Protein AF-0000000066251251 (afdb_homodimer)

InterPro domains:
  IPR000652 Triosephosphate isomerase [PF00121] (10-252)
  IPR000652 Triosephosphate isomerase [PS51440] (9-252)
  IPR000652 Triosephosphate isomerase [PTHR21139] (8-251)
  IPR000652 Triosephosphate isomerase [TIGR00419] (11-244)
  IPR000652 Triosephosphate isomerase [cd00311] (10-251)
  IPR013785 Aldolase-type TIM barrel [G3DSA:3.20.20.70] (2-253)
  IPR020861 Triosephosphate isomerase, active site [PS00171] (169-179)
  IPR022896 Triosephosphate isomerase, bacterial/eukaryotic [MF_00147_B] (8-252)
  IPR035990 Triosephosphate isomerase superfamily [SSF51351] (9-252)

Foldseek 3Di:
DPPPPDFDAFEAEEEADPDDDPVLLVQLLLLQVVCVVPPFSHQYEYEDALVCLLVSLVSNPPTSYAYFHAFAFLDQDDDDPPGHHLLNRVVSNHAEYEFDPVCCCVVVVDDLQRLQSRCLRNVVNNHAYAYEFEDEPVCVVVVNGQVRRLVSLVSNHDLSCAVPHYAYEYEHPNQAPPVDDDDLVRVLVNLVSNLVSQCVRRPPVSNRHAYAYEGADWLVCLLVNCPRPRHRYYHYYPLSSGNVTSVSNSVSD/DPPPPDFDAFEAEEEADPDDDPVLLVQLLLLQVVCVVPPFSHQYEYEDALVCLLVSLVSNPPTSYAYFHAFAFLDQDDDDPPGHHLLNRVVSNHQEYEFDPVCCCVVVVDDLQRLLSRCLRNVVNNHAYAYEFEDEPVCVVVVNGQVRRLVSLVSNHDLSCAVPHYAYEYEHPNQAPPVDDDDLVVVLVNLVSQLVSLCVRRPPVSNRHAYAYEGADWLVCLLVNCPRPRHRYYHYYPLSSGNVTSVSNSVSD

Solvent-accessible surface area (backbone atoms only — not comparable to full-atom values): 24904 Å² total; per-residue (Å²): 128,78,76,71,88,69,78,69,67,30,39,41,32,23,42,38,21,23,40,72,54,78,76,48,47,57,31,54,44,48,42,28,52,50,30,65,76,49,72,64,83,44,47,37,34,40,20,40,26,53,53,41,31,33,62,46,29,61,69,31,60,93,44,73,43,45,29,19,27,47,46,46,32,53,50,76,60,49,92,36,52,60,42,46,22,26,51,42,34,39,69,25,51,23,48,32,29,33,30,46,42,67,49,35,31,72,74,60,64,53,44,42,62,56,25,12,39,20,40,50,30,20,46,74,49,69,25,32,27,33,41,35,38,53,39,47,53,68,43,43,76,69,72,38,36,64,64,50,33,46,49,42,49,61,48,29,51,49,77,83,48,64,96,51,71,50,35,36,28,44,30,42,52,60,13,46,87,65,82,42,62,72,51,68,65,57,50,36,53,48,37,52,51,47,40,52,51,33,26,72,74,46,43,76,59,19,74,58,51,38,31,22,45,33,35,60,54,36,56,90,49,26,42,66,54,52,66,36,68,68,37,30,29,30,43,23,41,78,41,42,67,39,34,71,45,31,51,46,36,63,62,41,108,127,77,76,72,89,69,78,69,66,30,40,41,32,23,41,39,22,24,39,72,54,78,74,48,47,56,30,56,42,49,42,28,52,51,29,64,76,49,72,64,83,43,47,35,34,40,20,40,24,53,54,41,29,32,61,48,31,61,68,31,60,93,44,73,42,46,30,18,26,47,46,47,32,54,52,78,60,50,93,36,50,60,42,46,21,26,50,41,34,37,69,27,52,24,49,32,28,32,29,46,42,67,48,35,32,70,76,60,63,52,45,43,63,56,26,14,39,20,39,50,30,20,47,73,50,68,24,32,27,35,39,36,38,54,38,49,53,68,42,42,75,69,71,39,34,65,66,50,32,46,49,42,50,61,47,29,51,49,76,81,48,65,97,52,71,50,35,36,29,44,31,43,53,60,13,46,89,64,82,41,62,72,50,68,68,57,51,37,52,49,38,51,50,48,39,52,52,32,27,72,74,44,42,76,58,19,75,58,51,38,31,22,44,32,35,60,54,36,55,90,50,26,42,65,54,52,66,37,68,68,36,31,29,31,43,24,42,79,41,42,67,38,34,71,44,31,51,44,36,63,62,40,108

Structure (mmCIF, N/CA/C/O backbone):
data_AF-0000000066251251-model_v1
#
loop_
_entity.id
_entity.type
_entity.pdbx_description
1 polymer 'Triosephosphate isomerase'
#
loop_
_atom_site.group_PDB
_atom_site.id
_atom_site.type_symbol
_atom_site.label_atom_id
_atom_site.label_alt_id
_atom_site.label_comp_id
_atom_site.label_asym_id
_atom_site.label_entity_id
_atom_site.label_seq_id
_atom_site.pdbx_PDB_ins_code
_atom_site.Cartn_x
_atom_site.Cartn_y
_atom_site.Cartn_z
_atom_site.occupancy
_atom_site.B_iso_or_equiv
_atom_site.auth_seq_id
_atom_site.auth_comp_id
_atom_site.auth_asym_id
_atom_site.auth_atom_id
_atom_site.pdbx_PDB_model_num
ATOM 1 N N . MET A 1 1 ? 16.906 -38.094 2.17 1 29.7 1 MET A N 1
ATOM 2 C CA . MET A 1 1 ? 15.477 -37.812 2.268 1 29.7 1 MET A CA 1
ATOM 3 C C . MET A 1 1 ? 14.867 -37.625 0.883 1 29.7 1 MET A C 1
ATOM 5 O O . MET A 1 1 ? 15.273 -36.719 0.143 1 29.7 1 MET A O 1
ATOM 9 N N . THR A 1 2 ? 14.375 -38.625 0.247 1 34.03 2 THR A N 1
ATOM 10 C CA . THR A 1 2 ? 13.781 -38.625 -1.085 1 34.03 2 THR A CA 1
ATOM 11 C C . THR A 1 2 ? 12.852 -37.406 -1.266 1 34.03 2 THR A C 1
ATOM 13 O O . THR A 1 2 ? 11.953 -37.188 -0.449 1 34.03 2 THR A O 1
ATOM 16 N N . LEU A 1 3 ? 13.352 -36.219 -1.636 1 40.59 3 LEU A N 1
ATOM 17 C CA . LEU A 1 3 ? 12.375 -35.25 -2.098 1 40.59 3 LEU A CA 1
ATOM 18 C C . LEU A 1 3 ? 11.172 -35.938 -2.727 1 40.59 3 LEU A C 1
ATOM 20 O O . LEU A 1 3 ? 11.305 -36.625 -3.74 1 40.59 3 LEU A O 1
ATOM 24 N N . SER A 1 4 ? 10.297 -36.562 -2.035 1 40.12 4 SER A N 1
ATOM 25 C CA . SER A 1 4 ? 9.141 -37.281 -2.518 1 40.12 4 SER A CA 1
ATOM 26 C C . SER A 1 4 ? 8.594 -36.688 -3.803 1 40.12 4 SER A C 1
ATOM 28 O O . SER A 1 4 ? 8.523 -35.469 -3.936 1 40.12 4 SER A O 1
ATOM 30 N N . SER A 1 5 ? 8.734 -37.281 -5.098 1 46.25 5 SER A N 1
ATOM 31 C CA . SER A 1 5 ? 8.344 -37.188 -6.5 1 46.25 5 SER A CA 1
ATOM 32 C C . SER A 1 5 ? 6.941 -36.625 -6.656 1 46.25 5 SER A C 1
ATOM 34 O O . SER A 1 5 ? 6.312 -36.781 -7.707 1 46.25 5 SER A O 1
ATOM 36 N N . THR A 1 6 ? 6.219 -36.219 -5.551 1 60 6 THR A N 1
ATOM 37 C CA . THR A 1 6 ? 4.805 -35.906 -5.691 1 60 6 THR A CA 1
ATOM 38 C C . THR A 1 6 ? 4.617 -34.531 -6.34 1 60 6 THR A C 1
ATOM 40 O O . THR A 1 6 ? 5.355 -33.594 -6.039 1 60 6 THR A O 1
ATOM 43 N N . THR A 1 7 ? 3.975 -34.469 -7.531 1 76.06 7 THR A N 1
ATOM 44 C CA . THR A 1 7 ? 3.582 -33.281 -8.289 1 76.06 7 THR A CA 1
ATOM 45 C C . THR A 1 7 ? 2.898 -32.281 -7.379 1 76.06 7 THR A C 1
ATOM 47 O O . THR A 1 7 ? 1.926 -32.594 -6.695 1 76.06 7 THR A O 1
ATOM 50 N N . PRO A 1 8 ? 3.586 -31.125 -7.254 1 89.75 8 PRO A N 1
ATOM 51 C CA . PRO A 1 8 ? 2.959 -30.109 -6.406 1 89.75 8 PRO A CA 1
ATOM 52 C C . PRO A 1 8 ? 1.528 -29.781 -6.828 1 89.75 8 PRO A C 1
ATOM 54 O O . PRO A 1 8 ? 1.207 -29.828 -8.016 1 89.75 8 PRO A O 1
ATOM 57 N N . ARG A 1 9 ? 0.658 -29.547 -5.832 1 94.94 9 ARG A N 1
ATOM 58 C CA . ARG A 1 9 ? -0.693 -29.094 -6.133 1 94.94 9 ARG A CA 1
ATOM 59 C C . ARG A 1 9 ? -0.662 -27.766 -6.883 1 94.94 9 ARG A C 1
ATOM 61 O O . ARG A 1 9 ? 0.101 -26.859 -6.531 1 94.94 9 ARG A O 1
ATOM 68 N N . PRO A 1 10 ? -1.472 -27.625 -7.945 1 98.06 10 PRO A N 1
ATOM 69 C CA . PRO A 1 10 ? -1.563 -26.344 -8.641 1 98.06 10 PRO A CA 1
ATOM 70 C C . PRO A 1 10 ? -1.998 -25.188 -7.727 1 98.06 10 PRO A C 1
ATOM 72 O O . PRO A 1 10 ? -2.512 -25.438 -6.633 1 98.06 10 PRO A O 1
ATOM 75 N N . LEU A 1 11 ? -1.689 -24.031 -8.148 1 98.75 11 LEU A N 1
ATOM 76 C CA . LEU A 1 11 ? -2.102 -22.828 -7.422 1 98.75 11 LEU A CA 1
ATOM 77 C C . LEU A 1 11 ? -2.971 -21.938 -8.297 1 98.75 11 LEU A C 1
ATOM 79 O O . LEU A 1 11 ? -2.564 -21.562 -9.398 1 98.75 11 LEU A O 1
ATOM 83 N N . ILE A 1 12 ? -4.195 -21.719 -7.875 1 98.81 12 ILE A N 1
ATOM 84 C CA . ILE A 1 12 ? -5.062 -20.719 -8.5 1 98.81 12 ILE A CA 1
ATOM 85 C C . ILE A 1 12 ? -5.16 -19.484 -7.613 1 98.81 12 ILE A C 1
ATOM 87 O O . ILE A 1 12 ? -5.758 -19.531 -6.535 1 98.81 12 ILE A O 1
ATOM 91 N N . ALA A 1 13 ? -4.574 -18.438 -8.078 1 98.81 13 ALA A N 1
ATOM 92 C CA . ALA A 1 13 ? -4.414 -17.219 -7.289 1 98.81 13 ALA A CA 1
ATOM 93 C C . ALA A 1 13 ? -5.191 -16.062 -7.91 1 98.81 13 ALA A C 1
ATOM 95 O O . ALA A 1 13 ? -5.066 -15.797 -9.109 1 98.81 13 ALA A O 1
ATOM 96 N N . GLY A 1 14 ? -6.051 -15.43 -7.129 1 98.81 14 GLY A N 1
ATOM 97 C CA . GLY A 1 14 ? -6.793 -14.266 -7.578 1 98.81 14 GLY A CA 1
ATOM 98 C C . GLY A 1 14 ? -6.207 -12.953 -7.086 1 98.81 14 GLY A C 1
ATOM 99 O O . GLY A 1 14 ? -6.254 -12.656 -5.887 1 98.81 14 GLY A O 1
ATOM 100 N N . ASN A 1 15 ? -5.66 -12.172 -8.008 1 98.69 15 ASN A N 1
ATOM 101 C CA . ASN A 1 15 ? -5.168 -10.836 -7.703 1 98.69 15 ASN A CA 1
ATOM 102 C C . ASN A 1 15 ? -6.246 -9.773 -7.922 1 98.69 15 ASN A C 1
ATOM 104 O O . ASN A 1 15 ? -6.566 -9.438 -9.062 1 98.69 15 ASN A O 1
ATOM 108 N N . TRP A 1 16 ? -6.684 -9.203 -6.855 1 98.81 16 TRP A N 1
ATOM 109 C CA . TRP A 1 16 ? -7.789 -8.25 -6.945 1 98.81 16 TRP A CA 1
ATOM 110 C C . TRP A 1 16 ? -7.301 -6.891 -7.434 1 98.81 16 TRP A C 1
ATOM 112 O O . TRP A 1 16 ? -8.102 -6.051 -7.852 1 98.81 16 TRP A O 1
ATOM 122 N N . LYS A 1 17 ? -5.961 -6.691 -7.395 1 98.5 17 LYS A N 1
ATOM 123 C CA . LYS A 1 17 ? -5.41 -5.379 -7.719 1 98.5 17 LYS A CA 1
ATOM 124 C C . LYS A 1 17 ? -6.098 -4.281 -6.914 1 98.5 17 LYS A C 1
ATOM 126 O O . LYS A 1 17 ? -6.375 -4.453 -5.723 1 98.5 17 LYS A O 1
ATOM 131 N N . MET A 1 18 ? -6.234 -3.082 -7.426 1 98.62 18 MET A N 1
ATOM 132 C CA . MET A 1 18 ? -6.852 -1.98 -6.691 1 98.62 18 MET A CA 1
ATOM 133 C C . MET A 1 18 ? -8.367 -2.002 -6.848 1 98.62 18 MET A C 1
ATOM 135 O O . MET A 1 18 ? -8.969 -0.996 -7.23 1 98.62 18 MET A O 1
ATOM 139 N N . ASN A 1 19 ? -8.867 -3.201 -6.574 1 98.38 19 ASN A N 1
ATOM 140 C CA . ASN A 1 19 ? -10.305 -3.424 -6.543 1 98.38 19 ASN A CA 1
ATOM 141 C C . ASN A 1 19 ? -10.742 -4.094 -5.242 1 98.38 19 ASN A C 1
ATOM 143 O O . ASN A 1 19 ? -10.055 -4.98 -4.734 1 98.38 19 ASN A O 1
ATOM 147 N N . GLY A 1 20 ? -11.852 -3.617 -4.664 1 96.25 20 GLY A N 1
ATOM 148 C CA . GLY A 1 20 ? -12.445 -4.293 -3.521 1 96.25 20 GLY A CA 1
ATOM 149 C C . GLY A 1 20 ? -12.531 -3.418 -2.285 1 96.25 20 GLY A C 1
ATOM 150 O O . GLY A 1 20 ? -11.516 -2.912 -1.805 1 96.25 20 GLY A O 1
ATOM 151 N N . LEU A 1 21 ? -13.742 -3.102 -1.837 1 98 21 LEU A N 1
ATOM 152 C CA . LEU A 1 21 ? -14.078 -2.527 -0.538 1 98 21 LEU A CA 1
ATOM 153 C C . LEU A 1 21 ? -14.633 -3.594 0.401 1 98 21 LEU A C 1
ATOM 155 O O . LEU A 1 21 ? -14.664 -4.777 0.054 1 98 21 LEU A O 1
ATOM 159 N N . SER A 1 22 ? -15.039 -3.209 1.567 1 98.12 22 SER A N 1
ATOM 160 C CA . SER A 1 22 ? -15.5 -4.152 2.58 1 98.12 22 SER A CA 1
ATOM 161 C C . SER A 1 22 ? -16.594 -5.066 2.025 1 98.12 22 SER A C 1
ATOM 163 O O . SER A 1 22 ? -16.672 -6.238 2.396 1 98.12 22 SER A O 1
ATOM 165 N N . VAL A 1 23 ? -17.406 -4.582 1.113 1 97.56 23 VAL A N 1
ATOM 166 C CA . VAL A 1 23 ? -18.531 -5.344 0.584 1 97.56 23 VAL A CA 1
ATOM 167 C C . VAL A 1 23 ? -18.016 -6.516 -0.25 1 97.56 23 VAL A C 1
ATOM 169 O O . VAL A 1 23 ? -18.672 -7.559 -0.338 1 97.56 23 VAL A O 1
ATOM 172 N N . ALA A 1 24 ? -16.859 -6.418 -0.803 1 97.88 24 ALA A N 1
ATOM 173 C CA . ALA A 1 24 ? -16.266 -7.445 -1.653 1 97.88 24 ALA A CA 1
ATOM 174 C C . ALA A 1 24 ? -15.891 -8.68 -0.841 1 97.88 24 ALA A C 1
ATOM 176 O O . ALA A 1 24 ? -15.617 -9.75 -1.404 1 97.88 24 ALA A O 1
ATOM 177 N N . LEU A 1 25 ? -15.82 -8.57 0.489 1 98.5 25 LEU A N 1
ATOM 178 C CA . LEU A 1 25 ? -15.523 -9.703 1.359 1 98.5 25 LEU A CA 1
ATOM 179 C C . LEU A 1 25 ? -16.547 -10.82 1.164 1 98.5 25 LEU A C 1
ATOM 181 O O . LEU A 1 25 ? -16.234 -11.992 1.389 1 98.5 25 LEU A O 1
ATOM 185 N N . ASP A 1 26 ? -17.766 -10.438 0.74 1 98.56 26 ASP A N 1
ATOM 186 C CA . ASP A 1 26 ? -18.812 -11.43 0.493 1 98.56 26 ASP A CA 1
ATOM 187 C C . ASP A 1 26 ? -18.406 -12.383 -0.634 1 98.56 26 ASP A C 1
ATOM 189 O O . ASP A 1 26 ? -18.766 -13.562 -0.616 1 98.56 26 ASP A O 1
ATOM 193 N N . GLU A 1 27 ? -17.688 -11.891 -1.612 1 98.75 27 GLU A N 1
ATOM 194 C CA . GLU A 1 27 ? -17.203 -12.742 -2.695 1 98.75 27 GLU A CA 1
ATOM 195 C C . GLU A 1 27 ? -16.188 -13.75 -2.186 1 98.75 27 GLU A C 1
ATOM 197 O O . GLU A 1 27 ? -16.219 -14.922 -2.57 1 98.75 27 GLU A O 1
ATOM 202 N N . ALA A 1 28 ? -15.266 -13.297 -1.318 1 98.69 28 ALA A N 1
ATOM 203 C CA . ALA A 1 28 ? -14.273 -14.203 -0.738 1 98.69 28 ALA A CA 1
ATOM 204 C C . ALA A 1 28 ? -14.938 -15.266 0.128 1 98.69 28 ALA A C 1
ATOM 206 O O . ALA A 1 28 ? -14.547 -16.438 0.092 1 98.69 28 ALA A O 1
ATOM 207 N N . ARG A 1 29 ? -15.938 -14.844 0.918 1 98.69 29 ARG A N 1
ATOM 208 C CA . ARG A 1 29 ? -16.672 -15.789 1.757 1 98.69 29 ARG A CA 1
ATOM 209 C C . ARG A 1 29 ? -17.375 -16.844 0.91 1 98.69 29 ARG A C 1
ATOM 211 O O . ARG A 1 29 ? -17.438 -18.016 1.289 1 98.69 29 ARG A O 1
ATOM 218 N N . ALA A 1 30 ? -17.922 -16.375 -0.204 1 98.75 30 ALA A N 1
ATOM 219 C CA . ALA A 1 30 ? -18.594 -17.297 -1.111 1 98.75 30 ALA A CA 1
ATOM 220 C C . ALA A 1 30 ? -17.609 -18.312 -1.681 1 98.75 30 ALA A C 1
ATOM 222 O O . ALA A 1 30 ? -17.938 -19.5 -1.768 1 98.75 30 ALA A O 1
ATOM 223 N N . VAL A 1 31 ? -16.438 -17.891 -2.068 1 98.75 31 VAL A N 1
ATOM 224 C CA . VAL A 1 31 ? -15.406 -18.797 -2.568 1 98.75 31 VAL A CA 1
ATOM 225 C C . VAL A 1 31 ? -15.031 -19.812 -1.479 1 98.75 31 VAL A C 1
ATOM 227 O O . VAL A 1 31 ? -15 -21.016 -1.725 1 98.75 31 VAL A O 1
ATOM 230 N N . ALA A 1 32 ? -14.797 -19.312 -0.278 1 98.62 32 ALA A N 1
ATOM 231 C CA . ALA A 1 32 ? -14.414 -20.172 0.843 1 98.62 32 ALA A CA 1
ATOM 232 C C . ALA A 1 32 ? -15.477 -21.234 1.11 1 98.62 32 ALA A C 1
ATOM 234 O O . ALA A 1 32 ? -15.148 -22.406 1.315 1 98.62 32 ALA A O 1
ATOM 235 N N . ALA A 1 33 ? -16.719 -20.797 1.098 1 98.25 33 ALA A N 1
ATOM 236 C CA . ALA A 1 33 ? -17.812 -21.719 1.352 1 98.25 33 ALA A CA 1
ATOM 237 C C . ALA A 1 33 ? -17.875 -22.812 0.289 1 98.25 33 ALA A C 1
ATOM 239 O O . ALA A 1 33 ? -18.109 -23.984 0.605 1 98.25 33 ALA A O 1
ATOM 240 N N . ALA A 1 34 ? -17.703 -22.438 -0.93 1 98.12 34 ALA A N 1
ATOM 241 C CA . ALA A 1 34 ? -17.734 -23.406 -2.031 1 98.12 34 ALA A CA 1
ATOM 242 C C . ALA A 1 34 ? -16.594 -24.406 -1.912 1 98.12 34 ALA A C 1
ATOM 244 O O . ALA A 1 34 ? -16.781 -25.594 -2.188 1 98.12 34 ALA A O 1
ATOM 245 N N . LEU A 1 35 ? -15.453 -23.938 -1.516 1 97.88 35 LEU A N 1
ATOM 246 C CA . LEU A 1 35 ? -14.289 -24.797 -1.394 1 97.88 35 LEU A CA 1
ATOM 247 C C . LEU A 1 35 ? -14.453 -25.781 -0.236 1 97.88 35 LEU A C 1
ATOM 249 O O . LEU A 1 35 ? -13.898 -26.875 -0.265 1 97.88 35 LEU A O 1
ATOM 253 N N . GLU A 1 36 ? -15.102 -25.359 0.806 1 96.69 36 GLU A N 1
ATOM 254 C CA . GLU A 1 36 ? -15.391 -26.266 1.926 1 96.69 36 GLU A CA 1
ATOM 255 C C . GLU A 1 36 ? -16.359 -27.375 1.516 1 96.69 36 GLU A C 1
ATOM 257 O O . GLU A 1 36 ? -16.203 -28.516 1.938 1 96.69 36 GLU A O 1
ATOM 262 N N . ALA A 1 37 ? -17.312 -26.984 0.753 1 96.5 37 ALA A N 1
ATOM 263 C CA . ALA A 1 37 ? -18.312 -27.938 0.285 1 96.5 37 ALA A CA 1
ATOM 264 C C . ALA A 1 37 ? -17.672 -28.969 -0.647 1 96.5 37 ALA A C 1
ATOM 266 O O . ALA A 1 37 ? -18.047 -30.156 -0.618 1 96.5 37 ALA A O 1
ATOM 267 N N . LYS A 1 38 ? -16.766 -28.562 -1.486 1 95 38 LYS A N 1
ATOM 268 C CA . LYS A 1 38 ? -16.031 -29.406 -2.418 1 95 38 LYS A CA 1
ATOM 269 C C . LYS A 1 38 ? -14.555 -29.031 -2.467 1 95 38 LYS A C 1
ATOM 271 O O . LYS A 1 38 ? -14.156 -28.141 -3.215 1 95 38 LYS A O 1
ATOM 276 N N . PRO A 1 39 ? -13.781 -29.719 -1.705 1 90.56 39 PRO A N 1
ATOM 277 C CA . PRO A 1 39 ? -12.359 -29.359 -1.669 1 90.56 39 PRO A CA 1
ATOM 278 C C . PRO A 1 39 ? -11.703 -29.422 -3.043 1 90.56 39 PRO A C 1
ATOM 280 O O . PRO A 1 39 ? -11.891 -30.406 -3.779 1 90.56 39 PRO A O 1
ATOM 283 N N . PRO A 1 40 ? -10.961 -28.359 -3.363 1 88.94 40 PRO A N 1
ATOM 284 C CA . PRO A 1 40 ? -10.367 -28.266 -4.699 1 88.94 40 PRO A CA 1
ATOM 285 C C . PRO A 1 40 ? -9.109 -29.125 -4.848 1 88.94 40 PRO A C 1
ATOM 287 O O . PRO A 1 40 ? -8.477 -29.469 -3.848 1 88.94 40 PRO A O 1
ATOM 290 N N . ALA A 1 41 ? -8.789 -29.391 -6.062 1 93.12 41 ALA A N 1
ATOM 291 C CA . ALA A 1 41 ? -7.535 -30.078 -6.371 1 93.12 41 ALA A CA 1
ATOM 292 C C . ALA A 1 41 ? -6.348 -29.109 -6.254 1 93.12 41 ALA A C 1
ATOM 294 O O . ALA A 1 41 ? -5.223 -29.547 -5.992 1 93.12 41 ALA A O 1
ATOM 295 N N . ALA A 1 42 ? -6.641 -27.859 -6.344 1 97.31 42 ALA A N 1
ATOM 296 C CA . ALA A 1 42 ? -5.609 -26.828 -6.336 1 97.31 42 ALA A CA 1
ATOM 297 C C . ALA A 1 42 ? -5.57 -26.094 -4.996 1 97.31 42 ALA A C 1
ATOM 299 O O . ALA A 1 42 ? -6.559 -26.094 -4.254 1 97.31 42 ALA A O 1
ATOM 300 N N . ARG A 1 43 ? -4.375 -25.594 -4.656 1 98.31 43 ARG A N 1
ATOM 301 C CA . ARG A 1 43 ? -4.367 -24.5 -3.689 1 98.31 43 ARG A CA 1
ATOM 302 C C . ARG A 1 43 ? -5.031 -23.25 -4.266 1 98.31 43 ARG A C 1
ATOM 304 O O . ARG A 1 43 ? -4.898 -22.969 -5.457 1 98.31 43 ARG A O 1
ATOM 311 N N . VAL A 1 44 ? -5.77 -22.578 -3.434 1 98.81 44 VAL A N 1
ATOM 312 C CA . VAL A 1 44 ? -6.465 -21.359 -3.875 1 98.81 44 VAL A CA 1
ATOM 313 C C . VAL A 1 44 ? -6.07 -20.188 -2.986 1 98.81 44 VAL A C 1
ATOM 315 O O . VAL A 1 44 ? -5.996 -20.328 -1.763 1 98.81 44 VAL A O 1
ATOM 318 N N . ALA A 1 45 ? -5.781 -19.078 -3.586 1 98.88 45 ALA A N 1
ATOM 319 C CA . ALA A 1 45 ? -5.398 -17.875 -2.83 1 98.88 45 ALA A CA 1
ATOM 320 C C . ALA A 1 45 ? -6.055 -16.625 -3.404 1 98.88 45 ALA A C 1
ATOM 322 O O . ALA A 1 45 ? -6.301 -16.547 -4.609 1 98.88 45 ALA A O 1
ATOM 323 N N . ILE A 1 46 ? -6.363 -15.68 -2.6 1 98.94 46 ILE A N 1
ATOM 324 C CA . ILE A 1 46 ? -6.832 -14.359 -3.006 1 98.94 46 ILE A CA 1
ATOM 325 C C . ILE A 1 46 ? -5.898 -13.289 -2.447 1 98.94 46 ILE A C 1
ATOM 327 O O . ILE A 1 46 ? -5.492 -13.352 -1.284 1 98.94 46 ILE A O 1
ATOM 331 N N . PHE A 1 47 ? -5.543 -12.375 -3.248 1 98.94 47 PHE A N 1
ATOM 332 C CA . PHE A 1 47 ? -4.715 -11.227 -2.895 1 98.94 47 PHE A CA 1
ATOM 333 C C . PHE A 1 47 ? -5.52 -9.938 -2.955 1 98.94 47 PHE A C 1
ATOM 335 O O . PHE A 1 47 ? -5.574 -9.281 -3.998 1 98.94 47 PHE A O 1
ATOM 342 N N . PRO A 1 48 ? -6.137 -9.547 -1.84 1 98.94 48 PRO A N 1
ATOM 343 C CA . PRO A 1 48 ? -6.91 -8.305 -1.801 1 98.94 48 PRO A CA 1
ATOM 344 C C . PRO A 1 48 ? -6.035 -7.07 -1.599 1 98.94 48 PRO A C 1
ATOM 346 O O . PRO A 1 48 ? -4.84 -7.195 -1.323 1 98.94 48 PRO A O 1
ATOM 349 N N . PRO A 1 49 ? -6.629 -5.84 -1.79 1 98.88 49 PRO A N 1
ATOM 350 C CA . PRO A 1 49 ? -5.883 -4.652 -1.356 1 98.88 49 PRO A CA 1
ATOM 351 C C . PRO A 1 49 ? -5.426 -4.746 0.096 1 98.88 49 PRO A C 1
ATOM 353 O O . PRO A 1 49 ? -6.082 -5.391 0.917 1 98.88 49 PRO A O 1
ATOM 356 N N . ALA A 1 50 ? -4.281 -4.098 0.385 1 98.88 50 ALA A N 1
ATOM 357 C CA . ALA A 1 50 ? -3.668 -4.184 1.708 1 98.88 50 ALA A CA 1
ATOM 358 C C . ALA A 1 50 ? -4.668 -3.812 2.801 1 98.88 50 ALA A C 1
ATOM 360 O O . ALA A 1 50 ? -4.641 -4.383 3.895 1 98.88 50 ALA A O 1
ATOM 361 N N . THR A 1 51 ? -5.586 -2.912 2.502 1 98.88 51 THR A N 1
ATOM 362 C CA . THR A 1 51 ? -6.539 -2.424 3.492 1 98.88 51 THR A CA 1
ATOM 363 C C . THR A 1 51 ? -7.547 -3.51 3.854 1 98.88 51 THR A C 1
ATOM 365 O O . THR A 1 51 ? -8.219 -3.424 4.887 1 98.88 51 THR A O 1
ATOM 368 N N . LEU A 1 52 ? -7.664 -4.566 3.064 1 98.75 52 LEU A N 1
ATOM 369 C CA . LEU A 1 52 ? -8.664 -5.609 3.279 1 98.75 52 LEU A CA 1
ATOM 370 C C . LEU A 1 52 ? -8 -6.91 3.727 1 98.75 52 LEU A C 1
ATOM 372 O O . LEU A 1 52 ? -8.688 -7.875 4.074 1 98.75 52 LEU A O 1
ATOM 376 N N . LEU A 1 53 ? -6.699 -6.934 3.691 1 98.88 53 LEU A N 1
ATOM 377 C CA . LEU A 1 53 ? -5.992 -8.203 3.846 1 98.88 53 LEU A CA 1
ATOM 378 C C . LEU A 1 53 ? -6.344 -8.859 5.172 1 98.88 53 LEU A C 1
ATOM 380 O O . LEU A 1 53 ? -6.703 -10.039 5.207 1 98.88 53 LEU A O 1
ATOM 384 N N . HIS A 1 54 ? -6.266 -8.117 6.246 1 98.88 54 HIS A N 1
ATOM 385 C CA . HIS A 1 54 ? -6.551 -8.703 7.551 1 98.88 54 HIS A CA 1
ATOM 386 C C . HIS A 1 54 ? -7.996 -9.172 7.641 1 98.88 54 HIS A C 1
ATOM 388 O O . HIS A 1 54 ? -8.266 -10.281 8.094 1 98.88 54 HIS A O 1
ATOM 394 N N . ARG A 1 55 ? -8.945 -8.32 7.191 1 98.69 55 ARG A N 1
ATOM 395 C CA . ARG A 1 55 ? -10.367 -8.656 7.266 1 98.69 55 ARG A CA 1
ATOM 396 C C . ARG A 1 55 ? -10.68 -9.883 6.418 1 98.69 55 ARG A C 1
ATOM 398 O O . ARG A 1 55 ? -11.477 -10.734 6.824 1 98.69 55 ARG A O 1
ATOM 405 N N . LEU A 1 56 ? -10.086 -9.953 5.27 1 98.88 56 LEU A N 1
ATOM 406 C CA . LEU A 1 56 ? -10.312 -11.102 4.402 1 98.88 56 LEU A CA 1
ATOM 407 C C . LEU A 1 56 ? -9.719 -12.367 5.008 1 98.88 56 LEU A C 1
ATOM 409 O O . LEU A 1 56 ? -10.359 -13.422 5.004 1 98.88 56 LEU A O 1
ATOM 413 N N . SER A 1 57 ? -8.523 -12.242 5.523 1 98.81 57 SER A N 1
ATOM 414 C CA . SER A 1 57 ? -7.883 -13.391 6.168 1 98.81 57 SER A CA 1
ATOM 415 C C . SER A 1 57 ? -8.727 -13.922 7.316 1 98.81 57 SER A C 1
ATOM 417 O O . SER A 1 57 ? -8.875 -15.133 7.48 1 98.81 57 SER A O 1
ATOM 419 N N . GLN A 1 58 ? -9.289 -13.008 8.062 1 98.44 58 GLN A N 1
ATOM 420 C CA . GLN A 1 58 ? -10.164 -13.406 9.164 1 98.44 58 GLN A CA 1
ATOM 421 C C . GLN A 1 58 ? -11.43 -14.078 8.633 1 98.44 58 GLN A C 1
ATOM 423 O O . GLN A 1 58 ? -11.883 -15.086 9.188 1 98.44 58 GLN A O 1
ATOM 428 N N . ALA A 1 59 ? -11.938 -13.516 7.605 1 98 59 ALA A N 1
ATOM 429 C CA . ALA A 1 59 ? -13.203 -13.969 7.043 1 98 59 ALA A CA 1
ATOM 430 C C . ALA A 1 59 ? -13.094 -15.406 6.531 1 98 59 ALA A C 1
ATOM 432 O O . ALA A 1 59 ? -14.086 -16.141 6.512 1 98 59 ALA A O 1
ATOM 433 N N . VAL A 1 60 ? -11.883 -15.828 6.164 1 98.19 60 VAL A N 1
ATOM 434 C CA . VAL A 1 60 ? -11.758 -17.141 5.527 1 98.19 60 VAL A CA 1
ATOM 435 C C . VAL A 1 60 ? -10.867 -18.047 6.375 1 98.19 60 VAL A C 1
ATOM 437 O O . VAL A 1 60 ? -10.336 -19.047 5.883 1 98.19 60 VAL A O 1
ATOM 440 N N . GLU A 1 61 ? -10.602 -17.641 7.598 1 96.75 61 GLU A N 1
ATOM 441 C CA . GLU A 1 61 ? -9.742 -18.406 8.492 1 96.75 61 GLU A CA 1
ATOM 442 C C . GLU A 1 61 ? -10.227 -19.844 8.609 1 96.75 61 GLU A C 1
ATOM 444 O O . GLU A 1 61 ? -11.422 -20.094 8.805 1 96.75 61 GLU A O 1
ATOM 449 N N . GLY A 1 62 ? -9.328 -20.781 8.453 1 94.69 62 GLY A N 1
ATOM 450 C CA . GLY A 1 62 ? -9.648 -22.203 8.602 1 94.69 62 GLY A CA 1
ATOM 451 C C . GLY A 1 62 ? -10.18 -22.828 7.332 1 94.69 62 GLY A C 1
ATOM 452 O O . GLY A 1 62 ? -10.32 -24.047 7.254 1 94.69 62 GLY A O 1
ATOM 453 N N . ALA A 1 63 ? -10.5 -22.031 6.309 1 95.62 63 ALA A N 1
ATOM 454 C CA . ALA A 1 63 ? -11 -22.531 5.035 1 95.62 63 ALA A CA 1
ATOM 455 C C . ALA A 1 63 ? -9.852 -22.969 4.125 1 95.62 63 ALA A C 1
ATOM 457 O O . ALA A 1 63 ? -8.688 -22.844 4.496 1 95.62 63 ALA A O 1
ATOM 458 N N . HIS A 1 64 ? -10.203 -23.625 3.045 1 97.12 64 HIS A N 1
ATOM 459 C CA . HIS A 1 64 ? -9.25 -24.016 2.018 1 97.12 64 HIS A CA 1
ATOM 460 C C . HIS A 1 64 ? -8.93 -22.844 1.089 1 97.12 64 HIS A C 1
ATOM 462 O O . HIS A 1 64 ? -8.953 -23 -0.135 1 97.12 64 HIS A O 1
ATOM 468 N N . LEU A 1 65 ? -8.828 -21.688 1.635 1 98.62 65 LEU A N 1
ATOM 469 C CA . LEU A 1 65 ? -8.539 -20.469 0.906 1 98.62 65 LEU A CA 1
ATOM 470 C C . LEU A 1 65 ? -7.449 -19.656 1.604 1 98.62 65 LEU A C 1
ATOM 472 O O . LEU A 1 65 ? -7.609 -19.266 2.758 1 98.62 65 LEU A O 1
ATOM 476 N N . LEU A 1 66 ? -6.367 -19.484 0.894 1 98.75 66 LEU A N 1
ATOM 477 C CA . LEU A 1 66 ? -5.25 -18.688 1.407 1 98.75 66 LEU A CA 1
ATOM 478 C C . LEU A 1 66 ? -5.395 -17.219 1.02 1 98.75 66 LEU A C 1
ATOM 480 O O . LEU A 1 66 ? -6.148 -16.891 0.102 1 98.75 66 LEU A O 1
ATOM 484 N N . THR A 1 67 ? -4.738 -16.391 1.753 1 98.88 67 THR A N 1
ATOM 485 C CA . THR A 1 67 ? -4.668 -14.977 1.419 1 98.88 67 THR A CA 1
ATOM 486 C C . THR A 1 67 ? -3.217 -14.508 1.325 1 98.88 67 THR A C 1
ATOM 488 O O . THR A 1 67 ? -2.305 -15.219 1.765 1 98.88 67 THR A O 1
ATOM 491 N N . GLY A 1 68 ? -2.982 -13.383 0.711 1 98.88 68 GLY A N 1
ATOM 492 C CA . GLY A 1 68 ? -1.632 -12.859 0.575 1 98.88 68 GLY A CA 1
ATOM 493 C C . GLY A 1 68 ? -1.594 -11.391 0.209 1 98.88 68 GLY A C 1
ATOM 494 O O . GLY A 1 68 ? -2.639 -10.742 0.104 1 98.88 68 GLY A O 1
ATOM 495 N N . GLY A 1 69 ? -0.409 -10.852 0.155 1 98.94 69 GLY A N 1
ATOM 496 C CA . GLY A 1 69 ? -0.193 -9.469 -0.23 1 98.94 69 GLY A CA 1
ATOM 497 C C . GLY A 1 69 ? 0.061 -9.297 -1.716 1 98.94 69 GLY A C 1
ATOM 498 O O . GLY A 1 69 ? 0.472 -10.234 -2.395 1 98.94 69 GLY A O 1
ATOM 499 N N . GLN A 1 70 ? -0.171 -8.094 -2.221 1 98.94 70 GLN A N 1
ATOM 500 C CA . GLN A 1 70 ? 0.016 -7.777 -3.633 1 98.94 70 GLN A CA 1
ATOM 501 C C . GLN A 1 70 ? 1.42 -7.238 -3.896 1 98.94 70 GLN A C 1
ATOM 503 O O . GLN A 1 70 ? 1.791 -6.992 -5.047 1 98.94 70 GLN A O 1
ATOM 508 N N . ASP A 1 71 ? 2.088 -7.004 -2.852 1 98.81 71 ASP A N 1
ATOM 509 C CA . ASP A 1 71 ? 3.436 -6.441 -2.871 1 98.81 71 ASP A CA 1
ATOM 510 C C . ASP A 1 71 ? 4.051 -6.441 -1.475 1 98.81 71 ASP A C 1
ATOM 512 O O . ASP A 1 71 ? 3.342 -6.586 -0.477 1 98.81 71 ASP A O 1
ATOM 516 N N . CYS A 1 72 ? 5.355 -6.32 -1.439 1 98.88 72 CYS A N 1
ATOM 517 C CA . CYS A 1 72 ? 6.043 -6.059 -0.181 1 98.88 72 CYS A CA 1
ATOM 518 C C . CYS A 1 72 ? 7.355 -5.32 -0.419 1 98.88 72 CYS A C 1
ATOM 520 O O . CYS A 1 72 ? 7.82 -5.227 -1.557 1 98.88 72 CYS A O 1
ATOM 522 N N . HIS A 1 73 ? 7.832 -4.75 0.593 1 98.81 73 HIS A N 1
ATOM 523 C CA . HIS A 1 73 ? 9.102 -4.035 0.555 1 98.81 73 HIS A CA 1
ATOM 524 C C . HIS A 1 73 ? 10.273 -4.977 0.822 1 98.81 73 HIS A C 1
ATOM 526 O O . HIS A 1 73 ? 10.102 -6.023 1.45 1 98.81 73 HIS A O 1
ATOM 532 N N . GLY A 1 74 ? 11.461 -4.609 0.334 1 98.69 74 GLY A N 1
ATOM 533 C CA . GLY A 1 74 ? 12.648 -5.41 0.558 1 98.69 74 GLY A CA 1
ATOM 534 C C . GLY A 1 74 ? 13.188 -5.305 1.974 1 98.69 74 GLY A C 1
ATOM 535 O O . GLY A 1 74 ? 13.945 -6.164 2.422 1 98.69 74 GLY A O 1
ATOM 536 N N . LYS A 1 75 ? 12.805 -4.258 2.664 1 98.44 75 LYS A N 1
ATOM 537 C CA . LYS A 1 75 ? 13.195 -4.051 4.055 1 98.44 75 LYS A CA 1
ATOM 538 C C . LYS A 1 75 ? 12.062 -4.426 5.008 1 98.44 75 LYS A C 1
ATOM 540 O O . LYS A 1 75 ? 10.891 -4.422 4.621 1 98.44 75 LYS A O 1
ATOM 545 N N . SER A 1 76 ? 12.438 -4.68 6.27 1 98.19 76 SER A N 1
ATOM 546 C CA . SER A 1 76 ? 11.461 -5.156 7.242 1 98.19 76 SER A CA 1
ATOM 547 C C . SER A 1 76 ? 10.703 -3.998 7.875 1 98.19 76 SER A C 1
ATOM 549 O O . SER A 1 76 ? 9.594 -4.18 8.383 1 98.19 76 SER A O 1
ATOM 551 N N . SER A 1 77 ? 11.352 -2.824 8.008 1 98.19 77 SER A N 1
ATOM 552 C CA . SER A 1 77 ? 10.758 -1.619 8.57 1 98.19 77 SER A CA 1
ATOM 553 C C . SER A 1 77 ? 11.57 -0.38 8.211 1 98.19 77 SER A C 1
ATOM 555 O O . SER A 1 77 ? 12.648 -0.488 7.625 1 98.19 77 SER A O 1
ATOM 557 N N . GLY A 1 78 ? 10.992 0.85 8.484 1 97.44 78 GLY A N 1
ATOM 558 C CA . GLY A 1 78 ? 11.789 2.053 8.328 1 97.44 78 GLY A CA 1
ATOM 559 C C . GLY A 1 78 ? 11.023 3.211 7.727 1 97.44 78 GLY A C 1
ATOM 560 O O . GLY A 1 78 ? 9.789 3.227 7.758 1 97.44 78 GLY A O 1
ATOM 561 N N . ALA A 1 79 ? 11.789 4.23 7.258 1 96.62 79 ALA A N 1
ATOM 562 C CA . ALA A 1 79 ? 11.258 5.473 6.699 1 96.62 79 ALA A CA 1
ATOM 563 C C . ALA A 1 79 ? 10.773 5.266 5.27 1 96.62 79 ALA A C 1
ATOM 565 O O . ALA A 1 79 ? 11.367 5.781 4.32 1 96.62 79 ALA A O 1
ATOM 566 N N . HIS A 1 80 ? 9.68 4.5 5.168 1 98.12 80 HIS A N 1
ATOM 567 C CA . HIS A 1 80 ? 9.062 4.168 3.887 1 98.12 80 HIS A CA 1
ATOM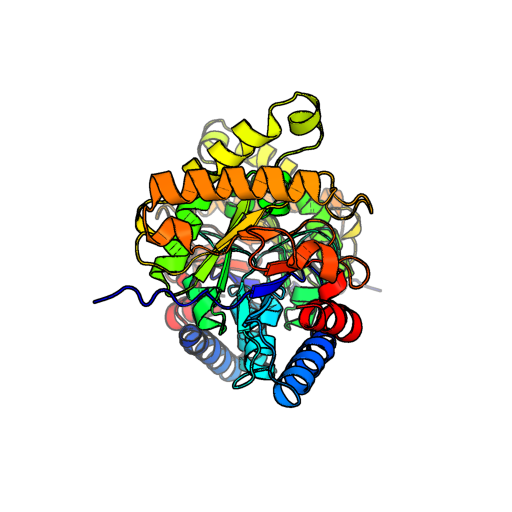 568 C C . HIS A 1 80 ? 7.559 4.391 3.92 1 98.12 80 HIS A C 1
ATOM 570 O O . HIS A 1 80 ? 6.781 3.432 3.873 1 98.12 80 HIS A O 1
ATOM 576 N N . THR A 1 81 ? 7.152 5.684 3.953 1 98.44 81 THR A N 1
ATOM 577 C CA . THR A 1 81 ? 5.75 6.074 4.059 1 98.44 81 THR A CA 1
ATOM 578 C C . THR A 1 81 ? 4.922 5.402 2.967 1 98.44 81 THR A C 1
ATOM 580 O O . THR A 1 81 ? 5.238 5.516 1.781 1 98.44 81 THR A O 1
ATOM 583 N N . GLY A 1 82 ? 3.926 4.633 3.373 1 98.56 82 GLY A N 1
ATOM 584 C CA . GLY A 1 82 ? 2.975 4.066 2.432 1 98.56 82 GLY A CA 1
ATOM 585 C C . GLY A 1 82 ? 3.354 2.672 1.968 1 98.56 82 GLY A C 1
ATOM 586 O O . GLY A 1 82 ? 2.555 1.985 1.326 1 98.56 82 GLY A O 1
ATOM 587 N N . ASP A 1 83 ? 4.574 2.229 2.27 1 98.62 83 ASP A N 1
ATOM 588 C CA . ASP A 1 83 ? 5 0.892 1.868 1 98.62 83 ASP A CA 1
ATOM 589 C C . ASP A 1 83 ? 4.52 -0.161 2.863 1 98.62 83 ASP A C 1
ATOM 591 O O . ASP A 1 83 ? 4.125 0.171 3.984 1 98.62 83 ASP A O 1
ATOM 595 N N . VAL A 1 84 ? 4.512 -1.381 2.439 1 98.81 84 VAL A N 1
ATOM 596 C CA . VAL A 1 84 ? 4.117 -2.547 3.223 1 98.81 84 VAL A CA 1
ATOM 597 C C . VAL A 1 84 ? 5.262 -3.557 3.262 1 98.81 84 VAL A C 1
ATOM 599 O O . VAL A 1 84 ? 5.781 -3.955 2.215 1 98.81 84 VAL A O 1
ATOM 602 N N . SER A 1 85 ? 5.688 -3.928 4.453 1 98.94 85 SER A N 1
ATOM 603 C CA . SER A 1 85 ? 6.746 -4.926 4.566 1 98.94 85 SER A CA 1
ATOM 604 C C . SER A 1 85 ? 6.18 -6.34 4.488 1 98.94 85 SER A C 1
ATOM 606 O O . SER A 1 85 ? 4.969 -6.539 4.621 1 98.94 85 SER A O 1
ATOM 608 N N . ALA A 1 86 ? 7.102 -7.281 4.227 1 98.94 86 ALA A N 1
ATOM 609 C CA . ALA A 1 86 ? 6.699 -8.688 4.227 1 98.94 86 ALA A CA 1
ATOM 610 C C . ALA A 1 86 ? 6.141 -9.102 5.586 1 98.94 86 ALA A C 1
ATOM 612 O O . ALA A 1 86 ? 5.16 -9.844 5.66 1 98.94 86 ALA A O 1
ATOM 613 N N . GLU A 1 87 ? 6.691 -8.625 6.66 1 98.88 87 GLU A N 1
ATOM 614 C CA . GLU A 1 87 ? 6.23 -8.93 8.016 1 98.88 87 GLU A CA 1
ATOM 615 C C . GLU A 1 87 ? 4.816 -8.406 8.242 1 98.88 87 GLU A C 1
ATOM 617 O O . GLU A 1 87 ? 4.027 -9.031 8.953 1 98.88 87 GLU A O 1
ATOM 622 N N . MET A 1 88 ? 4.512 -7.289 7.672 1 98.94 88 MET A N 1
ATOM 623 C CA . MET A 1 88 ? 3.172 -6.723 7.793 1 98.94 88 MET A CA 1
ATOM 624 C C . MET A 1 88 ? 2.146 -7.602 7.082 1 98.94 88 MET A C 1
ATOM 626 O O . MET A 1 88 ? 1.032 -7.785 7.578 1 98.94 88 MET A O 1
ATOM 630 N N . VAL A 1 89 ? 2.512 -8.133 5.902 1 98.94 89 VAL A N 1
ATOM 631 C CA . VAL A 1 89 ? 1.646 -9.062 5.184 1 98.94 89 VAL A CA 1
ATOM 632 C C . VAL A 1 89 ? 1.374 -10.297 6.051 1 98.94 89 VAL A C 1
ATOM 634 O O . VAL A 1 89 ? 0.221 -10.695 6.227 1 98.94 89 VAL A O 1
ATOM 637 N N . ALA A 1 90 ? 2.428 -10.859 6.605 1 98.94 90 ALA A N 1
ATOM 638 C CA . ALA A 1 90 ? 2.297 -12.023 7.473 1 98.94 90 ALA A CA 1
ATOM 639 C C . ALA A 1 90 ? 1.438 -11.703 8.695 1 98.94 90 ALA A C 1
ATOM 641 O O . ALA A 1 90 ? 0.557 -12.484 9.062 1 98.94 90 ALA A O 1
ATOM 642 N N . ASP A 1 91 ? 1.661 -10.578 9.312 1 98.88 91 ASP A N 1
ATOM 643 C CA . ASP A 1 91 ? 0.933 -10.133 10.5 1 98.88 91 ASP A CA 1
ATOM 644 C C . ASP A 1 91 ? -0.557 -9.977 10.203 1 98.88 91 ASP A C 1
ATOM 646 O O . ASP A 1 91 ? -1.396 -10.18 11.078 1 98.88 91 ASP A O 1
ATOM 650 N N . ALA A 1 92 ? -0.881 -9.656 8.961 1 98.81 92 ALA A N 1
ATOM 651 C CA . ALA A 1 92 ? -2.268 -9.453 8.547 1 98.81 92 ALA A CA 1
ATOM 652 C C . ALA A 1 92 ? -2.932 -10.773 8.18 1 98.81 92 ALA A C 1
ATOM 654 O O . ALA A 1 92 ? -4.121 -10.812 7.855 1 98.81 92 ALA A O 1
ATOM 655 N N . GLY A 1 93 ? -2.193 -11.852 8.188 1 98.81 93 GLY A N 1
ATOM 656 C CA . GLY A 1 93 ? -2.752 -13.172 7.969 1 98.81 93 GLY A CA 1
ATOM 657 C C . GLY A 1 93 ? -2.404 -13.75 6.609 1 98.81 93 GLY A C 1
ATOM 658 O O . GLY A 1 93 ? -2.836 -14.852 6.27 1 98.81 93 GLY A O 1
ATOM 659 N N . GLY A 1 94 ? -1.625 -13.016 5.848 1 98.81 94 GLY A N 1
ATOM 660 C CA . GLY A 1 94 ? -1.223 -13.5 4.535 1 98.81 94 GLY A CA 1
ATOM 661 C C . GLY A 1 94 ? -0.193 -14.609 4.594 1 98.81 94 GLY A C 1
ATOM 662 O O . GLY A 1 94 ? 0.659 -14.625 5.484 1 98.81 94 GLY A O 1
ATOM 663 N N . SER A 1 95 ? -0.26 -15.469 3.578 1 98.81 95 SER A N 1
ATOM 664 C CA . SER A 1 95 ? 0.693 -16.562 3.512 1 98.81 95 SER A CA 1
ATOM 665 C C . SER A 1 95 ? 1.562 -16.469 2.262 1 98.81 95 SER A C 1
ATOM 667 O O . SER A 1 95 ? 2.582 -17.156 2.154 1 98.81 95 SER A O 1
ATOM 669 N N . LEU A 1 96 ? 1.151 -15.727 1.286 1 98.94 96 LEU A N 1
ATOM 670 C CA . LEU A 1 96 ? 1.841 -15.508 0.019 1 98.94 96 LEU A CA 1
ATOM 671 C C . LEU A 1 96 ? 1.995 -14.016 -0.268 1 98.94 96 LEU A C 1
ATOM 673 O O . LEU A 1 96 ? 1.356 -13.188 0.382 1 98.94 96 LEU A O 1
ATOM 677 N N . VAL A 1 97 ? 2.875 -13.703 -1.177 1 98.94 97 VAL A N 1
ATOM 678 C CA . VAL A 1 97 ? 2.969 -12.312 -1.614 1 98.94 97 VAL A CA 1
ATOM 679 C C . VAL A 1 97 ? 3.416 -12.258 -3.072 1 98.94 97 VAL A C 1
ATOM 681 O O . VAL A 1 97 ? 4.285 -13.031 -3.49 1 98.94 97 VAL A O 1
ATOM 684 N N . ILE A 1 98 ? 2.727 -11.469 -3.844 1 98.94 98 ILE A N 1
ATOM 685 C CA . ILE A 1 98 ? 3.109 -11.227 -5.23 1 98.94 98 ILE A CA 1
ATOM 686 C C . ILE A 1 98 ? 4.258 -10.219 -5.273 1 98.94 98 ILE A C 1
ATOM 688 O O . ILE A 1 98 ? 4.23 -9.203 -4.582 1 98.94 98 ILE A O 1
ATOM 692 N N . CYS A 1 99 ? 5.309 -10.508 -6.031 1 98.88 99 CYS A N 1
ATOM 693 C CA . CYS A 1 99 ? 6.441 -9.609 -6.227 1 98.88 99 CYS A CA 1
ATOM 694 C C . CYS A 1 99 ? 6.691 -9.359 -7.707 1 98.88 99 CYS A C 1
ATOM 696 O O . CYS A 1 99 ? 6.711 -10.297 -8.508 1 98.88 99 CYS A O 1
ATOM 698 N N . GLY A 1 100 ? 6.812 -8.094 -8.055 1 98.69 100 GLY A N 1
ATOM 699 C CA . GLY A 1 100 ? 7.223 -7.746 -9.406 1 98.69 100 GLY A CA 1
ATOM 700 C C . GLY A 1 100 ? 6.102 -7.883 -10.422 1 98.69 100 GLY A C 1
ATOM 701 O O . GLY A 1 100 ? 6.348 -8.211 -11.586 1 98.69 100 GLY A O 1
ATOM 702 N N . HIS A 1 101 ? 4.852 -7.789 -9.992 1 98.69 101 HIS A N 1
ATOM 703 C CA . HIS A 1 101 ? 3.764 -7.766 -10.961 1 98.69 101 HIS A CA 1
ATOM 704 C C . HIS A 1 101 ? 4.027 -6.746 -12.062 1 98.69 101 HIS A C 1
ATOM 706 O O . HIS A 1 101 ? 4.668 -5.719 -11.828 1 98.69 101 HIS A O 1
ATOM 712 N N . SER A 1 102 ? 3.469 -6.969 -13.234 1 97.62 102 SER A N 1
ATOM 713 C CA . SER A 1 102 ? 3.703 -6.129 -14.406 1 97.62 102 SER A CA 1
ATOM 714 C C . SER A 1 102 ? 3.357 -4.672 -14.117 1 97.62 102 SER A C 1
ATOM 716 O O . SER A 1 102 ? 4.086 -3.762 -14.516 1 97.62 102 SER A O 1
ATOM 718 N N . GLU A 1 103 ? 2.322 -4.488 -13.406 1 96.69 103 GLU A N 1
ATOM 719 C CA . GLU A 1 103 ? 1.875 -3.139 -13.078 1 96.69 103 GLU A CA 1
ATOM 720 C C . GLU A 1 103 ? 2.852 -2.451 -12.125 1 96.69 103 GLU A C 1
ATOM 722 O O . GLU A 1 103 ? 3.016 -1.229 -12.172 1 96.69 103 GLU A O 1
ATOM 727 N N . ARG A 1 104 ? 3.506 -3.17 -11.219 1 98.06 104 ARG A N 1
ATOM 728 C CA . ARG A 1 104 ? 4.539 -2.617 -10.352 1 98.06 104 ARG A CA 1
ATOM 729 C C . ARG A 1 104 ? 5.793 -2.268 -11.148 1 98.06 104 ARG A C 1
ATOM 731 O O . ARG A 1 104 ? 6.391 -1.211 -10.938 1 98.06 104 ARG A O 1
ATOM 738 N N . ARG A 1 105 ? 6.176 -3.158 -12.094 1 97.62 105 ARG A N 1
ATOM 739 C CA . ARG A 1 105 ? 7.352 -2.92 -12.922 1 97.62 105 ARG A CA 1
ATOM 740 C C . ARG A 1 105 ? 7.141 -1.719 -13.836 1 97.62 105 ARG A C 1
ATOM 742 O O . ARG A 1 105 ? 8.016 -0.859 -13.953 1 97.62 105 ARG A O 1
ATOM 749 N N . THR A 1 106 ? 5.93 -1.617 -14.43 1 95.69 106 THR A N 1
ATOM 750 C CA . THR A 1 106 ? 5.676 -0.604 -15.445 1 95.69 106 THR A CA 1
ATOM 751 C C . THR A 1 106 ? 5.324 0.734 -14.797 1 95.69 106 THR A C 1
ATOM 753 O O . THR A 1 106 ? 5.844 1.778 -15.203 1 95.69 106 THR A O 1
ATOM 756 N N . ASP A 1 107 ? 4.492 0.666 -13.742 1 94.88 107 ASP A N 1
ATOM 757 C CA . ASP A 1 107 ? 3.92 1.903 -13.219 1 94.88 107 ASP A CA 1
ATOM 758 C C . ASP A 1 107 ? 4.762 2.451 -12.07 1 94.88 107 ASP A C 1
ATOM 760 O O . ASP A 1 107 ? 4.691 3.641 -11.75 1 94.88 107 ASP A O 1
ATOM 764 N N . HIS A 1 108 ? 5.535 1.593 -11.43 1 96 108 HIS A N 1
ATOM 765 C CA . HIS A 1 108 ? 6.312 2.025 -10.273 1 96 108 HIS A CA 1
ATOM 766 C C . HIS A 1 108 ? 7.809 1.862 -10.523 1 96 108 HIS A C 1
ATOM 768 O O . HIS A 1 108 ? 8.625 2.139 -9.648 1 96 108 HIS A O 1
ATOM 774 N N . GLY A 1 109 ? 8.203 1.353 -11.695 1 96.06 109 GLY A N 1
ATOM 775 C CA . GLY A 1 109 ? 9.602 1.31 -12.102 1 96.06 109 GLY A CA 1
ATOM 776 C C . GLY A 1 109 ? 10.406 0.26 -11.359 1 96.06 109 GLY A C 1
ATOM 777 O O . GLY A 1 109 ? 11.617 0.419 -11.172 1 96.06 109 GLY A O 1
ATOM 778 N N . GLU A 1 110 ? 9.805 -0.764 -10.898 1 97.69 110 GLU A N 1
ATOM 779 C CA . GLU A 1 110 ? 10.516 -1.803 -10.164 1 97.69 110 GLU A CA 1
ATOM 780 C C . GLU A 1 110 ? 11.477 -2.566 -11.07 1 97.69 110 GLU A C 1
ATOM 782 O O . GLU A 1 110 ? 11.078 -3.035 -12.141 1 97.69 110 GLU A O 1
ATOM 787 N N . THR A 1 111 ? 12.664 -2.73 -10.625 1 98.25 111 THR A N 1
ATOM 788 C CA . THR A 1 111 ? 13.688 -3.477 -11.352 1 98.25 111 THR A CA 1
ATOM 789 C C . THR A 1 111 ? 13.742 -4.926 -10.875 1 98.25 111 THR A C 1
ATOM 791 O O . THR A 1 111 ? 13.234 -5.25 -9.805 1 98.25 111 THR A O 1
ATOM 794 N N . SER A 1 112 ? 14.336 -5.738 -11.703 1 98.81 112 SER A N 1
ATOM 795 C CA . SER A 1 112 ? 14.5 -7.133 -11.305 1 98.81 112 SER A CA 1
ATOM 796 C C . SER A 1 112 ? 15.273 -7.246 -9.992 1 98.81 112 SER A C 1
ATOM 798 O O . SER A 1 112 ? 14.992 -8.117 -9.172 1 98.81 112 SER A O 1
ATOM 800 N N . ALA A 1 113 ? 16.266 -6.391 -9.828 1 98.69 113 ALA A N 1
ATOM 801 C CA . ALA A 1 113 ? 17.047 -6.402 -8.594 1 98.69 113 ALA A CA 1
ATOM 802 C C . ALA A 1 113 ? 16.172 -6.082 -7.383 1 98.69 113 ALA A C 1
ATOM 804 O O . ALA A 1 113 ? 16.297 -6.707 -6.332 1 98.69 113 ALA A O 1
ATOM 805 N N . GLN A 1 114 ? 15.344 -5.074 -7.512 1 98.56 114 GLN A N 1
ATOM 806 C CA . GLN A 1 114 ? 14.406 -4.734 -6.441 1 98.56 114 GLN A CA 1
ATOM 807 C C . GLN A 1 114 ? 13.461 -5.895 -6.152 1 98.56 114 GLN A C 1
ATOM 809 O O . GLN A 1 114 ? 13.188 -6.207 -4.992 1 98.56 114 GLN A O 1
ATOM 814 N N . VAL A 1 115 ? 12.977 -6.52 -7.227 1 98.88 115 VAL A N 1
ATOM 815 C CA . VAL A 1 115 ? 12.055 -7.645 -7.098 1 98.88 115 VAL A CA 1
ATOM 816 C C . VAL A 1 115 ? 12.742 -8.797 -6.363 1 98.88 115 VAL A C 1
ATOM 818 O O . VAL A 1 115 ? 12.133 -9.438 -5.504 1 98.88 115 VAL A O 1
ATOM 821 N N . ALA A 1 116 ? 13.984 -9.047 -6.68 1 98.94 116 ALA A N 1
ATOM 822 C CA . ALA A 1 116 ? 14.75 -10.078 -5.98 1 98.94 116 ALA A CA 1
ATOM 823 C C . ALA A 1 116 ? 14.828 -9.773 -4.484 1 98.94 116 ALA A C 1
ATOM 825 O O . ALA A 1 116 ? 14.688 -10.68 -3.656 1 98.94 116 ALA A O 1
ATOM 826 N N . GLY A 1 117 ? 15.102 -8.523 -4.164 1 98.88 117 GLY A N 1
ATOM 827 C CA . GLY A 1 117 ? 15.133 -8.117 -2.766 1 98.88 117 GLY A CA 1
ATOM 828 C C . GLY A 1 117 ? 13.805 -8.328 -2.055 1 98.88 117 GLY A C 1
ATOM 829 O O . GLY A 1 117 ? 13.781 -8.758 -0.899 1 98.88 117 GLY A O 1
ATOM 830 N N . LYS A 1 118 ? 12.742 -8.039 -2.754 1 98.88 118 LYS A N 1
ATOM 831 C CA . LYS A 1 118 ? 11.406 -8.258 -2.203 1 98.88 118 LYS A CA 1
ATOM 832 C C . LYS A 1 118 ? 11.148 -9.742 -1.959 1 98.88 118 LYS A C 1
ATOM 834 O O . LYS A 1 118 ? 10.594 -10.117 -0.923 1 98.88 118 LYS A O 1
ATOM 839 N N . ALA A 1 119 ? 11.5 -10.562 -2.908 1 98.88 119 ALA A N 1
ATOM 840 C CA . ALA A 1 119 ? 11.32 -12 -2.779 1 98.88 119 ALA A CA 1
ATOM 841 C C . ALA A 1 119 ? 12.109 -12.547 -1.59 1 98.88 119 ALA A C 1
ATOM 843 O O . ALA A 1 119 ? 11.609 -13.398 -0.849 1 98.88 119 ALA A O 1
ATOM 844 N N . GLU A 1 120 ? 13.25 -12.062 -1.429 1 98.81 120 GLU A N 1
ATOM 845 C CA . GLU A 1 120 ? 14.07 -12.469 -0.292 1 98.81 120 GLU A CA 1
ATOM 846 C C . GLU A 1 120 ? 13.414 -12.07 1.029 1 98.81 120 GLU A C 1
ATOM 848 O O . GLU A 1 120 ? 13.367 -12.867 1.971 1 98.81 120 GLU A O 1
ATOM 853 N N . ALA A 1 121 ? 12.984 -10.852 1.105 1 98.88 121 ALA A N 1
ATOM 854 C CA . ALA A 1 121 ? 12.305 -10.367 2.307 1 98.88 121 ALA A CA 1
ATOM 855 C C . ALA A 1 121 ? 11.07 -11.203 2.611 1 98.88 121 ALA A C 1
ATOM 857 O O . ALA A 1 121 ? 10.812 -11.539 3.768 1 98.88 121 ALA A O 1
ATOM 858 N N . ALA A 1 122 ? 10.328 -11.539 1.57 1 98.88 122 ALA A N 1
ATOM 859 C CA . ALA A 1 122 ? 9.125 -12.352 1.722 1 98.88 122 ALA A CA 1
ATOM 860 C C . ALA A 1 122 ? 9.453 -13.711 2.322 1 98.88 122 ALA A C 1
ATOM 862 O O . ALA A 1 122 ? 8.836 -14.133 3.301 1 98.88 122 ALA A O 1
ATOM 863 N N . ALA A 1 123 ? 10.414 -14.359 1.752 1 98.75 123 ALA A N 1
ATOM 864 C CA . ALA A 1 123 ? 10.82 -15.672 2.242 1 98.75 123 ALA A CA 1
ATOM 865 C C . ALA A 1 123 ? 11.289 -15.594 3.691 1 98.75 123 ALA A C 1
ATOM 867 O O . ALA A 1 123 ? 10.969 -16.469 4.504 1 98.75 123 ALA A O 1
ATOM 868 N N . ALA A 1 124 ? 12.008 -14.57 3.992 1 98.38 124 ALA A N 1
ATOM 869 C CA . ALA A 1 124 ? 12.523 -14.383 5.344 1 98.38 124 ALA A CA 1
ATOM 870 C C . ALA A 1 124 ? 11.391 -14.195 6.344 1 98.38 124 ALA A C 1
ATOM 872 O O . ALA A 1 124 ? 11.508 -14.586 7.508 1 98.38 124 ALA A O 1
ATOM 873 N N . ALA A 1 125 ? 10.305 -13.641 5.914 1 98.56 125 ALA A N 1
ATOM 874 C CA . ALA A 1 125 ? 9.156 -13.391 6.777 1 98.56 125 ALA A CA 1
ATOM 875 C C . ALA A 1 125 ? 8.234 -14.609 6.824 1 98.56 125 ALA A C 1
ATOM 877 O O . ALA A 1 125 ? 7.152 -14.555 7.418 1 98.56 125 ALA A O 1
ATOM 878 N N . GLY A 1 126 ? 8.57 -15.703 6.121 1 98.5 126 GLY A N 1
ATOM 879 C CA . GLY A 1 126 ? 7.777 -16.922 6.129 1 98.5 126 GLY A CA 1
ATOM 880 C C . GLY A 1 126 ? 6.676 -16.938 5.086 1 98.5 126 GLY A C 1
ATOM 881 O O . GLY A 1 126 ? 5.754 -17.734 5.16 1 98.5 126 GLY A O 1
ATOM 882 N N . LEU A 1 127 ? 6.723 -15.984 4.141 1 98.88 127 LEU A N 1
ATOM 883 C CA . LEU A 1 127 ? 5.75 -15.922 3.057 1 98.88 127 LEU A CA 1
ATOM 884 C C . LEU A 1 127 ? 6.262 -16.672 1.83 1 98.88 127 LEU A C 1
ATOM 886 O O . LEU A 1 127 ? 7.469 -16.781 1.62 1 98.88 127 LEU A O 1
ATOM 890 N N . GLU A 1 128 ? 5.383 -17.203 1.068 1 98.88 128 GLU A N 1
ATOM 891 C CA . GLU A 1 128 ? 5.703 -17.766 -0.238 1 98.88 128 GLU A CA 1
ATOM 892 C C . GLU A 1 128 ? 5.586 -16.719 -1.34 1 98.88 128 GLU A C 1
ATOM 894 O O . GLU A 1 128 ? 4.48 -16.297 -1.684 1 98.88 128 GLU A O 1
ATOM 899 N N . PRO A 1 129 ? 6.695 -16.312 -1.941 1 98.94 129 PRO A N 1
ATOM 900 C CA . PRO A 1 129 ? 6.598 -15.305 -2.996 1 98.94 129 PRO A CA 1
ATOM 901 C C . PRO A 1 129 ? 6.125 -15.883 -4.328 1 98.94 129 PRO A C 1
ATOM 903 O O . PRO A 1 129 ? 6.477 -17.016 -4.672 1 98.94 129 PRO A O 1
ATOM 906 N N . ILE A 1 130 ? 5.281 -15.18 -5.023 1 98.94 130 ILE A N 1
ATOM 907 C CA . ILE A 1 130 ? 4.973 -15.359 -6.438 1 98.94 130 ILE A CA 1
ATOM 908 C C . ILE A 1 130 ? 5.672 -14.289 -7.266 1 98.94 130 ILE A C 1
ATOM 910 O O . ILE A 1 130 ? 5.246 -13.125 -7.27 1 98.94 130 ILE A O 1
ATOM 914 N N . VAL A 1 131 ? 6.719 -14.625 -7.938 1 98.94 131 VAL A N 1
ATOM 915 C CA . VAL A 1 131 ? 7.516 -13.648 -8.68 1 98.94 131 VAL A CA 1
ATOM 916 C C . VAL A 1 131 ? 7.016 -13.562 -10.117 1 98.94 131 VAL A C 1
ATOM 918 O O . VAL A 1 131 ? 7.016 -14.562 -10.844 1 98.94 131 VAL A O 1
ATOM 921 N N . CYS A 1 132 ? 6.633 -12.359 -10.523 1 98.88 132 CYS A N 1
ATOM 922 C CA . CYS A 1 132 ? 6.031 -12.172 -11.844 1 98.88 132 CYS A CA 1
ATOM 923 C C . CYS A 1 132 ? 7.078 -11.75 -12.867 1 98.88 132 CYS A C 1
ATOM 925 O O . CYS A 1 132 ? 7.957 -10.938 -12.562 1 98.88 132 CYS A O 1
ATOM 927 N N . VAL A 1 133 ? 6.941 -12.289 -14.023 1 98.81 133 VAL A N 1
ATOM 928 C CA . VAL A 1 133 ? 7.793 -11.953 -15.164 1 98.81 133 VAL A CA 1
ATOM 929 C C . VAL A 1 133 ? 6.941 -11.844 -16.422 1 98.81 133 VAL A C 1
ATOM 931 O O . VAL A 1 133 ? 5.844 -12.406 -16.5 1 98.81 133 VAL A O 1
ATOM 934 N N . GLY A 1 134 ? 7.367 -11.109 -17.391 1 98 134 GLY A N 1
ATOM 935 C CA . GLY A 1 134 ? 6.629 -10.938 -18.641 1 98 134 GLY A CA 1
ATOM 936 C C . GLY A 1 134 ? 7.219 -9.883 -19.547 1 98 134 GLY A C 1
ATOM 937 O O . GLY A 1 134 ? 7.953 -9 -19.094 1 98 134 GLY A O 1
ATOM 938 N N . GLU A 1 135 ? 6.914 -9.992 -20.766 1 97.25 135 GLU A N 1
ATOM 939 C CA . GLU A 1 135 ? 7.469 -9.062 -21.75 1 97.25 135 GLU A CA 1
ATOM 940 C C . GLU A 1 135 ? 6.375 -8.211 -22.391 1 97.25 135 GLU A C 1
ATOM 942 O O . GLU A 1 135 ? 5.203 -8.594 -22.391 1 97.25 135 GLU A O 1
ATOM 947 N N . THR A 1 136 ? 6.758 -7.117 -22.906 1 95.5 136 THR A N 1
ATOM 948 C CA . THR A 1 136 ? 5.852 -6.258 -23.672 1 95.5 136 THR A CA 1
ATOM 949 C C . THR A 1 136 ? 5.621 -6.82 -25.062 1 95.5 136 THR A C 1
ATOM 951 O O . THR A 1 136 ? 6.34 -7.723 -25.5 1 95.5 136 THR A O 1
ATOM 954 N N . LEU A 1 137 ? 4.613 -6.25 -25.719 1 93 137 LEU A N 1
ATOM 955 C CA . LEU A 1 137 ? 4.352 -6.621 -27.094 1 93 137 LEU A CA 1
ATOM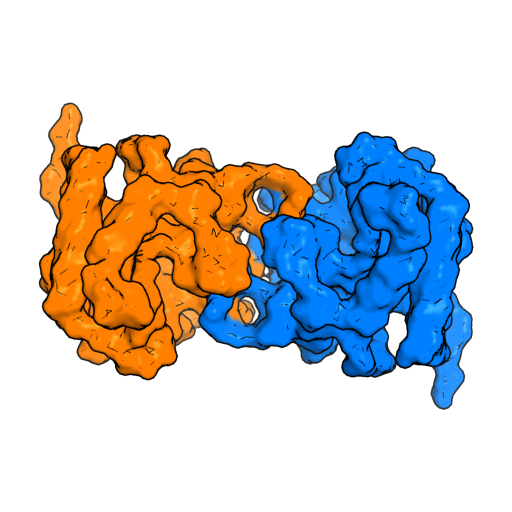 956 C C . LEU A 1 137 ? 5.539 -6.262 -27.984 1 93 137 LEU A C 1
ATOM 958 O O . LEU A 1 137 ? 5.906 -7.027 -28.875 1 93 137 LEU A O 1
ATOM 962 N N . GLU A 1 138 ? 6.074 -5.117 -27.766 1 95.19 138 GLU A N 1
ATOM 963 C CA . GLU A 1 138 ? 7.227 -4.652 -28.531 1 95.19 138 GLU A CA 1
ATOM 964 C C . GLU A 1 138 ? 8.391 -5.637 -28.438 1 95.19 138 GLU A C 1
ATOM 966 O O . GLU A 1 138 ? 9.023 -5.961 -29.438 1 95.19 138 GLU A O 1
ATOM 971 N N . THR A 1 139 ? 8.703 -6.113 -27.25 1 96.5 139 THR A N 1
ATOM 972 C CA . THR A 1 139 ? 9.766 -7.082 -27.031 1 96.5 139 THR A CA 1
ATOM 973 C C . THR A 1 139 ? 9.492 -8.383 -27.766 1 96.5 139 THR A C 1
ATOM 975 O O . THR A 1 139 ? 10.398 -8.984 -28.344 1 96.5 139 THR A O 1
ATOM 978 N N . ARG A 1 140 ? 8.227 -8.82 -27.75 1 94.06 140 ARG A N 1
ATOM 979 C CA . ARG A 1 140 ? 7.824 -10.055 -28.422 1 94.06 140 ARG A CA 1
ATOM 980 C C . ARG A 1 140 ? 7.961 -9.914 -29.938 1 94.06 140 ARG A C 1
ATOM 982 O O . ARG A 1 140 ? 8.508 -10.797 -30.594 1 94.06 140 ARG A O 1
ATOM 989 N N . GLU A 1 141 ? 7.484 -8.812 -30.453 1 94.19 141 GLU A N 1
ATOM 990 C CA . GLU A 1 141 ? 7.531 -8.562 -31.891 1 94.19 141 GLU A CA 1
ATOM 991 C C . GLU A 1 141 ? 8.969 -8.414 -32.375 1 94.19 141 GLU A C 1
ATOM 993 O O . GLU A 1 141 ? 9.273 -8.711 -33.531 1 94.19 141 GLU A O 1
ATOM 998 N N . ALA A 1 142 ? 9.844 -8.047 -31.5 1 97.31 142 ALA A N 1
ATOM 999 C CA . ALA A 1 142 ? 11.258 -7.906 -31.828 1 97.31 142 ALA A CA 1
ATOM 1000 C C . ALA A 1 142 ? 11.977 -9.25 -31.766 1 97.31 142 ALA A C 1
ATOM 1002 O O . ALA A 1 142 ? 13.18 -9.336 -32 1 97.31 142 ALA A O 1
ATOM 1003 N N . GLY A 1 143 ? 11.266 -10.289 -31.391 1 96.56 143 GLY A N 1
ATOM 1004 C CA . GLY A 1 143 ? 11.844 -11.625 -31.312 1 96.56 143 GLY A CA 1
ATOM 1005 C C . GLY A 1 143 ? 12.695 -11.844 -30.078 1 96.56 143 GLY A C 1
ATOM 1006 O O . GLY A 1 143 ? 13.562 -12.719 -30.078 1 96.56 143 GLY A O 1
ATOM 1007 N N . GLN A 1 144 ? 12.477 -11.07 -29.031 1 97.88 144 GLN A N 1
ATOM 1008 C CA . GLN A 1 144 ? 13.336 -11.117 -27.844 1 97.88 144 GLN A CA 1
ATOM 1009 C C . GLN A 1 144 ? 12.562 -11.586 -26.625 1 97.88 144 GLN A C 1
ATOM 1011 O O . GLN A 1 144 ? 13.039 -11.461 -25.5 1 97.88 144 GLN A O 1
ATOM 1016 N N . ALA A 1 145 ? 11.391 -12.117 -26.812 1 97.56 145 ALA A N 1
ATOM 1017 C CA . ALA A 1 145 ? 10.492 -12.445 -25.703 1 97.56 145 ALA A CA 1
ATOM 1018 C C . ALA A 1 145 ? 11.148 -13.445 -24.75 1 97.56 145 ALA A C 1
ATOM 1020 O O . ALA A 1 145 ? 11.242 -13.195 -23.547 1 97.56 145 ALA A O 1
ATOM 1021 N N . VAL A 1 146 ? 11.617 -14.562 -25.297 1 98.5 146 VAL A N 1
ATOM 1022 C CA . VAL A 1 146 ? 12.148 -15.648 -24.469 1 98.5 146 VAL A CA 1
ATOM 1023 C C . VAL A 1 146 ? 13.398 -15.172 -23.734 1 98.5 146 VAL A C 1
ATOM 1025 O O . VAL A 1 146 ? 13.5 -15.328 -22.516 1 98.5 146 VAL A O 1
ATOM 1028 N N . SER A 1 147 ? 14.344 -14.539 -24.453 1 98.56 147 SER A N 1
ATOM 1029 C CA . SER A 1 147 ? 15.57 -14.078 -23.828 1 98.56 147 SER A CA 1
ATOM 1030 C C . SER A 1 147 ? 15.289 -13.039 -22.75 1 98.56 147 SER A C 1
ATOM 1032 O O . SER A 1 147 ? 15.914 -13.055 -21.688 1 98.56 147 SER A O 1
ATOM 1034 N N . PHE A 1 148 ? 14.383 -12.195 -23.047 1 98.56 148 PHE A N 1
ATOM 1035 C CA . PHE A 1 148 ? 14.023 -11.148 -22.094 1 98.56 148 PHE A CA 1
ATOM 1036 C C . PHE A 1 148 ? 13.438 -11.75 -20.828 1 98.56 148 PHE A C 1
ATOM 1038 O O . PHE A 1 148 ? 13.875 -11.43 -19.719 1 98.56 148 PHE A O 1
ATOM 1045 N N . VAL A 1 149 ? 12.461 -12.578 -20.922 1 98.75 149 VAL A N 1
ATOM 1046 C CA . VAL A 1 149 ? 11.766 -13.156 -19.781 1 98.75 149 VAL A CA 1
ATOM 1047 C C . VAL A 1 149 ? 12.727 -14.031 -18.984 1 98.75 149 VAL A C 1
ATOM 1049 O O . VAL A 1 149 ? 12.727 -14 -17.75 1 98.75 149 VAL A O 1
ATOM 1052 N N . VAL A 1 150 ? 13.508 -14.805 -19.656 1 98.75 150 VAL A N 1
ATOM 1053 C CA . VAL A 1 150 ? 14.477 -15.664 -18.969 1 98.75 150 VAL A CA 1
ATOM 1054 C C . VAL A 1 150 ? 15.438 -14.805 -18.156 1 98.75 150 VAL A C 1
ATOM 1056 O O . VAL A 1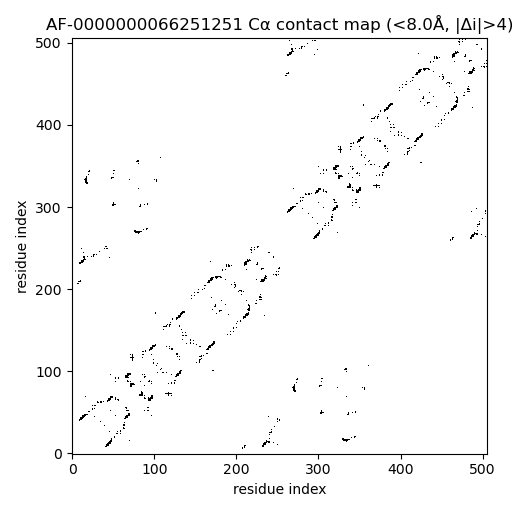 150 ? 15.797 -15.156 -17.031 1 98.75 150 VAL A O 1
ATOM 1059 N N . SER A 1 151 ? 15.891 -13.695 -18.719 1 98.69 151 SER A N 1
ATOM 1060 C CA . SER A 1 151 ? 16.75 -12.781 -17.953 1 98.69 151 SER A CA 1
ATOM 1061 C C . SER A 1 151 ? 16.016 -12.227 -16.734 1 98.69 151 SER A C 1
ATOM 1063 O O . SER A 1 151 ? 16.625 -12.055 -15.672 1 98.69 151 SER A O 1
ATOM 1065 N N . GLN A 1 152 ? 14.797 -11.875 -16.922 1 98.62 152 GLN A N 1
ATOM 1066 C CA . GLN A 1 152 ? 13.984 -11.391 -15.812 1 98.62 152 GLN A CA 1
ATOM 1067 C C . GLN A 1 152 ? 13.883 -12.438 -14.711 1 98.62 152 GLN A C 1
ATOM 1069 O O . GLN A 1 152 ? 13.969 -12.109 -13.523 1 98.62 152 GLN A O 1
ATOM 1074 N N . VAL A 1 153 ? 13.688 -13.695 -15.078 1 98.88 153 VAL A N 1
ATOM 1075 C CA . VAL A 1 153 ? 13.664 -14.797 -14.117 1 98.88 153 VAL A CA 1
ATOM 1076 C C . VAL A 1 153 ? 15 -14.859 -13.375 1 98.88 153 VAL A C 1
ATOM 1078 O O . VAL A 1 153 ? 15.031 -14.875 -12.141 1 98.88 153 VAL A O 1
ATOM 1081 N N . ARG A 1 154 ? 16.031 -14.836 -14.086 1 98.44 154 ARG A N 1
ATOM 1082 C CA . ARG A 1 154 ? 17.375 -14.938 -13.523 1 98.44 154 ARG A CA 1
ATOM 1083 C C . ARG A 1 154 ? 17.625 -13.805 -12.531 1 98.44 154 ARG A C 1
ATOM 1085 O O . ARG A 1 154 ? 18.172 -14.039 -11.453 1 98.44 154 ARG A O 1
ATOM 1092 N N . ASP A 1 155 ? 17.234 -12.641 -12.875 1 98.62 155 ASP A N 1
ATOM 1093 C CA . ASP A 1 155 ? 17.609 -11.461 -12.109 1 98.62 155 ASP A CA 1
ATOM 1094 C C . ASP A 1 155 ? 16.625 -11.188 -10.984 1 98.62 155 ASP A C 1
ATOM 1096 O O . ASP A 1 155 ? 16.922 -10.445 -10.047 1 98.62 155 ASP A O 1
ATOM 1100 N N . SER A 1 156 ? 15.391 -11.789 -11.016 1 98.88 156 SER A N 1
ATOM 1101 C CA . SER A 1 156 ? 14.352 -11.516 -10.023 1 98.88 156 SER A CA 1
ATOM 1102 C C . SER A 1 156 ? 14.273 -12.617 -8.977 1 98.88 156 SER A C 1
ATOM 1104 O O . SER A 1 156 ? 13.531 -12.508 -8 1 98.88 156 SER A O 1
ATOM 1106 N N . LEU A 1 157 ? 14.961 -13.703 -9.156 1 98.81 157 LEU A N 1
ATOM 1107 C CA . LEU A 1 157 ? 14.953 -14.812 -8.211 1 98.81 157 LEU A CA 1
ATOM 1108 C C . LEU A 1 157 ? 16.297 -14.93 -7.5 1 98.81 157 LEU A C 1
ATOM 1110 O O . LEU A 1 157 ? 17.25 -15.484 -8.055 1 98.81 157 LEU A O 1
ATOM 1114 N N . PRO A 1 158 ? 16.312 -14.477 -6.262 1 98.38 158 PRO A N 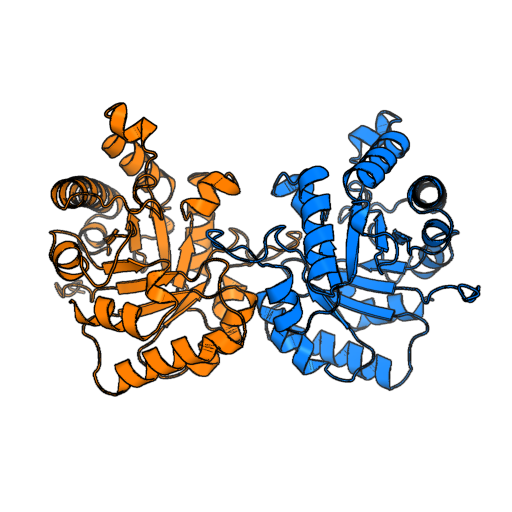1
ATOM 1115 C CA . PRO A 1 158 ? 17.578 -14.586 -5.539 1 98.38 158 PRO A CA 1
ATOM 1116 C C . PRO A 1 158 ? 17.938 -16.031 -5.191 1 98.38 158 PRO A C 1
ATOM 1118 O O . PRO A 1 158 ? 17.047 -16.859 -5.008 1 98.38 158 PRO A O 1
ATOM 1121 N N . THR A 1 159 ? 19.172 -16.297 -5.016 1 96.69 159 THR A N 1
ATOM 1122 C CA . THR A 1 159 ? 19.656 -17.641 -4.699 1 96.69 159 THR A CA 1
ATOM 1123 C C . THR A 1 159 ? 19.172 -18.094 -3.324 1 96.69 159 THR A C 1
ATOM 1125 O O . THR A 1 159 ? 19.078 -19.281 -3.047 1 96.69 159 THR A O 1
ATOM 1128 N N . SER A 1 160 ? 18.812 -17.125 -2.543 1 97.19 160 SER A N 1
ATOM 1129 C CA . SER A 1 160 ? 18.359 -17.422 -1.187 1 97.19 160 SER A CA 1
ATOM 1130 C C . SER A 1 160 ? 17.016 -18.125 -1.192 1 97.19 160 SER A C 1
ATOM 1132 O O . SER A 1 160 ? 16.578 -18.641 -0.163 1 97.19 160 SER A O 1
ATOM 1134 N N . LEU A 1 161 ? 16.375 -18.25 -2.346 1 98.12 161 LEU A N 1
ATOM 1135 C CA . LEU A 1 161 ? 15.102 -18.953 -2.451 1 98.12 161 LEU A CA 1
ATOM 1136 C C . LEU A 1 161 ? 15.32 -20.453 -2.521 1 98.12 161 LEU A C 1
ATOM 1138 O O . LEU A 1 161 ? 14.359 -21.234 -2.441 1 98.12 161 LEU A O 1
ATOM 1142 N N . ALA A 1 162 ? 16.562 -20.906 -2.703 1 97.75 162 ALA A N 1
ATOM 1143 C CA . ALA A 1 162 ? 16.844 -22.344 -2.701 1 97.75 162 ALA A CA 1
ATOM 1144 C C . ALA A 1 162 ? 16.297 -23.016 -1.439 1 97.75 162 ALA A C 1
ATOM 1146 O O . ALA A 1 162 ? 16.547 -22.531 -0.327 1 97.75 162 ALA A O 1
ATOM 1147 N N . GLY A 1 163 ? 15.5 -24.047 -1.674 1 97.06 163 GLY A N 1
ATOM 1148 C CA . GLY A 1 163 ? 14.938 -24.797 -0.562 1 97.06 163 GLY A CA 1
ATOM 1149 C C . GLY A 1 163 ? 13.688 -24.156 0.018 1 97.06 163 GLY A C 1
ATOM 1150 O O . GLY A 1 163 ? 13.086 -24.703 0.953 1 97.06 163 GLY A O 1
ATOM 1151 N N . LYS A 1 164 ? 13.312 -23.016 -0.482 1 97.56 164 LYS A N 1
ATOM 1152 C CA . LYS A 1 164 ? 12.117 -22.328 -0.018 1 97.56 164 LYS A CA 1
ATOM 1153 C C . LYS A 1 164 ? 10.969 -22.469 -1.015 1 97.56 164 LYS A C 1
ATOM 1155 O O . LYS A 1 164 ? 11.203 -22.75 -2.195 1 97.56 164 LYS A O 1
ATOM 1160 N N . ALA A 1 165 ? 9.766 -22.375 -0.492 1 97.56 165 ALA A N 1
ATOM 1161 C CA . ALA A 1 165 ? 8.609 -22.406 -1.377 1 97.56 165 ALA A CA 1
ATOM 1162 C C . ALA A 1 165 ? 8.453 -21.078 -2.127 1 97.56 165 ALA A C 1
ATOM 1164 O O . ALA A 1 165 ? 8.492 -20 -1.521 1 97.56 165 ALA A O 1
ATOM 1165 N N . PHE A 1 166 ? 8.344 -21.109 -3.412 1 98.69 166 PHE A N 1
ATOM 1166 C CA . PHE A 1 166 ? 8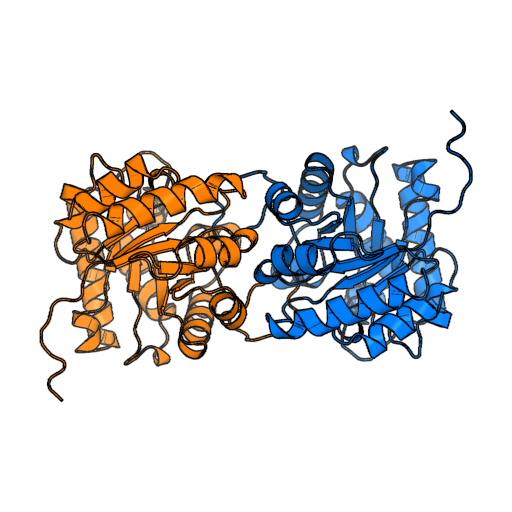.023 -19.969 -4.254 1 98.69 166 PHE A CA 1
ATOM 1167 C C . PHE A 1 166 ? 7.453 -20.422 -5.594 1 98.69 166 PHE A C 1
ATOM 1169 O O . PHE A 1 166 ? 7.5 -21.609 -5.926 1 98.69 166 PHE A O 1
ATOM 1176 N N . SER A 1 167 ? 6.828 -19.5 -6.344 1 98.81 167 SER A N 1
ATOM 1177 C CA . SER A 1 167 ? 6.332 -19.719 -7.699 1 98.81 167 SER A CA 1
ATOM 1178 C C . SER A 1 167 ? 6.738 -18.578 -8.625 1 98.81 167 SER A C 1
ATOM 1180 O O . SER A 1 167 ? 7.145 -17.516 -8.172 1 98.81 167 SER A O 1
ATOM 1182 N N . VAL A 1 168 ? 6.652 -18.828 -9.859 1 98.94 168 VAL A N 1
ATOM 1183 C CA . VAL A 1 168 ? 6.855 -17.828 -10.898 1 98.94 168 VAL A CA 1
ATOM 1184 C C . VAL A 1 168 ? 5.566 -17.641 -11.695 1 98.94 168 VAL A C 1
ATOM 1186 O O . VAL A 1 168 ? 4.898 -18.625 -12.039 1 98.94 168 VAL A O 1
ATOM 1189 N N . ALA A 1 169 ? 5.172 -16.453 -11.898 1 98.88 169 ALA A N 1
ATOM 1190 C CA . ALA A 1 169 ? 3.998 -16.172 -12.727 1 98.88 169 ALA A CA 1
ATOM 1191 C C . ALA A 1 169 ? 4.395 -15.469 -14.023 1 98.88 169 ALA A C 1
ATOM 1193 O O . ALA A 1 169 ? 4.977 -14.383 -13.992 1 98.88 169 ALA A O 1
ATOM 1194 N N . TYR A 1 170 ? 4.117 -16.094 -15.109 1 98.69 170 TYR A N 1
ATOM 1195 C CA . TYR A 1 170 ? 4.336 -15.5 -16.422 1 98.69 170 TYR A CA 1
ATOM 1196 C C . TYR A 1 170 ? 3.131 -14.672 -16.844 1 98.69 170 TYR A C 1
ATOM 1198 O O . TYR A 1 170 ? 2.023 -15.195 -16.969 1 98.69 170 TYR A O 1
ATOM 1206 N N . GLU A 1 171 ? 3.391 -13.383 -17.031 1 96.38 171 GLU A N 1
ATOM 1207 C CA . GLU A 1 171 ? 2.367 -12.414 -17.406 1 96.38 171 GLU A CA 1
ATOM 1208 C C . GLU A 1 171 ? 2.74 -11.695 -18.703 1 96.38 171 GLU A C 1
ATOM 1210 O O . GLU A 1 171 ? 3.316 -10.609 -18.688 1 96.38 171 GLU A O 1
ATOM 1215 N N . PRO A 1 172 ? 2.373 -12.297 -19.844 1 95.62 172 PRO A N 1
ATOM 1216 C CA . PRO A 1 172 ? 2.588 -11.508 -21.047 1 95.62 172 PRO A CA 1
ATOM 1217 C C . PRO A 1 172 ? 1.794 -10.203 -21.062 1 95.62 172 PRO A C 1
ATOM 1219 O O . PRO A 1 172 ? 0.562 -10.227 -21.109 1 95.62 172 PRO A O 1
ATOM 1222 N N . LEU A 1 173 ? 2.486 -9.102 -21.031 1 93.75 173 LEU A N 1
ATOM 1223 C CA . LEU A 1 173 ? 1.854 -7.801 -20.844 1 93.75 173 LEU A CA 1
ATOM 1224 C C . LEU A 1 173 ? 0.853 -7.512 -21.953 1 93.75 173 LEU A C 1
ATOM 1226 O O . LEU A 1 173 ? -0.147 -6.824 -21.734 1 93.75 173 LEU A O 1
ATOM 1230 N N . TRP A 1 174 ? 1.07 -8.008 -23.125 1 89.31 174 TRP A N 1
ATOM 1231 C CA . TRP A 1 174 ? 0.233 -7.785 -24.297 1 89.31 174 TRP A CA 1
ATOM 1232 C C . TRP A 1 174 ? -1.064 -8.578 -24.188 1 89.31 174 TRP A C 1
ATOM 1234 O O . TRP A 1 174 ? -1.992 -8.359 -24.984 1 89.31 174 TRP A O 1
ATOM 1244 N N . ALA A 1 175 ? -1.171 -9.43 -23.203 1 82.38 175 ALA A N 1
ATOM 1245 C CA . ALA A 1 175 ? -2.354 -10.266 -23.031 1 82.38 175 ALA A CA 1
ATOM 1246 C C . ALA A 1 175 ? -3.117 -9.883 -21.766 1 82.38 175 ALA A C 1
ATOM 1248 O O . ALA A 1 175 ? -4.145 -10.484 -21.453 1 82.38 175 ALA A O 1
ATOM 1249 N N . ILE A 1 176 ? -2.662 -8.883 -21.062 1 78.31 176 ILE A N 1
ATOM 1250 C CA . ILE A 1 176 ? -3.301 -8.5 -19.812 1 78.31 176 ILE A CA 1
ATOM 1251 C C . ILE A 1 176 ? -4.398 -7.473 -20.078 1 78.31 176 ILE A C 1
ATOM 1253 O O . ILE A 1 176 ? -4.121 -6.379 -20.578 1 78.31 176 ILE A O 1
ATOM 1257 N N . GLY A 1 177 ? -5.559 -7.66 -19.781 1 69.19 177 GLY A N 1
ATOM 1258 C CA . GLY A 1 177 ? -6.668 -6.723 -19.828 1 69.19 177 GLY A CA 1
ATOM 1259 C C . GLY A 1 177 ? -7.023 -6.293 -21.234 1 69.19 177 GLY A C 1
ATOM 1260 O O . GLY A 1 177 ? -7.73 -5.301 -21.438 1 69.19 177 GLY A O 1
ATOM 1261 N N . THR A 1 178 ? -6.461 -6.773 -22.297 1 66.62 178 THR A N 1
ATOM 1262 C CA . THR A 1 178 ? -6.66 -6.328 -23.672 1 66.62 178 THR A CA 1
ATOM 1263 C C . THR A 1 178 ? -7.715 -7.184 -24.359 1 66.62 178 THR A C 1
ATOM 1265 O O . THR A 1 178 ? -8.234 -6.805 -25.422 1 66.62 178 THR A O 1
ATOM 1268 N N . GLY A 1 179 ? -8.094 -8.211 -23.734 1 63.78 179 GLY A N 1
ATOM 1269 C CA . GLY A 1 179 ? -8.953 -9.156 -24.422 1 63.78 179 GLY A CA 1
ATOM 1270 C C . GLY A 1 179 ? -8.195 -10.086 -25.359 1 63.78 179 GLY A C 1
ATOM 1271 O O . GLY A 1 179 ? -8.742 -11.094 -25.812 1 63.78 179 GLY A O 1
ATOM 1272 N N . ARG A 1 180 ? -6.91 -9.758 -25.625 1 73.12 180 ARG A N 1
ATOM 1273 C CA . ARG A 1 180 ? -6.062 -10.656 -26.406 1 73.12 180 ARG A CA 1
ATOM 1274 C C . ARG A 1 180 ? -5.504 -11.773 -25.516 1 73.12 180 ARG A C 1
ATOM 1276 O O . ARG A 1 180 ? -5.074 -11.523 -24.391 1 73.12 180 ARG A O 1
ATOM 1283 N N . THR A 1 181 ? -5.676 -12.984 -25.953 1 78.56 181 THR A N 1
ATOM 1284 C CA . THR A 1 181 ? -5.184 -14.141 -25.219 1 78.56 181 THR A CA 1
ATOM 1285 C C . THR A 1 181 ? -4.02 -14.797 -25.953 1 78.56 181 THR A C 1
ATOM 1287 O O . THR A 1 181 ? -4.059 -14.945 -27.172 1 78.56 181 THR A O 1
ATOM 1290 N N . ALA A 1 182 ? -3.027 -15.008 -25.188 1 87.94 182 ALA A N 1
ATOM 1291 C CA . ALA A 1 182 ? -1.922 -15.773 -25.75 1 87.94 182 ALA A CA 1
ATOM 1292 C C . ALA A 1 182 ? -2.391 -17.156 -26.219 1 87.94 182 ALA A C 1
ATOM 1294 O O . ALA A 1 182 ? -3.238 -17.766 -25.578 1 87.94 182 ALA A O 1
ATOM 1295 N N . SER A 1 183 ? -1.83 -17.594 -27.312 1 91.62 183 SER A N 1
ATOM 1296 C CA . SER A 1 183 ? -2.121 -18.969 -27.734 1 91.62 183 SER A CA 1
ATOM 1297 C C . SER A 1 183 ? -1.489 -19.969 -26.781 1 91.62 183 SER A C 1
ATOM 1299 O O . SER A 1 183 ? -0.517 -19.656 -26.094 1 91.62 183 SER A O 1
ATOM 1301 N N . VAL A 1 184 ? -2.031 -21.125 -26.766 1 94.88 184 VAL A N 1
ATOM 1302 C CA . VAL A 1 184 ? -1.489 -22.188 -25.953 1 94.88 184 VAL A CA 1
ATOM 1303 C C . VAL A 1 184 ? -0.044 -22.484 -26.344 1 94.88 184 VAL A C 1
ATOM 1305 O O . VAL A 1 184 ? 0.803 -22.75 -25.5 1 94.88 184 VAL A O 1
ATOM 1308 N N . ASP A 1 185 ? 0.219 -22.359 -27.594 1 95.38 185 ASP A N 1
ATOM 1309 C CA . ASP A 1 185 ? 1.58 -22.578 -28.078 1 95.38 185 ASP A CA 1
ATOM 1310 C C . ASP A 1 185 ? 2.545 -21.562 -27.469 1 95.38 185 ASP A C 1
ATOM 1312 O O . ASP A 1 185 ? 3.674 -21.906 -27.109 1 95.38 185 ASP A O 1
ATOM 1316 N N . ASN A 1 186 ? 2.111 -20.312 -27.438 1 95.12 186 ASN A N 1
ATOM 1317 C CA . ASN A 1 186 ? 2.916 -19.266 -26.812 1 95.12 186 ASN A CA 1
ATOM 1318 C C . ASN A 1 186 ? 3.186 -19.578 -25.344 1 95.12 186 ASN A C 1
ATOM 1320 O O . ASN A 1 186 ? 4.309 -19.406 -24.859 1 95.12 186 ASN A O 1
ATOM 1324 N N . ILE A 1 187 ? 2.201 -20.031 -24.672 1 97.5 187 ILE A N 1
ATOM 1325 C CA . ILE A 1 187 ? 2.295 -20.375 -23.266 1 97.5 187 ILE A CA 1
ATOM 1326 C C . ILE A 1 187 ? 3.287 -21.516 -23.062 1 97.5 187 ILE A C 1
ATOM 1328 O O . ILE A 1 187 ? 4.188 -21.422 -22.219 1 97.5 187 ILE A O 1
ATOM 1332 N N . VAL A 1 188 ? 3.135 -22.547 -23.859 1 98.12 188 VAL A N 1
ATOM 1333 C CA . VAL A 1 188 ? 3.975 -23.734 -23.75 1 98.12 188 VAL A CA 1
ATOM 1334 C C . VAL A 1 188 ? 5.434 -23.359 -23.984 1 98.12 188 VAL A C 1
ATOM 1336 O O . VAL A 1 188 ? 6.316 -23.766 -23.234 1 98.12 188 VAL A O 1
ATOM 1339 N N . GLU A 1 189 ? 5.66 -22.547 -24.969 1 97.75 189 GLU A N 1
ATOM 1340 C CA . GLU A 1 189 ? 7.016 -22.125 -25.312 1 97.75 189 GLU A CA 1
ATOM 1341 C C . GLU A 1 189 ? 7.66 -21.375 -24.141 1 97.75 189 GLU A C 1
ATOM 1343 O O . GLU A 1 189 ? 8.773 -21.703 -23.734 1 97.75 189 GLU A O 1
ATOM 1348 N N . MET A 1 190 ? 7.004 -20.391 -23.656 1 98.44 190 MET A N 1
ATOM 1349 C CA . MET A 1 190 ? 7.57 -19.547 -22.609 1 98.44 190 MET A CA 1
ATOM 1350 C C . MET A 1 190 ? 7.727 -20.344 -21.312 1 98.44 190 MET A C 1
ATOM 1352 O O . MET A 1 190 ? 8.742 -20.219 -20.625 1 98.44 190 MET A O 1
ATOM 1356 N N . HIS A 1 191 ? 6.73 -21.141 -20.953 1 98.75 191 HIS A N 1
ATOM 1357 C CA . HIS A 1 191 ? 6.801 -21.922 -19.734 1 98.75 191 HIS A CA 1
ATOM 1358 C C . HIS A 1 191 ? 7.957 -22.922 -19.781 1 98.75 191 HIS A C 1
ATOM 1360 O O . HIS A 1 191 ? 8.609 -23.156 -18.766 1 98.75 191 HIS A O 1
ATOM 1366 N N . ALA A 1 192 ? 8.141 -23.516 -20.938 1 98.75 192 ALA A N 1
ATOM 1367 C CA . ALA A 1 192 ? 9.273 -24.438 -21.078 1 98.75 192 ALA A CA 1
ATOM 1368 C C . ALA A 1 192 ? 10.594 -23.703 -20.859 1 98.75 192 ALA A C 1
ATOM 1370 O O . ALA A 1 192 ? 11.508 -24.25 -20.219 1 98.75 192 ALA A O 1
ATOM 1371 N N . ALA A 1 193 ? 10.711 -22.5 -21.406 1 98.81 193 ALA A N 1
ATOM 1372 C CA . ALA A 1 193 ? 11.922 -21.703 -21.25 1 98.81 193 ALA A CA 1
ATOM 1373 C C . ALA A 1 193 ? 12.141 -21.328 -19.781 1 98.81 193 ALA A C 1
ATOM 1375 O O . ALA A 1 193 ? 13.266 -21.406 -19.281 1 98.81 193 ALA A O 1
ATOM 1376 N N . ILE A 1 194 ? 11.078 -20.922 -19.078 1 98.88 194 ILE A N 1
ATOM 1377 C CA . ILE A 1 194 ? 11.148 -20.578 -17.672 1 98.88 194 ILE A CA 1
ATOM 1378 C C . ILE A 1 194 ? 11.578 -21.797 -16.859 1 98.88 194 ILE A C 1
ATOM 1380 O O . ILE A 1 194 ? 12.453 -21.719 -16 1 98.88 194 ILE A O 1
ATOM 1384 N N . ARG A 1 195 ? 11.008 -22.984 -17.156 1 98.81 195 ARG A N 1
ATOM 1385 C CA . ARG A 1 195 ? 11.359 -24.234 -16.469 1 98.81 195 ARG A CA 1
ATOM 1386 C C . ARG A 1 195 ? 12.844 -24.547 -16.625 1 98.81 195 ARG A C 1
ATOM 1388 O O . ARG A 1 195 ? 13.516 -24.875 -15.648 1 98.81 195 ARG A O 1
ATOM 1395 N N . ALA A 1 196 ? 13.305 -24.422 -17.844 1 98.81 196 ALA A N 1
ATOM 1396 C CA . ALA A 1 196 ? 14.711 -24.688 -18.094 1 98.81 196 ALA A CA 1
ATOM 1397 C C . ALA A 1 196 ? 15.609 -23.797 -17.234 1 98.81 196 ALA A C 1
ATOM 1399 O O . ALA A 1 196 ? 16.594 -24.266 -16.672 1 98.81 196 ALA A O 1
ATOM 1400 N N . GLU A 1 197 ? 15.25 -22.516 -17.188 1 98.69 197 GLU A N 1
ATOM 1401 C CA . GLU A 1 197 ? 16.031 -21.594 -16.375 1 98.69 197 GLU A CA 1
ATOM 1402 C C . GLU A 1 197 ? 15.953 -21.938 -14.891 1 98.69 197 GLU A C 1
ATOM 1404 O O . GLU A 1 197 ? 16.953 -21.859 -14.172 1 98.69 197 GLU A O 1
ATOM 1409 N N . LEU A 1 198 ? 14.805 -22.297 -14.414 1 98.69 198 LEU A N 1
ATOM 1410 C CA . LEU A 1 198 ? 14.609 -22.688 -13.023 1 98.69 198 LEU A CA 1
ATOM 1411 C C . LEU A 1 198 ? 15.469 -23.906 -12.68 1 98.69 198 LEU A C 1
ATOM 1413 O O . LEU A 1 198 ? 16.094 -23.953 -11.617 1 98.69 198 LEU A O 1
ATOM 1417 N N . VAL A 1 199 ? 15.438 -24.891 -13.562 1 98.5 199 VAL A N 1
ATOM 1418 C CA . VAL A 1 199 ? 16.234 -26.094 -13.344 1 98.5 199 VAL A CA 1
ATOM 1419 C C . VAL A 1 199 ? 17.719 -25.719 -13.305 1 98.5 199 VAL A C 1
ATOM 1421 O O . VAL A 1 199 ? 18.469 -26.219 -12.453 1 98.5 199 VAL A O 1
ATOM 1424 N N . SER A 1 200 ? 18.109 -24.891 -14.227 1 98.12 200 SER A N 1
ATOM 1425 C CA . SER A 1 200 ? 19.5 -24.469 -14.273 1 98.12 200 SER A CA 1
ATOM 1426 C C . SER A 1 200 ? 19.922 -23.797 -12.969 1 98.12 200 SER A C 1
ATOM 1428 O O . SER A 1 200 ? 21.031 -24.016 -12.484 1 98.12 200 SER A O 1
ATOM 1430 N N . ARG A 1 201 ? 19.062 -23.078 -12.352 1 97.69 201 ARG A N 1
ATOM 1431 C CA . ARG A 1 201 ? 19.406 -22.234 -11.211 1 97.69 201 ARG A CA 1
ATOM 1432 C C . ARG A 1 201 ? 19.188 -22.969 -9.898 1 97.69 201 ARG A C 1
ATOM 1434 O O . ARG A 1 201 ? 19.906 -22.75 -8.922 1 97.69 201 ARG A O 1
ATOM 1441 N N . PHE A 1 202 ? 18.172 -23.797 -9.883 1 97.69 202 PHE A N 1
ATOM 1442 C CA . PHE A 1 202 ? 17.766 -24.375 -8.609 1 97.69 202 PHE A CA 1
ATOM 1443 C C . PHE A 1 202 ? 17.812 -25.891 -8.664 1 97.69 202 PHE A C 1
ATOM 1445 O O . PHE A 1 202 ? 17.312 -26.562 -7.754 1 97.69 202 PHE A O 1
ATOM 1452 N N . CYS A 1 203 ? 18.25 -26.5 -9.766 1 96.81 203 CYS A N 1
ATOM 1453 C CA . CYS A 1 203 ? 18.453 -27.938 -9.93 1 96.81 203 CYS A CA 1
ATOM 1454 C C . CYS A 1 203 ? 17.172 -28.703 -9.68 1 96.81 203 CYS A C 1
ATOM 1456 O O . CYS A 1 203 ? 16.125 -28.391 -10.258 1 96.81 203 CYS A O 1
ATOM 1458 N N . GLU A 1 204 ? 17.109 -29.609 -8.711 1 96.25 204 GLU A N 1
ATOM 1459 C CA . GLU A 1 204 ? 15.945 -30.469 -8.477 1 96.25 204 GLU A CA 1
ATOM 1460 C C . GLU A 1 204 ? 14.727 -29.656 -8.062 1 96.25 204 GLU A C 1
ATOM 1462 O O . GLU A 1 204 ? 13.609 -29.922 -8.508 1 96.25 204 GLU A O 1
ATOM 1467 N N . GLN A 1 205 ? 14.961 -28.672 -7.273 1 96.5 205 GLN A N 1
ATOM 1468 C CA . GLN A 1 205 ? 13.852 -27.797 -6.895 1 96.5 205 GLN A CA 1
ATOM 1469 C C . GLN A 1 205 ? 13.25 -27.109 -8.117 1 96.5 205 GLN A C 1
ATOM 1471 O O . GLN A 1 205 ? 12.039 -26.906 -8.188 1 96.5 205 GLN A O 1
ATOM 1476 N N . GLY A 1 206 ? 14.086 -26.766 -9.078 1 97.75 206 GLY A N 1
ATOM 1477 C CA . GLY A 1 206 ? 13.641 -26.078 -10.281 1 97.75 206 GLY A CA 1
ATOM 1478 C C . GLY A 1 206 ? 12.664 -26.891 -11.109 1 97.75 206 GLY A C 1
ATOM 1479 O O . GLY A 1 206 ? 11.898 -26.344 -11.898 1 97.75 206 GLY A O 1
ATOM 1480 N N . ARG A 1 207 ? 12.641 -28.188 -10.938 1 97.25 207 ARG A N 1
ATOM 1481 C CA . ARG A 1 207 ? 11.781 -29.078 -11.703 1 97.25 207 ARG A CA 1
ATOM 1482 C C . ARG A 1 207 ? 10.352 -29.047 -11.188 1 97.25 207 ARG A C 1
ATOM 1484 O O . ARG A 1 207 ? 9.422 -29.453 -11.883 1 97.25 207 ARG A O 1
ATOM 1491 N N . THR A 1 208 ? 10.234 -28.484 -9.945 1 96.56 208 THR A N 1
ATOM 1492 C CA . THR A 1 208 ? 8.914 -28.641 -9.328 1 96.56 208 THR A CA 1
ATOM 1493 C C . THR A 1 208 ? 8.312 -27.281 -8.992 1 96.56 208 THR A C 1
ATOM 1495 O O . THR A 1 208 ? 7.133 -27.188 -8.641 1 96.56 208 THR A O 1
ATOM 1498 N N . VAL A 1 209 ? 9.102 -26.188 -9.133 1 98.31 209 VAL A N 1
ATOM 1499 C CA . VAL A 1 209 ? 8.555 -24.859 -8.891 1 98.31 209 VAL A CA 1
ATOM 1500 C C . VAL A 1 209 ? 7.336 -24.625 -9.781 1 98.31 209 VAL A C 1
ATOM 1502 O O . VAL A 1 209 ? 7.371 -24.906 -10.977 1 98.31 209 VAL A O 1
ATOM 1505 N N . LEU A 1 210 ? 6.27 -24.172 -9.18 1 98.75 210 LEU A N 1
ATOM 1506 C CA . LEU A 1 210 ? 5.078 -23.906 -9.977 1 98.75 210 LEU A CA 1
ATOM 1507 C C . LEU A 1 210 ? 5.301 -22.703 -10.898 1 98.75 210 LEU A C 1
ATOM 1509 O O . LEU A 1 210 ? 5.848 -21.688 -10.469 1 98.75 210 LEU A O 1
ATOM 1513 N N . ILE A 1 211 ? 4.961 -22.859 -12.125 1 98.88 211 ILE A N 1
ATOM 1514 C CA . ILE A 1 211 ? 4.871 -21.75 -13.062 1 98.88 211 ILE A CA 1
ATOM 1515 C C . ILE A 1 211 ? 3.406 -21.438 -13.367 1 98.88 211 ILE A C 1
ATOM 1517 O O . ILE A 1 211 ? 2.691 -22.281 -13.922 1 98.88 211 ILE A O 1
ATOM 1521 N N . LEU A 1 212 ? 2.982 -20.25 -12.945 1 98.81 212 LEU A N 1
ATOM 1522 C CA . LEU A 1 212 ? 1.606 -19.812 -13.141 1 98.81 212 LEU A CA 1
ATOM 1523 C C . LEU A 1 212 ? 1.475 -19 -14.422 1 98.81 212 LEU A C 1
ATOM 1525 O O . LEU A 1 212 ? 2.43 -18.344 -14.852 1 98.81 212 LEU A O 1
ATOM 1529 N N . TYR A 1 213 ? 0.293 -19.125 -14.969 1 98.19 213 TYR A N 1
ATOM 1530 C CA . TYR A 1 213 ? -0.014 -18.266 -16.109 1 98.19 213 TYR A CA 1
ATOM 1531 C C . TYR A 1 213 ? -0.933 -17.125 -15.703 1 98.19 213 TYR A C 1
ATOM 1533 O O . TYR A 1 213 ? -1.964 -17.344 -15.062 1 98.19 213 TYR A O 1
ATOM 1541 N N . GLY A 1 214 ? -0.534 -15.844 -16.031 1 95.75 214 GLY A N 1
ATOM 1542 C CA . GLY A 1 214 ? -1.276 -14.672 -15.586 1 95.75 214 GLY A CA 1
ATOM 1543 C C . GLY A 1 214 ? -1.731 -13.781 -16.734 1 95.75 214 GLY A C 1
ATOM 1544 O O . GLY A 1 214 ? -1.799 -12.562 -16.578 1 95.75 214 GLY A O 1
ATOM 1545 N N . GLY A 1 215 ? -2.084 -14.336 -17.891 1 92.5 215 GLY A N 1
ATOM 1546 C CA . GLY A 1 215 ? -2.564 -13.539 -19.016 1 92.5 215 GLY A CA 1
ATOM 1547 C C . GLY A 1 215 ? -4.016 -13.812 -19.359 1 92.5 215 GLY A C 1
ATOM 1548 O O . GLY A 1 215 ? -4.316 -14.75 -20.109 1 92.5 215 GLY A O 1
ATOM 1549 N N . SER A 1 216 ? -4.945 -12.961 -18.859 1 91.69 216 SER A N 1
ATOM 1550 C CA . SER A 1 216 ? -6.355 -12.953 -19.25 1 91.69 216 SER A CA 1
ATOM 1551 C C . SER A 1 216 ? -6.98 -14.336 -19.078 1 91.69 216 SER A C 1
ATOM 1553 O O . SER A 1 216 ? -7.625 -14.852 -19.984 1 91.69 216 SER A O 1
ATOM 1555 N N . VAL A 1 217 ? -6.762 -14.961 -17.969 1 95.19 217 VAL A N 1
ATOM 1556 C CA . VAL A 1 217 ? -7.418 -16.234 -17.656 1 95.19 217 VAL A CA 1
ATOM 1557 C C . VAL A 1 217 ? -8.891 -15.984 -17.328 1 95.19 217 VAL A C 1
ATOM 1559 O O . VAL A 1 217 ? -9.211 -15.125 -16.5 1 95.19 217 VAL A O 1
ATOM 1562 N N . LYS A 1 218 ? -9.758 -16.656 -18.047 1 94.69 218 LYS A N 1
ATOM 1563 C CA . LYS A 1 218 ? -11.211 -16.578 -17.906 1 94.69 218 LYS A CA 1
ATOM 1564 C C . LYS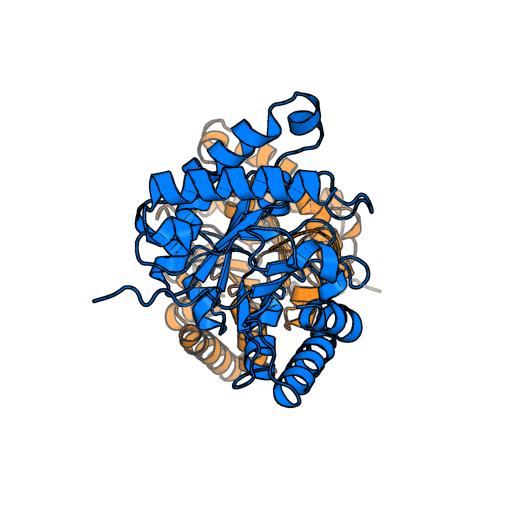 A 1 218 ? -11.82 -17.984 -17.812 1 94.69 218 LYS A C 1
ATOM 1566 O O . LYS A 1 218 ? -11.164 -18.969 -18.141 1 94.69 218 LYS A O 1
ATOM 1571 N N . PRO A 1 219 ? -13.055 -17.969 -17.281 1 97 219 PRO A N 1
ATOM 1572 C CA . PRO A 1 219 ? -13.703 -19.281 -17.203 1 97 219 PRO A CA 1
ATOM 1573 C C . PRO A 1 219 ? -13.688 -20.031 -18.531 1 97 219 PRO A C 1
ATOM 1575 O O . PRO A 1 219 ? -13.445 -21.25 -18.562 1 97 219 PRO A O 1
ATOM 1578 N N . GLU A 1 220 ? -13.812 -19.328 -19.594 1 95.44 220 GLU A N 1
ATOM 1579 C CA . GLU A 1 220 ? -13.992 -19.922 -20.922 1 95.44 220 GLU A CA 1
ATOM 1580 C C . GLU A 1 220 ? -12.688 -20.531 -21.438 1 95.44 220 GLU A C 1
ATOM 1582 O O . GLU A 1 220 ? -12.711 -21.453 -22.25 1 95.44 220 GLU A O 1
ATOM 1587 N N . ASN A 1 221 ? -11.539 -20.078 -20.969 1 95.38 221 ASN A N 1
ATOM 1588 C CA . ASN A 1 221 ? -10.281 -20.562 -21.531 1 95.38 221 ASN A CA 1
ATOM 1589 C C . ASN A 1 221 ? -9.438 -21.266 -20.469 1 95.38 221 ASN A C 1
ATOM 1591 O O . ASN A 1 221 ? -8.375 -21.812 -20.781 1 95.38 221 ASN A O 1
ATOM 1595 N N . ALA A 1 222 ? -9.898 -21.391 -19.234 1 96.94 222 ALA A N 1
ATOM 1596 C CA . ALA A 1 222 ? -9.125 -21.875 -18.094 1 96.94 222 ALA A CA 1
ATOM 1597 C C . ALA A 1 222 ? -8.727 -23.344 -18.281 1 96.94 222 ALA A C 1
ATOM 1599 O O . ALA A 1 222 ? -7.586 -23.719 -18.031 1 96.94 222 ALA A O 1
ATOM 1600 N N . ARG A 1 223 ? -9.617 -24.109 -18.766 1 97.19 223 ARG A N 1
ATOM 1601 C CA . ARG A 1 223 ? -9.344 -25.531 -18.906 1 97.19 223 ARG A CA 1
ATOM 1602 C C . ARG A 1 223 ? -8.188 -25.781 -19.859 1 97.19 223 ARG A C 1
ATOM 1604 O O . ARG A 1 223 ? -7.285 -26.578 -19.562 1 97.19 223 ARG A O 1
ATOM 1611 N N . GLU A 1 224 ? -8.273 -25.125 -20.969 1 96.88 224 GLU A N 1
ATOM 1612 C CA . GLU A 1 224 ? -7.227 -25.281 -21.984 1 96.88 224 GLU A CA 1
ATOM 1613 C C . GLU A 1 224 ? -5.879 -24.797 -21.469 1 96.88 224 GLU A C 1
ATOM 1615 O O . GLU A 1 224 ? -4.855 -25.453 -21.656 1 96.88 224 GLU A O 1
ATOM 1620 N N . ILE A 1 225 ? -5.844 -23.672 -20.812 1 96.94 225 ILE A N 1
ATOM 1621 C CA . ILE A 1 225 ? -4.621 -23.062 -20.297 1 96.94 225 ILE A CA 1
ATOM 1622 C C . ILE A 1 225 ? -4.02 -23.953 -19.219 1 96.94 225 ILE A C 1
ATOM 1624 O O . ILE A 1 225 ? -2.826 -24.281 -19.266 1 96.94 225 ILE A O 1
ATOM 1628 N N . LEU A 1 226 ? -4.848 -24.453 -18.297 1 97.44 226 LEU A N 1
ATOM 1629 C CA . LEU A 1 226 ? -4.379 -25.188 -17.125 1 97.44 226 LEU A CA 1
ATOM 1630 C C . LEU A 1 226 ? -3.93 -26.594 -17.516 1 97.44 226 LEU A C 1
ATOM 1632 O O . LEU A 1 226 ? -3.193 -27.234 -16.766 1 97.44 226 LEU A O 1
ATOM 1636 N N . ALA A 1 227 ? -4.324 -27.016 -18.688 1 97 227 ALA A N 1
ATOM 1637 C CA . ALA A 1 227 ? -3.945 -28.344 -19.172 1 97 227 ALA A CA 1
ATOM 1638 C C . ALA A 1 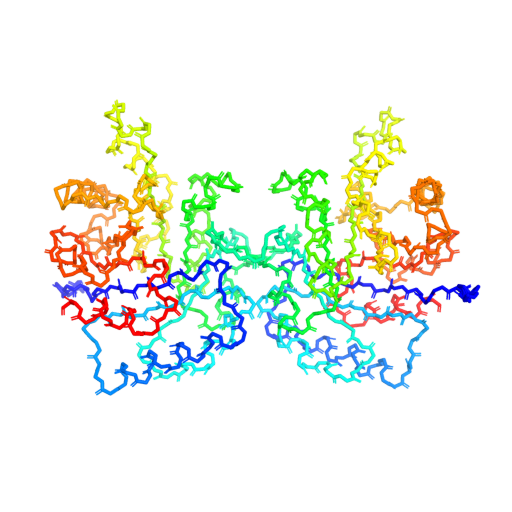227 ? -2.607 -28.297 -19.906 1 97 227 ALA A C 1
ATOM 1640 O O . ALA A 1 227 ? -2.008 -29.328 -20.188 1 97 227 ALA A O 1
ATOM 1641 N N . ALA A 1 228 ? -2.152 -27.141 -20.25 1 97.25 228 ALA A N 1
ATOM 1642 C CA . ALA A 1 228 ? -0.921 -26.984 -21.016 1 97.25 228 ALA A CA 1
ATOM 1643 C C . ALA A 1 228 ? 0.29 -27.453 -20.219 1 97.25 228 ALA A C 1
ATOM 1645 O O . ALA A 1 228 ? 0.341 -27.281 -19 1 97.25 228 ALA A O 1
ATOM 1646 N N . PRO A 1 229 ? 1.272 -28.031 -20.938 1 97.19 229 PRO A N 1
ATOM 1647 C CA . PRO A 1 229 ? 2.486 -28.5 -20.25 1 97.19 229 PRO A CA 1
ATOM 1648 C C . PRO A 1 229 ? 3.17 -27.391 -19.453 1 97.19 229 PRO A C 1
ATOM 1650 O O . PRO A 1 229 ? 3.252 -26.25 -19.906 1 97.19 229 PRO A O 1
ATOM 1653 N N . GLU A 1 230 ? 3.572 -27.672 -18.219 1 97.44 230 GLU A N 1
ATOM 1654 C CA . GLU A 1 230 ? 4.375 -26.828 -17.344 1 97.44 230 GLU A CA 1
ATOM 1655 C C . GLU A 1 230 ? 3.531 -25.734 -16.703 1 97.44 230 GLU A C 1
ATOM 1657 O O . GLU A 1 230 ? 4.047 -24.906 -15.961 1 97.44 230 GLU A O 1
ATOM 1662 N N . VAL A 1 231 ? 2.262 -25.719 -17.016 1 98.12 231 VAL A N 1
ATOM 1663 C CA . VAL A 1 231 ? 1.395 -24.766 -16.328 1 98.12 231 VAL A CA 1
ATOM 1664 C C . VAL A 1 231 ? 0.939 -25.344 -14.992 1 98.12 231 VAL A C 1
ATOM 1666 O O . VAL A 1 231 ? 0.208 -26.344 -14.961 1 98.12 231 VAL A O 1
ATOM 1669 N N . GLY A 1 232 ? 1.427 -24.734 -13.93 1 98.06 232 GLY A N 1
ATOM 1670 C CA . GLY A 1 232 ? 1.154 -25.234 -12.586 1 98.06 232 GLY A CA 1
ATOM 1671 C C . GLY A 1 232 ? 0.067 -24.453 -11.875 1 98.06 232 GLY A C 1
ATOM 1672 O O . GLY A 1 232 ? -0.13 -24.609 -10.664 1 98.06 232 GLY A O 1
ATOM 1673 N N . GLY A 1 233 ? -0.661 -23.578 -12.609 1 98.5 233 GLY A N 1
ATOM 1674 C CA . GLY A 1 233 ? -1.725 -22.766 -12.031 1 98.5 233 GLY A CA 1
ATOM 1675 C C . GLY A 1 233 ? -1.944 -21.469 -12.773 1 98.5 233 GLY A C 1
ATOM 1676 O O . GLY A 1 233 ? -1.52 -21.312 -13.922 1 98.5 233 GLY A O 1
ATOM 1677 N N . ALA A 1 234 ? -2.66 -20.562 -12.125 1 98.44 234 ALA A N 1
ATOM 1678 C CA . ALA A 1 234 ? -3.016 -19.312 -12.766 1 98.44 234 ALA A CA 1
ATOM 1679 C C . ALA A 1 234 ? -2.977 -18.156 -11.766 1 98.44 234 ALA A C 1
ATOM 1681 O O . ALA A 1 234 ? -3.297 -18.328 -10.586 1 98.44 234 ALA A O 1
ATOM 1682 N N . LEU A 1 235 ? -2.498 -17.062 -12.195 1 98.44 235 LEU A N 1
ATOM 1683 C CA . LEU A 1 235 ? -2.67 -15.781 -11.523 1 98.44 235 LEU A CA 1
ATOM 1684 C C . LEU A 1 235 ? -3.746 -14.945 -12.211 1 98.44 235 LEU A C 1
ATOM 1686 O O . LEU A 1 235 ? -3.494 -14.336 -13.258 1 98.44 235 LEU A O 1
ATOM 1690 N N . VAL A 1 236 ? -4.906 -14.883 -11.578 1 97.88 236 VAL A N 1
ATOM 1691 C CA . VAL A 1 236 ? -6.133 -14.422 -12.219 1 97.88 236 VAL A CA 1
ATOM 1692 C C . VAL A 1 236 ? -6.426 -12.984 -11.797 1 97.88 236 VAL A C 1
ATOM 1694 O O . VAL A 1 236 ? -6.395 -12.664 -10.602 1 97.88 236 VAL A O 1
ATOM 1697 N N . GLY A 1 237 ? -6.742 -12.148 -12.75 1 96.19 237 GLY A N 1
ATOM 1698 C CA . GLY A 1 237 ? -7.102 -10.766 -12.453 1 96.19 237 GLY A CA 1
ATOM 1699 C C . GLY A 1 237 ? -8.594 -10.562 -12.273 1 96.19 237 GLY A C 1
ATOM 1700 O O . GLY A 1 237 ? -9.188 -11.109 -11.336 1 96.19 237 GLY A O 1
ATOM 1701 N N . GLY A 1 238 ? -9.211 -9.898 -13.219 1 95.31 238 GLY A N 1
ATOM 1702 C CA . GLY A 1 238 ? -10.594 -9.469 -13.125 1 95.31 238 GLY A CA 1
ATOM 1703 C C . GLY A 1 238 ? -11.547 -10.617 -12.828 1 95.31 238 GLY A C 1
ATOM 1704 O O . GLY A 1 238 ? -12.516 -10.445 -12.078 1 95.31 238 GLY A O 1
ATOM 1705 N N . ALA A 1 239 ? -11.336 -11.742 -13.281 1 96.81 239 ALA A N 1
ATOM 1706 C CA . ALA A 1 239 ? -12.234 -12.883 -13.125 1 96.81 239 ALA A CA 1
ATOM 1707 C C . ALA A 1 239 ? -12.242 -13.391 -11.688 1 96.81 239 ALA A C 1
ATOM 1709 O O . ALA A 1 239 ? -13.109 -14.172 -11.297 1 96.81 239 ALA A O 1
ATOM 1710 N N . SER A 1 240 ? -11.305 -12.977 -10.891 1 98.31 240 SER A N 1
ATOM 1711 C CA . SER A 1 240 ? -11.25 -13.414 -9.5 1 98.31 240 SER A CA 1
ATOM 1712 C C . SER A 1 240 ? -12.117 -12.531 -8.609 1 98.31 240 SER A C 1
ATOM 1714 O O . SER A 1 240 ? -12.344 -12.852 -7.441 1 98.31 240 SER A O 1
ATOM 1716 N N . LEU A 1 241 ? -12.68 -11.406 -9.133 1 98.5 241 LEU A N 1
ATOM 1717 C CA . LEU A 1 241 ? -13.422 -10.438 -8.336 1 98.5 241 LEU A CA 1
ATOM 1718 C C . LEU A 1 241 ? -14.828 -10.945 -8.031 1 98.5 241 LEU A C 1
ATOM 1720 O O . LEU A 1 241 ? -15.484 -10.445 -7.113 1 98.5 241 LEU A O 1
ATOM 1724 N N . LYS A 1 242 ? -15.273 -11.844 -8.867 1 98.44 242 LYS A N 1
ATOM 1725 C CA . LYS A 1 242 ? -16.578 -12.469 -8.664 1 98.44 242 LYS A CA 1
ATOM 1726 C C . LYS A 1 242 ? -16.438 -13.953 -8.352 1 98.44 242 LYS A C 1
ATOM 1728 O O . LYS A 1 242 ? -15.781 -14.688 -9.094 1 98.44 242 LYS A O 1
ATOM 1733 N N . ALA A 1 243 ? -17.078 -14.367 -7.285 1 98.75 243 ALA A N 1
ATOM 1734 C CA . ALA A 1 243 ? -16.969 -15.75 -6.832 1 98.75 243 ALA A CA 1
ATOM 1735 C C . ALA A 1 243 ? -17.344 -16.719 -7.945 1 98.75 243 ALA A C 1
ATOM 1737 O O . ALA A 1 243 ? -16.641 -17.719 -8.172 1 98.75 243 ALA A O 1
ATOM 1738 N N . LYS A 1 244 ? -18.391 -16.422 -8.625 1 98.44 244 LYS A N 1
ATOM 1739 C CA . LYS A 1 244 ? -18.891 -17.297 -9.68 1 98.44 244 LYS A CA 1
ATOM 1740 C C . LYS A 1 244 ? -17.812 -17.562 -10.727 1 98.44 244 LYS A C 1
ATOM 1742 O O . LYS A 1 244 ? -17.531 -18.719 -11.055 1 98.44 244 LYS A O 1
ATOM 1747 N N . ASP A 1 245 ? -17.188 -16.531 -11.227 1 98.62 245 ASP A N 1
ATOM 1748 C CA . ASP A 1 245 ? -16.172 -16.641 -12.273 1 98.62 245 ASP A CA 1
ATOM 1749 C C . ASP A 1 245 ? -14.906 -17.297 -11.734 1 98.62 245 ASP A C 1
ATOM 1751 O O . ASP A 1 245 ? -14.305 -18.156 -12.398 1 98.62 245 ASP A O 1
ATOM 1755 N N . PHE A 1 246 ? -14.516 -16.938 -10.555 1 98.75 246 PHE A N 1
ATOM 1756 C CA . PHE A 1 246 ? -13.305 -17.484 -9.953 1 98.75 246 PHE A CA 1
ATOM 1757 C C . PHE A 1 246 ? -13.453 -18.984 -9.703 1 98.75 246 PHE A C 1
ATOM 1759 O O . PHE A 1 246 ? -12.547 -19.766 -10.016 1 98.75 246 PHE A O 1
ATOM 1766 N N . LEU A 1 247 ? -14.617 -19.375 -9.172 1 98.62 247 LEU A N 1
ATOM 1767 C CA . LEU A 1 247 ? -14.883 -20.781 -8.906 1 98.62 247 LEU A CA 1
ATOM 1768 C C . LEU A 1 247 ? -14.883 -21.594 -10.195 1 98.62 247 LEU A C 1
ATOM 1770 O O . LEU A 1 247 ? -14.422 -22.734 -10.219 1 98.62 247 LEU A O 1
ATOM 1774 N N . ALA A 1 248 ? -15.375 -20.969 -11.266 1 98.31 248 ALA A N 1
ATOM 1775 C CA . ALA A 1 248 ? -15.359 -21.656 -12.555 1 98.31 248 ALA A CA 1
ATOM 1776 C C . ALA A 1 248 ? -13.93 -21.953 -13 1 98.31 248 ALA A C 1
ATOM 1778 O O . ALA A 1 248 ? -13.656 -23 -13.57 1 98.31 248 ALA A O 1
ATOM 1779 N N . ILE A 1 249 ? -13.008 -21.062 -12.727 1 98.31 249 ILE A N 1
ATOM 1780 C CA . ILE A 1 249 ? -11.609 -21.234 -13.086 1 98.31 249 ILE A CA 1
ATOM 1781 C C . ILE A 1 249 ? -10.977 -22.297 -12.195 1 98.31 249 ILE A C 1
ATOM 1783 O O . ILE A 1 249 ? -10.25 -23.172 -12.68 1 98.31 249 ILE A O 1
ATOM 1787 N N . ILE A 1 250 ? -11.273 -22.25 -10.906 1 98.06 250 ILE A N 1
ATOM 1788 C CA . ILE A 1 250 ? -10.766 -23.219 -9.945 1 98.06 250 ILE A CA 1
ATOM 1789 C C . ILE A 1 250 ? -11.211 -24.625 -10.336 1 98.06 250 ILE A C 1
ATOM 1791 O O . ILE A 1 250 ? -10.43 -25.578 -10.281 1 98.06 250 ILE A O 1
ATOM 1795 N N . GLN A 1 251 ? -12.383 -24.719 -10.844 1 95.88 251 GLN A N 1
ATOM 1796 C CA . GLN A 1 251 ? -12.984 -26.016 -11.164 1 95.88 251 GLN A CA 1
ATOM 1797 C C . GLN A 1 251 ? -12.531 -26.516 -12.531 1 95.88 251 GLN A C 1
ATOM 1799 O O . GLN A 1 251 ? -12.805 -27.656 -12.898 1 95.88 251 GLN A O 1
ATOM 1804 N N . ALA A 1 252 ? -11.891 -25.719 -13.227 1 95 252 ALA A N 1
ATOM 1805 C CA . ALA A 1 252 ? -11.414 -26.094 -14.555 1 95 252 ALA A CA 1
ATOM 1806 C C . ALA A 1 252 ? -10.258 -27.094 -14.469 1 95 252 ALA A C 1
ATOM 1808 O O . ALA A 1 252 ? -9.891 -27.703 -15.469 1 95 252 ALA A O 1
ATOM 1809 N N . LEU A 1 253 ? -9.617 -27.25 -13.305 1 90.5 253 LEU A N 1
ATOM 1810 C CA . LEU A 1 253 ? -8.531 -28.203 -13.094 1 90.5 253 LEU A CA 1
ATOM 1811 C C . LEU A 1 253 ? -9.07 -29.641 -13.047 1 90.5 253 LEU A C 1
ATOM 1813 O O . LEU A 1 253 ? -10.148 -29.875 -12.5 1 90.5 253 LEU A O 1
ATOM 1817 N N . MET B 1 1 ? -23.094 33.688 4.902 1 29.52 1 MET B N 1
ATOM 1818 C CA . MET B 1 1 ? -22.672 32.781 5.953 1 29.52 1 MET B CA 1
ATOM 1819 C C . MET B 1 1 ? -21.266 33.094 6.445 1 29.52 1 MET B C 1
ATOM 1821 O O . MET B 1 1 ? -20.312 33.031 5.672 1 29.52 1 MET B O 1
ATOM 18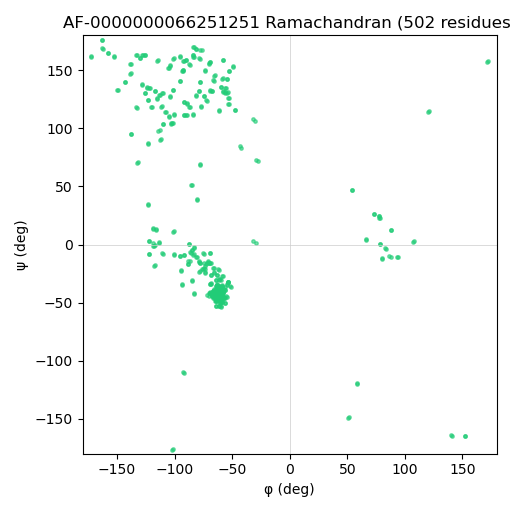25 N N . THR B 1 2 ? -21.109 33.938 7.402 1 34 2 THR B N 1
ATOM 1826 C CA . THR B 1 2 ? -19.859 34.375 7.996 1 34 2 THR B CA 1
ATOM 1827 C C . THR B 1 2 ? -18.906 33.188 8.203 1 34 2 THR B C 1
ATOM 1829 O O . THR B 1 2 ? -19.266 32.188 8.82 1 34 2 THR B O 1
ATOM 1832 N N . LEU B 1 3 ? -18.141 32.75 7.184 1 40.97 3 LEU B N 1
ATOM 1833 C CA . LEU B 1 3 ? -17.031 31.875 7.547 1 40.97 3 LEU B CA 1
ATOM 1834 C C . LEU B 1 3 ? -16.547 32.156 8.969 1 40.97 3 LEU B C 1
ATOM 1836 O O . LEU B 1 3 ? -16.047 33.25 9.25 1 40.97 3 LEU B O 1
ATOM 1840 N N . SER B 1 4 ? -17.234 31.828 9.992 1 40.19 4 SER B N 1
ATOM 1841 C CA . SER B 1 4 ? -16.922 32.094 11.398 1 40.19 4 SER B CA 1
ATOM 1842 C C . SER B 1 4 ? -15.422 32.094 11.641 1 40.19 4 SER B C 1
ATOM 1844 O O . SER B 1 4 ? -14.695 31.266 11.094 1 40.19 4 SER B O 1
ATOM 1846 N N . SER B 1 5 ? -14.648 33.25 11.898 1 46.41 5 SER B N 1
ATOM 1847 C CA . SER B 1 5 ? -13.336 33.75 12.305 1 46.41 5 SER B CA 1
ATOM 1848 C C . SER B 1 5 ? -12.625 32.781 13.219 1 46.41 5 SER B C 1
ATOM 1850 O O . SER B 1 5 ? -11.664 33.125 13.906 1 46.41 5 SER B O 1
ATOM 1852 N N . THR B 1 6 ? -13.227 31.562 13.555 1 59.91 6 THR B N 1
ATOM 1853 C CA . THR B 1 6 ? -12.656 30.75 14.625 1 59.91 6 THR B CA 1
ATOM 1854 C C . THR B 1 6 ? -11.414 30.016 14.133 1 59.91 6 THR B C 1
ATOM 1856 O O . THR B 1 6 ? -11.383 29.531 13 1 59.91 6 THR B O 1
ATOM 1859 N N . THR B 1 7 ? -10.234 30.281 14.75 1 76 7 THR B N 1
ATOM 1860 C CA . THR B 1 7 ? -8.945 29.625 14.539 1 76 7 THR B CA 1
ATOM 1861 C C . THR B 1 7 ? -9.102 28.109 14.539 1 76 7 THR B C 1
ATOM 1863 O O . THR B 1 7 ? -9.641 27.547 15.492 1 76 7 THR B O 1
ATOM 1866 N N . PRO B 1 8 ? -8.805 27.516 13.359 1 89.62 8 PRO B N 1
ATOM 1867 C CA . PRO B 1 8 ? -8.922 26.062 13.32 1 89.62 8 PRO B CA 1
ATOM 1868 C C . PRO B 1 8 ? -8.109 25.375 14.414 1 89.62 8 PRO B C 1
ATOM 1870 O O . PRO B 1 8 ? -7.039 25.859 14.789 1 89.62 8 PRO B O 1
ATOM 1873 N N . ARG B 1 9 ? -8.664 24.297 14.977 1 94.94 9 ARG B N 1
ATOM 1874 C CA . ARG B 1 9 ? -7.902 23.484 15.922 1 94.94 9 ARG B CA 1
ATOM 1875 C C . ARG B 1 9 ? -6.645 22.922 15.266 1 94.94 9 ARG B C 1
ATOM 1877 O O . ARG B 1 9 ? -6.691 22.453 14.133 1 94.94 9 ARG B O 1
ATOM 1884 N N . PRO B 1 10 ? -5.5 22.984 15.969 1 98.06 10 PRO B N 1
ATOM 1885 C CA . PRO B 1 10 ? -4.277 22.375 15.438 1 98.06 10 PRO B CA 1
ATOM 1886 C C . PRO B 1 10 ? -4.441 20.875 15.164 1 98.06 10 PRO B C 1
ATOM 1888 O O . PRO B 1 10 ? -5.387 20.25 15.656 1 98.06 10 PRO B O 1
ATOM 1891 N N . LEU B 1 11 ? -3.6 20.375 14.336 1 98.75 11 LEU B N 1
ATOM 1892 C CA . LEU B 1 11 ? -3.576 18.953 14.031 1 98.75 11 LEU B CA 1
ATOM 1893 C C . LEU B 1 11 ? -2.221 18.344 14.375 1 98.75 11 LEU B C 1
ATOM 1895 O O . LEU B 1 11 ? -1.185 18.828 13.906 1 98.75 11 LEU B O 1
ATOM 1899 N N . ILE B 1 12 ? -2.219 17.391 15.289 1 98.81 12 ILE B N 1
ATOM 1900 C CA . ILE B 1 12 ? -1.032 16.594 15.562 1 98.81 12 ILE B CA 1
ATOM 1901 C C . ILE B 1 12 ? -1.196 15.203 14.961 1 98.81 12 ILE B C 1
ATOM 1903 O O . ILE B 1 12 ? -2.014 14.406 15.43 1 98.81 12 ILE B O 1
ATOM 1907 N N . ALA B 1 13 ? -0.437 14.969 13.953 1 98.81 13 ALA B N 1
ATOM 1908 C CA . ALA B 1 13 ? -0.572 13.758 13.141 1 98.81 13 ALA B CA 1
ATOM 1909 C C . ALA B 1 13 ? 0.667 12.875 13.258 1 98.81 13 ALA B C 1
ATOM 1911 O O . ALA B 1 13 ? 1.793 13.352 13.094 1 98.81 13 ALA B O 1
ATOM 1912 N N . GLY B 1 14 ? 0.472 11.617 13.617 1 98.81 14 GLY B N 1
ATOM 1913 C CA . GLY B 1 14 ? 1.562 10.656 13.688 1 98.81 14 GLY B CA 1
ATOM 1914 C C . GLY B 1 14 ? 1.623 9.734 12.484 1 98.81 14 GLY B C 1
ATOM 1915 O O . GLY B 1 14 ? 0.74 8.898 12.289 1 98.81 14 GLY B O 1
ATOM 1916 N N . ASN B 1 15 ? 2.666 9.883 11.68 1 98.69 15 ASN B N 1
ATOM 1917 C CA . ASN B 1 15 ? 2.928 9 10.555 1 98.69 15 ASN B CA 1
ATOM 1918 C C . ASN B 1 15 ? 3.838 7.836 10.953 1 98.69 15 ASN B C 1
ATOM 1920 O O . ASN B 1 15 ? 5.043 8.023 11.125 1 98.69 15 ASN B O 1
ATOM 1924 N N . TRP B 1 16 ? 3.285 6.68 10.969 1 98.81 16 TRP B N 1
ATOM 1925 C CA . TRP B 1 16 ? 4.039 5.523 11.438 1 98.81 16 TRP B CA 1
ATOM 1926 C C . TRP B 1 16 ? 4.992 5.016 10.359 1 98.81 16 TRP B C 1
ATOM 1928 O O . TRP B 1 16 ? 5.91 4.25 10.648 1 98.81 16 TRP B O 1
ATOM 1938 N N . LYS B 1 17 ? 4.773 5.488 9.109 1 98.5 17 LYS B N 1
ATOM 1939 C CA . LYS B 1 17 ? 5.547 4.961 7.988 1 98.5 17 LYS B CA 1
ATOM 1940 C C . LYS B 1 17 ? 5.512 3.436 7.965 1 98.5 17 LYS B C 1
ATOM 1942 O O . LYS B 1 17 ? 4.469 2.828 8.211 1 98.5 17 LYS B O 1
ATOM 1947 N N . MET B 1 18 ? 6.535 2.764 7.496 1 98.69 18 MET B N 1
ATOM 1948 C CA . MET B 1 18 ? 6.547 1.306 7.418 1 98.69 18 MET B CA 1
ATOM 1949 C C . MET B 1 18 ? 6.996 0.692 8.742 1 98.69 18 MET B C 1
ATOM 1951 O O . MET B 1 18 ? 7.922 -0.12 8.773 1 98.69 18 MET B O 1
ATOM 1955 N N . ASN B 1 19 ? 6.305 1.178 9.766 1 98.38 19 ASN B N 1
ATOM 1956 C CA . ASN B 1 19 ? 6.477 0.648 11.117 1 98.38 19 ASN B CA 1
ATOM 1957 C C . ASN B 1 19 ? 5.137 0.263 11.742 1 98.38 19 ASN B C 1
ATOM 1959 O O . ASN B 1 19 ? 4.145 0.969 11.57 1 98.38 19 ASN B O 1
ATOM 1963 N N . GLY B 1 20 ? 5.105 -0.886 12.422 1 96.25 20 GLY B N 1
ATOM 1964 C CA . GLY B 1 20 ? 3.932 -1.255 13.195 1 96.25 20 GLY B CA 1
ATOM 1965 C C . GLY B 1 20 ? 3.299 -2.557 12.742 1 96.25 20 GLY B C 1
ATOM 1966 O O . GLY B 1 20 ? 2.891 -2.682 11.586 1 96.25 20 GLY B O 1
ATOM 1967 N N . LEU B 1 21 ? 3.328 -3.592 13.578 1 98 21 LEU B N 1
ATOM 1968 C CA . LEU B 1 21 ? 2.549 -4.82 13.484 1 98 21 LEU B CA 1
ATOM 1969 C C . LEU B 1 21 ? 1.363 -4.785 14.445 1 98 21 LEU B C 1
ATOM 1971 O O . LEU B 1 21 ? 1.113 -3.768 15.094 1 98 21 LEU B O 1
ATOM 1975 N N . SER B 1 22 ? 0.621 -5.844 14.531 1 98.12 22 SER B N 1
ATOM 1976 C CA . SER B 1 22 ? -0.588 -5.895 15.344 1 98.12 22 SER B CA 1
ATOM 1977 C C . SER B 1 22 ? -0.306 -5.465 16.781 1 98.12 22 SER B C 1
ATOM 1979 O O . SER B 1 22 ? -1.153 -4.848 17.422 1 98.12 22 SER B O 1
ATOM 1981 N N . VAL B 1 23 ? 0.872 -5.727 17.281 1 97.56 23 VAL B N 1
ATOM 1982 C CA . VAL B 1 23 ? 1.211 -5.434 18.672 1 97.56 23 VAL B CA 1
ATOM 1983 C C . VAL B 1 23 ? 1.271 -3.922 18.875 1 97.56 23 VAL B C 1
ATOM 1985 O O . VAL B 1 23 ? 0.999 -3.428 19.969 1 97.56 23 VAL B O 1
ATOM 1988 N N . ALA B 1 24 ? 1.55 -3.174 17.875 1 97.88 24 ALA B N 1
ATOM 1989 C CA . ALA B 1 24 ? 1.67 -1.721 17.938 1 97.88 24 ALA B CA 1
ATOM 1990 C C . ALA B 1 24 ? 0.315 -1.07 18.203 1 97.88 24 ALA B C 1
ATOM 1992 O O . ALA B 1 24 ? 0.243 0.111 18.562 1 97.88 24 ALA B O 1
ATOM 1993 N N . LEU B 1 25 ? -0.791 -1.796 18.016 1 98.5 25 LEU B N 1
ATOM 1994 C CA . LEU B 1 25 ? -2.131 -1.285 18.281 1 98.5 25 LEU B CA 1
ATOM 1995 C C . LEU B 1 25 ? -2.264 -0.855 19.75 1 98.5 25 LEU B C 1
ATOM 1997 O O . LEU B 1 25 ? -3.066 0.023 20.062 1 98.5 25 LEU B O 1
ATOM 2001 N N . ASP B 1 26 ? -1.465 -1.475 20.625 1 98.56 26 ASP B N 1
ATOM 2002 C CA . ASP B 1 26 ? -1.489 -1.118 22.031 1 98.56 26 ASP B CA 1
ATOM 2003 C C . ASP B 1 26 ? -1.05 0.329 22.25 1 98.56 26 ASP B C 1
ATOM 2005 O O . ASP B 1 26 ? -1.536 1.005 23.156 1 98.56 26 ASP B O 1
ATOM 2009 N N . GLU B 1 27 ? -0.127 0.802 21.453 1 98.69 27 GLU B N 1
ATOM 2010 C CA . GLU B 1 27 ? 0.303 2.195 21.531 1 98.69 27 GLU B CA 1
ATOM 2011 C C . GLU B 1 27 ? -0.824 3.145 21.141 1 98.69 27 GLU B C 1
ATOM 2013 O O . GLU B 1 27 ? -1.033 4.172 21.781 1 98.69 27 GLU B O 1
ATOM 2018 N N . ALA B 1 28 ? -1.553 2.801 20.062 1 98.69 28 ALA B N 1
ATOM 2019 C CA . ALA B 1 28 ? -2.682 3.619 19.625 1 98.69 28 ALA B CA 1
ATOM 2020 C C . ALA B 1 28 ? -3.781 3.641 20.688 1 98.69 28 ALA B C 1
ATOM 2022 O O . ALA B 1 28 ? -4.379 4.688 20.953 1 98.69 28 ALA B O 1
ATOM 2023 N N . ARG B 1 29 ? -4.051 2.479 21.281 1 98.69 29 ARG B N 1
ATOM 2024 C CA . ARG B 1 29 ? -5.055 2.389 22.344 1 98.69 29 ARG B CA 1
ATOM 2025 C C . ARG B 1 29 ? -4.672 3.258 23.531 1 98.69 29 ARG B C 1
ATOM 2027 O O . ARG B 1 29 ? -5.531 3.883 24.156 1 98.69 29 ARG B O 1
ATOM 2034 N N . ALA B 1 30 ? -3.381 3.219 23.828 1 98.75 30 ALA B N 1
ATOM 2035 C CA . ALA B 1 30 ? -2.891 4.035 24.938 1 98.75 30 ALA B CA 1
ATOM 2036 C C . ALA B 1 30 ? -3.086 5.52 24.656 1 98.75 30 ALA B C 1
ATOM 2038 O O . ALA B 1 30 ? -3.498 6.277 25.547 1 98.75 30 ALA B O 1
ATOM 2039 N N . VAL B 1 31 ? -2.805 5.961 23.453 1 98.75 31 VAL B N 1
ATOM 2040 C CA . VAL B 1 31 ? -3.018 7.352 23.062 1 98.75 31 VAL B CA 1
ATOM 2041 C C . VAL B 1 31 ? -4.5 7.699 23.188 1 98.75 31 VAL B C 1
ATOM 2043 O O . VAL B 1 31 ? -4.859 8.711 23.797 1 98.75 31 VAL B O 1
ATOM 2046 N N . ALA B 1 32 ? -5.359 6.848 22.656 1 98.62 32 ALA B N 1
ATOM 2047 C CA . ALA B 1 32 ? -6.801 7.074 22.688 1 98.62 32 ALA B CA 1
ATOM 2048 C C . ALA B 1 32 ? -7.305 7.215 24.125 1 98.62 32 ALA B C 1
ATOM 2050 O O . ALA B 1 32 ? -8.094 8.109 24.422 1 98.62 32 ALA B O 1
ATOM 2051 N N . ALA B 1 33 ? -6.828 6.328 24.969 1 98.25 33 ALA B N 1
ATOM 2052 C CA . ALA B 1 33 ? -7.238 6.348 26.359 1 98.25 33 ALA B CA 1
ATOM 2053 C C . ALA B 1 33 ? -6.824 7.648 27.047 1 98.25 33 ALA B C 1
ATOM 2055 O O . ALA B 1 33 ? -7.598 8.227 27.812 1 98.25 33 ALA B O 1
ATOM 2056 N N . ALA B 1 34 ? -5.648 8.078 26.781 1 98.12 34 ALA B N 1
ATOM 2057 C CA . ALA B 1 34 ? -5.145 9.312 27.375 1 98.12 34 ALA B CA 1
ATOM 2058 C C . ALA B 1 34 ? -5.961 10.516 26.906 1 98.12 34 ALA B C 1
ATOM 2060 O O . ALA B 1 34 ? -6.242 11.43 27.688 1 98.12 34 ALA B O 1
ATOM 2061 N N . LEU B 1 35 ? -6.316 10.5 25.656 1 97.94 35 LEU B N 1
ATOM 2062 C CA . LEU B 1 35 ? -7.07 11.609 25.078 1 97.94 35 LEU B CA 1
ATOM 2063 C C . LEU B 1 35 ? -8.492 11.656 25.641 1 97.94 35 LEU B C 1
ATOM 2065 O O . LEU B 1 35 ? -9.094 12.719 25.734 1 97.94 35 LEU B O 1
ATOM 2069 N N . GLU B 1 36 ? -9.055 10.531 25.922 1 96.69 36 GLU B N 1
ATOM 2070 C CA . GLU B 1 36 ? -10.367 10.469 26.547 1 96.69 36 GLU B CA 1
ATOM 2071 C C . GLU B 1 36 ? -10.336 11.031 27.969 1 96.69 36 GLU B C 1
ATOM 2073 O O . GLU B 1 36 ? -11.266 11.711 28.391 1 96.69 36 GLU B O 1
ATOM 2078 N N . ALA B 1 37 ? -9.297 10.68 28.641 1 96.5 37 ALA B N 1
ATOM 2079 C CA . ALA B 1 37 ? -9.133 11.148 30.016 1 96.5 37 ALA B CA 1
ATOM 2080 C C . ALA B 1 37 ? -8.953 12.664 30.062 1 96.5 37 ALA B C 1
ATOM 2082 O O . ALA B 1 37 ? -9.445 13.328 30.969 1 96.5 37 ALA B O 1
ATOM 2083 N N . LYS B 1 38 ? -8.242 13.219 29.125 1 95 38 LYS B N 1
ATOM 2084 C CA . LYS B 1 38 ? -7.992 14.656 28.984 1 95 38 LYS B CA 1
ATOM 2085 C C . LYS B 1 38 ? -8.086 15.094 27.531 1 95 38 LYS B C 1
ATOM 2087 O O . LYS B 1 38 ? -7.105 15.023 26.781 1 95 38 LYS B O 1
ATOM 2092 N N . PRO B 1 39 ? -9.219 15.555 27.156 1 90.69 39 PRO B N 1
ATOM 2093 C CA . PRO B 1 39 ? -9.383 15.945 25.766 1 90.69 39 PRO B CA 1
ATOM 2094 C C . PRO B 1 39 ? -8.383 17.016 25.328 1 90.69 39 PRO B C 1
ATOM 2096 O O . PRO B 1 39 ? -8.172 18 26.031 1 90.69 39 PRO B O 1
ATOM 2099 N N . PRO B 1 40 ? -7.754 16.75 24.172 1 88.88 40 PRO B N 1
ATOM 2100 C CA . PRO B 1 40 ? -6.695 17.641 23.703 1 88.88 40 PRO B CA 1
ATOM 2101 C C . PRO B 1 40 ? -7.238 18.922 23.062 1 88.88 40 PRO B C 1
ATOM 2103 O O . PRO B 1 40 ? -8.391 18.953 22.625 1 88.88 40 PRO B O 1
ATOM 2106 N N . ALA B 1 41 ? -6.391 19.891 23.016 1 93.12 41 ALA B N 1
ATOM 2107 C CA . ALA B 1 41 ? -6.715 21.109 22.297 1 93.12 41 ALA B CA 1
ATOM 2108 C C . ALA B 1 41 ? -6.617 20.922 20.797 1 93.12 41 ALA B C 1
ATOM 2110 O O . ALA B 1 41 ? -7.277 21.625 20.031 1 93.12 41 ALA B O 1
ATOM 2111 N N . ALA B 1 42 ? -5.891 19.922 20.406 1 97.31 42 ALA B N 1
ATOM 2112 C CA . ALA B 1 42 ? -5.629 19.656 19 1 97.31 42 ALA B CA 1
ATOM 2113 C C . ALA B 1 42 ? -6.449 18.453 18.5 1 97.31 42 ALA B C 1
ATOM 2115 O O . ALA B 1 42 ? -6.875 17.625 19.297 1 97.31 42 ALA B O 1
ATOM 2116 N N . ARG B 1 43 ? -6.75 18.469 17.203 1 98.31 43 ARG B N 1
ATOM 2117 C CA . ARG B 1 43 ? -7.07 17.188 16.578 1 98.31 43 ARG B CA 1
ATOM 2118 C C . ARG B 1 43 ? -5.852 16.281 16.547 1 98.31 43 ARG B C 1
ATOM 2120 O O . ARG B 1 43 ? -4.727 16.734 16.359 1 98.31 43 ARG B O 1
ATOM 2127 N N . VAL B 1 44 ? -6.094 15.016 16.781 1 98.81 44 VAL B N 1
ATOM 2128 C CA . VAL B 1 44 ? -5.004 14.047 16.781 1 98.81 44 VAL B CA 1
ATOM 2129 C C . VAL B 1 44 ? -5.301 12.93 15.789 1 98.81 44 VAL B C 1
ATOM 2131 O O . VAL B 1 44 ? -6.43 12.438 15.711 1 98.81 44 VAL B O 1
ATOM 2134 N N . ALA B 1 45 ? -4.324 12.562 15.016 1 98.88 45 ALA B N 1
ATOM 2135 C CA . ALA B 1 45 ? -4.5 11.5 14.023 1 98.88 45 ALA B CA 1
ATOM 2136 C C . ALA B 1 45 ? -3.283 10.586 13.984 1 98.88 45 ALA B C 1
ATOM 2138 O O . ALA B 1 45 ? -2.158 11.023 14.227 1 98.88 45 ALA B O 1
ATOM 2139 N N . ILE B 1 46 ? -3.469 9.344 13.719 1 98.94 46 ILE B N 1
ATOM 2140 C CA . ILE B 1 46 ? -2.404 8.375 13.469 1 98.94 46 ILE B CA 1
ATOM 2141 C C . ILE B 1 46 ? -2.58 7.754 12.086 1 98.94 46 ILE B C 1
ATOM 2143 O O . ILE B 1 46 ? -3.697 7.402 11.695 1 98.94 46 ILE B O 1
ATOM 2147 N N . PHE B 1 47 ? -1.53 7.664 11.375 1 98.94 47 PHE B N 1
ATOM 2148 C CA . PHE B 1 47 ? -1.477 7.047 10.055 1 98.94 47 PHE B CA 1
ATOM 2149 C C . PHE B 1 47 ? -0.651 5.766 10.086 1 98.94 47 PHE B C 1
ATOM 2151 O O . PHE B 1 47 ? 0.562 5.797 9.867 1 98.94 47 PHE B O 1
ATOM 2158 N N . PRO B 1 48 ? -1.295 4.633 10.344 1 98.94 48 PRO B N 1
ATOM 2159 C CA . PRO B 1 48 ? -0.587 3.352 10.367 1 98.94 48 PRO B CA 1
ATOM 2160 C C . PRO B 1 48 ? -0.371 2.766 8.977 1 98.94 48 PRO B C 1
ATOM 2162 O O . PRO B 1 48 ? -0.916 3.279 7.996 1 98.94 48 PRO B O 1
ATOM 2165 N N . PRO B 1 49 ? 0.494 1.695 8.867 1 98.88 49 PRO B N 1
ATOM 2166 C CA . PRO B 1 49 ? 0.517 0.967 7.598 1 98.88 49 PRO B CA 1
ATOM 2167 C C . PRO B 1 49 ? -0.871 0.511 7.152 1 98.88 49 PRO B C 1
ATOM 2169 O O . PRO B 1 49 ? -1.739 0.258 7.992 1 98.88 49 PRO B O 1
ATOM 2172 N N . ALA B 1 50 ? -1.066 0.433 5.82 1 98.88 50 ALA B N 1
ATOM 2173 C CA . ALA B 1 50 ? -2.371 0.107 5.254 1 98.88 50 ALA B CA 1
ATOM 2174 C C . ALA B 1 50 ? -2.92 -1.188 5.844 1 98.88 50 ALA B C 1
ATOM 2176 O O . ALA B 1 50 ? -4.129 -1.323 6.043 1 98.88 50 ALA B O 1
ATOM 2177 N N . THR B 1 51 ? -2.043 -2.115 6.191 1 98.88 51 THR B N 1
ATOM 2178 C CA . THR B 1 51 ? -2.459 -3.422 6.695 1 98.88 51 THR B CA 1
ATOM 2179 C C . THR B 1 51 ? -3.062 -3.297 8.094 1 98.88 51 THR B C 1
ATOM 2181 O O . THR B 1 51 ? -3.764 -4.199 8.555 1 98.88 51 THR B O 1
ATOM 2184 N N . LEU B 1 52 ? -2.854 -2.182 8.789 1 98.75 52 LEU B N 1
ATOM 2185 C CA . LEU B 1 52 ? -3.309 -2.008 10.164 1 98.75 52 LEU B CA 1
ATOM 2186 C C . LEU B 1 52 ? -4.438 -0.984 10.234 1 98.75 52 LEU B C 1
ATOM 2188 O O . LEU B 1 52 ? -5.035 -0.787 11.297 1 98.75 52 LEU B O 1
ATOM 2192 N N . LEU B 1 53 ? -4.695 -0.343 9.125 1 98.88 53 LEU B N 1
ATOM 2193 C CA . LEU B 1 53 ? -5.566 0.826 9.164 1 98.88 53 LEU B CA 1
ATOM 2194 C C . LEU B 1 53 ? -6.941 0.463 9.711 1 98.88 53 LEU B C 1
ATOM 2196 O O . LEU B 1 53 ? -7.449 1.13 10.617 1 98.88 53 LEU B O 1
ATOM 2200 N N . HIS B 1 54 ? -7.535 -0.574 9.195 1 98.88 54 HIS B N 1
ATOM 2201 C CA . HIS B 1 54 ? -8.875 -0.946 9.648 1 98.88 54 HIS B CA 1
ATOM 2202 C C . HIS B 1 54 ? -8.859 -1.331 11.125 1 98.88 54 HIS B C 1
ATOM 2204 O O . HIS B 1 54 ? -9.719 -0.881 11.898 1 98.88 54 HIS B O 1
ATOM 2210 N N . ARG B 1 55 ? -7.871 -2.162 11.539 1 98.69 55 ARG B N 1
ATOM 2211 C CA . ARG B 1 55 ? -7.793 -2.621 12.922 1 98.69 55 ARG B CA 1
ATOM 2212 C C . ARG B 1 55 ? -7.574 -1.45 13.875 1 98.69 55 ARG B C 1
ATOM 2214 O O . ARG B 1 55 ? -8.156 -1.413 14.961 1 98.69 55 ARG B O 1
ATOM 2221 N N . LEU B 1 56 ? -6.746 -0.543 13.477 1 98.88 56 LEU B N 1
ATOM 2222 C CA . LEU B 1 56 ? -6.488 0.623 14.312 1 98.88 56 LEU B CA 1
ATOM 2223 C C . LEU B 1 56 ? -7.73 1.507 14.406 1 98.88 56 LEU B C 1
ATOM 2225 O O . LEU B 1 56 ? -8.086 1.972 15.492 1 98.88 56 LEU B O 1
ATOM 2229 N N . SER B 1 57 ? -8.367 1.711 13.281 1 98.81 57 SER B N 1
ATOM 2230 C CA . SER B 1 57 ? -9.594 2.506 13.273 1 98.81 57 SER B CA 1
ATOM 2231 C C . SER B 1 57 ? -10.648 1.91 14.195 1 98.81 57 SER B C 1
ATOM 2233 O O . SER B 1 57 ? -11.32 2.639 14.93 1 98.81 57 SER B O 1
ATOM 2235 N N . GLN B 1 58 ? -10.742 0.62 14.172 1 98.44 58 GLN B N 1
ATOM 2236 C CA . GLN B 1 58 ? -11.68 -0.06 15.055 1 98.44 58 GLN B CA 1
ATOM 2237 C C . GLN B 1 58 ? -11.281 0.101 16.516 1 98.44 58 GLN B C 1
ATOM 2239 O O . GLN B 1 58 ? -12.125 0.335 17.375 1 98.44 58 GLN B O 1
ATOM 2244 N N . ALA B 1 59 ? -10.023 -0.029 16.734 1 98 59 ALA B N 1
ATOM 2245 C CA . ALA B 1 59 ? -9.484 -0.008 18.094 1 98 59 ALA B CA 1
ATOM 2246 C C . ALA B 1 59 ? -9.742 1.339 18.75 1 98 59 ALA B C 1
ATOM 2248 O O . ALA B 1 59 ? -9.859 1.416 19.984 1 98 59 ALA B O 1
ATOM 2249 N N . VAL B 1 60 ? -9.875 2.402 17.953 1 98.19 60 VAL B N 1
ATOM 2250 C CA . VAL B 1 60 ? -9.961 3.729 18.562 1 98.19 60 VAL B CA 1
ATOM 2251 C C . VAL B 1 60 ? -11.297 4.371 18.203 1 98.19 60 VAL B C 1
ATOM 2253 O O . VAL B 1 60 ? -11.453 5.59 18.297 1 98.19 60 VAL B O 1
ATOM 2256 N N . GLU B 1 61 ? -12.227 3.57 17.688 1 96.75 61 GLU B N 1
ATOM 2257 C CA . GLU B 1 61 ? -13.531 4.074 17.281 1 96.75 61 GLU B CA 1
ATOM 2258 C C . GLU B 1 61 ? -14.211 4.828 18.438 1 96.75 61 GLU B C 1
ATOM 2260 O O . GLU B 1 61 ? -14.242 4.348 19.562 1 96.75 61 GLU B O 1
ATOM 2265 N N . GLY B 1 62 ? -14.695 6.023 18.156 1 94.69 62 GLY B N 1
ATOM 2266 C CA . GLY B 1 62 ? -15.422 6.809 19.141 1 94.69 62 GLY B CA 1
ATOM 2267 C C . GLY B 1 62 ? -14.508 7.672 20 1 94.69 62 GLY B C 1
ATOM 2268 O O . GLY B 1 62 ? -14.984 8.531 20.75 1 94.69 62 GLY B O 1
ATOM 2269 N N . ALA B 1 63 ? -13.188 7.461 19.922 1 95.69 63 ALA B N 1
ATOM 2270 C CA . ALA B 1 63 ? -12.227 8.242 20.688 1 95.69 63 ALA B CA 1
ATOM 2271 C C . ALA B 1 63 ? -11.891 9.547 19.984 1 95.69 63 ALA B C 1
ATOM 2273 O O . ALA B 1 63 ? -12.391 9.82 18.891 1 95.69 63 ALA B O 1
ATOM 2274 N N . HIS B 1 64 ? -11.195 10.406 20.703 1 97.19 64 HIS B N 1
ATOM 2275 C CA . HIS B 1 64 ? -10.703 11.656 20.141 1 97.19 64 HIS B CA 1
ATOM 2276 C C . HIS B 1 64 ? -9.422 11.438 19.328 1 97.19 64 HIS B C 1
ATOM 2278 O O . HIS B 1 64 ? -8.438 12.156 19.516 1 97.19 64 HIS B O 1
ATOM 2284 N N . LEU B 1 65 ? -9.383 10.375 18.625 1 98.62 65 LEU B N 1
ATOM 2285 C CA . LEU B 1 65 ? -8.242 9.984 17.797 1 98.62 65 LEU B CA 1
ATOM 2286 C C . LEU B 1 65 ? -8.695 9.562 16.406 1 98.62 65 LEU B C 1
ATOM 2288 O O . LEU B 1 65 ? -9.461 8.602 16.266 1 98.62 65 LEU B O 1
ATOM 2292 N N . LEU B 1 66 ? -8.242 10.297 15.43 1 98.75 66 LEU B N 1
ATOM 2293 C CA . LEU B 1 66 ? -8.555 9.992 14.039 1 98.75 66 LEU B CA 1
ATOM 2294 C C . LEU B 1 66 ? -7.5 9.062 13.445 1 98.75 66 LEU B C 1
ATOM 2296 O O . LEU B 1 66 ? -6.398 8.938 13.984 1 98.75 66 LEU B O 1
ATOM 2300 N N . THR B 1 67 ? -7.871 8.398 12.398 1 98.88 67 THR B N 1
ATOM 2301 C CA . THR B 1 67 ? -6.938 7.574 11.641 1 98.88 67 THR B CA 1
ATOM 2302 C C . THR B 1 67 ? -6.949 7.969 10.164 1 98.88 67 THR B C 1
ATOM 2304 O O . THR B 1 67 ? -7.852 8.68 9.719 1 98.88 67 THR B O 1
ATOM 2307 N N . GLY B 1 68 ? -5.949 7.574 9.43 1 98.88 68 GLY B N 1
ATOM 2308 C CA . GLY B 1 68 ? -5.875 7.902 8.016 1 98.88 68 GLY B CA 1
ATOM 2309 C C . GLY B 1 68 ? -4.883 7.043 7.254 1 98.88 68 GLY B C 1
ATOM 2310 O O . GLY B 1 68 ? -4.27 6.137 7.828 1 98.88 68 GLY B O 1
ATOM 2311 N N . GLY B 1 69 ? -4.836 7.242 5.965 1 98.94 69 GLY B N 1
ATOM 2312 C CA . GLY B 1 69 ? -3.904 6.539 5.098 1 98.94 69 GLY B CA 1
ATOM 2313 C C . GLY B 1 69 ? -2.604 7.293 4.891 1 98.94 69 GLY B C 1
ATOM 2314 O O . GLY B 1 69 ? -2.553 8.508 5.055 1 98.94 69 GLY B O 1
ATOM 2315 N N . GLN B 1 70 ? -1.558 6.57 4.512 1 98.94 70 GLN B N 1
ATOM 2316 C CA . GLN B 1 70 ? -0.239 7.152 4.285 1 98.94 70 GLN B CA 1
ATOM 2317 C C . GLN B 1 70 ? -0.06 7.555 2.822 1 98.94 70 GLN B C 1
ATOM 2319 O O . GLN B 1 70 ? 0.964 8.133 2.453 1 98.94 70 GLN B O 1
ATOM 2324 N N . ASP B 1 71 ? -0.986 7.164 2.057 1 98.81 71 ASP B N 1
ATOM 2325 C CA . ASP B 1 71 ? -0.994 7.406 0.618 1 98.81 71 ASP B CA 1
ATOM 2326 C C . ASP B 1 71 ? -2.322 6.98 -0.004 1 98.81 71 ASP B C 1
ATOM 2328 O O . ASP B 1 71 ? -3.092 6.238 0.611 1 98.81 71 ASP B O 1
ATOM 2332 N N . CYS B 1 72 ? -2.572 7.484 -1.188 1 98.88 72 CYS B N 1
ATOM 2333 C CA . CYS B 1 72 ? -3.674 6.973 -1.994 1 98.88 72 CYS B CA 1
ATOM 2334 C C . CYS B 1 72 ? -3.404 7.18 -3.48 1 98.88 72 CYS B C 1
ATOM 2336 O O . CYS B 1 72 ? -2.492 7.922 -3.852 1 98.88 72 CYS B O 1
ATOM 2338 N N . HIS B 1 73 ? -4.109 6.461 -4.254 1 98.81 73 HIS B N 1
ATOM 2339 C CA . HIS B 1 73 ? -4.012 6.562 -5.707 1 98.81 73 HIS B CA 1
ATOM 2340 C C . HIS B 1 73 ? -4.926 7.656 -6.246 1 98.81 73 HIS B C 1
ATOM 2342 O O . HIS B 1 73 ? -5.922 8.008 -5.605 1 98.81 73 HIS B O 1
ATOM 2348 N N . GLY B 1 74 ? -4.582 8.203 -7.41 1 98.69 74 GLY B N 1
ATOM 2349 C CA . GLY B 1 74 ? -5.402 9.227 -8.039 1 98.69 74 GLY B CA 1
ATOM 2350 C C . GLY B 1 74 ? -6.68 8.672 -8.648 1 98.69 74 GLY B C 1
ATOM 2351 O O . GLY B 1 74 ? -7.633 9.422 -8.883 1 98.69 74 GLY B O 1
ATOM 2352 N N . LYS B 1 75 ? -6.691 7.391 -8.914 1 98.44 75 LYS B N 1
ATOM 2353 C CA . LYS B 1 75 ? -7.871 6.715 -9.445 1 98.44 75 LYS B CA 1
ATOM 2354 C C . LYS B 1 75 ? -8.625 5.973 -8.344 1 98.44 75 LYS B C 1
ATOM 2356 O O . LYS B 1 75 ? -8.047 5.629 -7.312 1 98.44 75 LYS B O 1
ATOM 2361 N N . SER B 1 76 ? -9.898 5.684 -8.625 1 98.19 76 SER B N 1
ATOM 2362 C CA . SER B 1 76 ? -10.758 5.074 -7.609 1 98.19 76 SER B CA 1
ATOM 2363 C C . SER B 1 76 ? -10.594 3.557 -7.59 1 98.19 76 SER B C 1
ATOM 2365 O O . SER B 1 76 ? -10.867 2.912 -6.578 1 98.19 76 SER B O 1
ATOM 2367 N N . SER B 1 77 ? -10.305 2.949 -8.758 1 98.19 77 SER B N 1
ATOM 2368 C CA . SER B 1 77 ? -10.109 1.51 -8.898 1 98.19 77 SER B CA 1
ATOM 2369 C C . SER B 1 77 ? -9.383 1.18 -10.203 1 98.19 77 SER B C 1
ATOM 2371 O O . SER B 1 77 ? -9.164 2.061 -11.031 1 98.19 77 SER B O 1
ATOM 2373 N N . GLY B 1 78 ? -8.914 -0.12 -10.352 1 97.44 78 GLY B N 1
ATOM 2374 C CA . GLY B 1 78 ? -8.383 -0.531 -11.641 1 97.44 78 GLY B CA 1
ATOM 2375 C C . GLY B 1 78 ? -7.164 -1.426 -11.523 1 97.44 78 GLY B C 1
ATOM 2376 O O . GLY B 1 78 ? -6.926 -2.025 -10.469 1 97.44 78 GLY B O 1
ATOM 2377 N N . ALA B 1 79 ? -6.445 -1.562 -12.672 1 96.69 79 ALA B N 1
ATOM 2378 C CA . ALA B 1 79 ? -5.273 -2.426 -12.805 1 96.69 79 ALA B CA 1
ATOM 2379 C C . ALA B 1 79 ? -4.043 -1.773 -12.188 1 96.69 79 ALA B C 1
ATOM 2381 O O . ALA B 1 79 ? -3.117 -1.378 -12.898 1 96.69 79 ALA B O 1
ATOM 2382 N N . HIS B 1 80 ? -4.074 -1.683 -10.844 1 98.12 80 HIS B N 1
ATOM 2383 C CA . HIS B 1 80 ? -3.004 -1.071 -10.062 1 98.12 80 HIS B CA 1
ATOM 2384 C C . HIS B 1 80 ? -2.605 -1.953 -8.883 1 98.12 80 HIS B C 1
ATOM 2386 O O . HIS B 1 80 ? -2.838 -1.593 -7.73 1 98.12 80 HIS B O 1
ATOM 2392 N N . THR B 1 81 ? -1.952 -3.092 -9.203 1 98.44 81 THR B N 1
ATOM 2393 C CA . THR B 1 81 ? -1.565 -4.082 -8.211 1 98.44 81 THR B CA 1
ATOM 2394 C C . THR B 1 81 ? -0.765 -3.432 -7.082 1 98.44 81 THR B C 1
ATOM 2396 O O . THR B 1 81 ? 0.241 -2.766 -7.336 1 98.44 81 THR B O 1
ATOM 2399 N N . GLY B 1 82 ? -1.26 -3.547 -5.867 1 98.56 82 GLY B N 1
ATOM 2400 C CA . GLY B 1 82 ? -0.517 -3.098 -4.699 1 98.56 82 GLY B CA 1
ATOM 2401 C C . GLY B 1 82 ? -0.857 -1.678 -4.285 1 98.56 82 GLY B C 1
ATOM 2402 O O . GLY B 1 82 ? -0.459 -1.227 -3.209 1 98.56 82 GLY B O 1
ATOM 2403 N N . ASP B 1 83 ? -1.59 -0.95 -5.117 1 98.62 83 ASP B N 1
ATOM 2404 C CA . ASP B 1 83 ? -1.964 0.419 -4.781 1 98.62 83 ASP B CA 1
ATOM 2405 C C . ASP B 1 83 ? -3.213 0.446 -3.9 1 98.62 83 ASP B C 1
ATOM 2407 O O . ASP B 1 83 ? -3.938 -0.547 -3.812 1 98.62 83 ASP B O 1
ATOM 2411 N N . VAL B 1 84 ? -3.424 1.535 -3.244 1 98.81 84 VAL B N 1
ATOM 2412 C CA . VAL B 1 84 ? -4.559 1.791 -2.363 1 98.81 84 VAL B CA 1
ATOM 2413 C C . VAL B 1 84 ? -5.305 3.039 -2.83 1 98.81 84 VAL B C 1
ATOM 2415 O O . VAL B 1 84 ? -4.703 4.102 -2.998 1 98.81 84 VAL B O 1
ATOM 2418 N N . SER B 1 85 ? -6.586 2.906 -3.088 1 98.94 85 SER B N 1
ATOM 2419 C CA . SER B 1 85 ? -7.371 4.066 -3.492 1 98.94 85 SER B CA 1
ATOM 2420 C C . SER B 1 85 ? -7.848 4.863 -2.281 1 98.94 85 SER B C 1
ATOM 2422 O O . SER B 1 85 ? -7.801 4.371 -1.151 1 98.94 85 SER B O 1
ATOM 2424 N N . ALA B 1 86 ? -8.25 6.109 -2.57 1 98.94 86 ALA B N 1
ATOM 2425 C CA . ALA B 1 86 ? -8.82 6.934 -1.509 1 98.94 86 ALA B CA 1
ATOM 2426 C C . ALA B 1 86 ? -10.062 6.281 -0.909 1 98.94 86 ALA B C 1
ATOM 2428 O O . ALA B 1 86 ? -10.266 6.32 0.307 1 98.94 86 ALA B O 1
ATOM 2429 N N . GLU B 1 87 ? -10.875 5.648 -1.689 1 98.88 87 GLU B N 1
ATOM 2430 C CA . GLU B 1 87 ? -12.078 4.965 -1.229 1 98.88 87 GLU B CA 1
ATOM 2431 C C . GLU B 1 87 ? -11.734 3.805 -0.298 1 98.88 87 GLU B C 1
ATOM 2433 O O . GLU B 1 87 ? -12.469 3.521 0.649 1 98.88 87 GLU B O 1
ATOM 2438 N N . MET B 1 88 ? -10.656 3.143 -0.571 1 98.94 88 MET B N 1
ATOM 2439 C CA . MET B 1 88 ? -10.211 2.043 0.281 1 98.94 88 MET B CA 1
ATOM 2440 C C . MET B 1 88 ? -9.797 2.557 1.654 1 98.94 88 MET B C 1
ATOM 2442 O O . MET B 1 88 ? -10.07 1.914 2.67 1 98.94 88 MET B O 1
ATOM 2446 N N . VAL B 1 89 ? -9.117 3.721 1.695 1 98.94 89 VAL B N 1
ATOM 2447 C CA . VAL B 1 89 ? -8.75 4.352 2.959 1 98.94 89 VAL B CA 1
ATOM 2448 C C . VAL B 1 89 ? -10.008 4.668 3.764 1 98.94 89 VAL B C 1
ATOM 2450 O O . VAL B 1 89 ? -10.102 4.328 4.945 1 98.94 89 VAL B O 1
ATOM 2453 N N . ALA B 1 90 ? -10.969 5.285 3.107 1 98.94 90 ALA B N 1
ATOM 2454 C CA . ALA B 1 90 ? -12.234 5.621 3.76 1 98.94 90 ALA B CA 1
ATOM 2455 C C . ALA B 1 90 ? -12.945 4.367 4.254 1 98.94 90 ALA B C 1
ATOM 2457 O O . ALA B 1 90 ? -13.438 4.328 5.383 1 98.94 90 ALA B O 1
ATOM 2458 N N . ASP B 1 91 ? -13 3.35 3.439 1 98.88 91 ASP B N 1
ATOM 2459 C CA . ASP B 1 91 ? -13.648 2.082 3.756 1 98.88 91 ASP B CA 1
ATOM 2460 C C . ASP B 1 91 ? -13 1.421 4.973 1 98.88 91 ASP B C 1
ATOM 2462 O O . ASP B 1 91 ? -13.672 0.724 5.734 1 98.88 91 ASP B O 1
ATOM 2466 N N . ALA B 1 92 ? -11.727 1.662 5.172 1 98.81 92 ALA B N 1
ATOM 2467 C CA . ALA B 1 92 ? -10.984 1.072 6.285 1 98.81 92 ALA B CA 1
ATOM 2468 C C . ALA B 1 92 ? -11.148 1.902 7.555 1 98.81 92 ALA B C 1
ATOM 2470 O O . ALA B 1 92 ? -10.633 1.533 8.617 1 98.81 92 ALA B O 1
ATOM 2471 N N . GLY B 1 93 ? -11.805 3.021 7.473 1 98.81 93 GLY B N 1
ATOM 2472 C CA . GLY B 1 93 ? -12.117 3.826 8.641 1 98.81 93 GLY B CA 1
ATOM 2473 C C . GLY B 1 93 ? -11.297 5.102 8.727 1 98.81 93 GLY B C 1
ATOM 2474 O O . GLY B 1 93 ? -11.43 5.871 9.68 1 98.81 93 GLY B O 1
ATOM 2475 N N . GLY B 1 94 ? -10.469 5.336 7.73 1 98.81 94 GLY B N 1
ATOM 2476 C CA . GLY B 1 94 ? -9.656 6.539 7.715 1 98.81 94 GLY B CA 1
ATOM 2477 C C . GLY B 1 94 ? -10.445 7.793 7.395 1 98.81 94 GLY B C 1
ATOM 2478 O O . GLY B 1 94 ? -11.398 7.75 6.609 1 98.81 94 GLY B O 1
ATOM 2479 N N . SER B 1 95 ? -9.969 8.898 7.965 1 98.81 95 SER B N 1
ATOM 2480 C CA . SER B 1 95 ? -10.633 10.172 7.711 1 98.81 95 SER B CA 1
ATOM 2481 C C . SER B 1 95 ? -9.695 11.148 7 1 98.81 95 SER B C 1
ATOM 2483 O O . SER B 1 95 ? -10.141 12.172 6.48 1 98.81 95 SER B O 1
ATOM 2485 N N . LEU B 1 96 ? -8.422 10.906 7.023 1 98.94 96 LEU B N 1
ATOM 2486 C CA . LEU B 1 96 ? -7.375 11.719 6.406 1 98.94 96 LEU B CA 1
ATOM 2487 C C . LEU B 1 96 ? -6.465 10.867 5.535 1 98.94 96 LEU B C 1
ATOM 2489 O O . LEU B 1 96 ? -6.5 9.633 5.617 1 98.94 96 LEU B O 1
ATOM 2493 N N . VAL B 1 97 ? -5.723 11.516 4.691 1 98.94 97 VAL B N 1
ATOM 2494 C CA . VAL B 1 97 ? -4.715 10.781 3.93 1 98.94 97 VAL B CA 1
ATOM 2495 C C . VAL B 1 97 ? -3.533 11.695 3.619 1 98.94 97 VAL B C 1
ATOM 2497 O O . VAL B 1 97 ? -3.717 12.867 3.295 1 98.94 97 VAL B O 1
ATOM 2500 N N . ILE B 1 98 ? -2.355 11.188 3.852 1 98.94 98 ILE B N 1
ATOM 2501 C CA . ILE B 1 98 ? -1.132 11.898 3.49 1 98.94 98 ILE B CA 1
ATOM 2502 C C . ILE B 1 98 ? -0.867 11.734 1.994 1 98.94 98 ILE B C 1
ATOM 2504 O O . ILE B 1 98 ? -0.973 10.633 1.453 1 98.94 98 ILE B O 1
ATOM 2508 N N . CYS B 1 99 ? -0.578 12.82 1.294 1 98.88 99 CYS B N 1
ATOM 2509 C CA . CYS B 1 99 ? -0.233 12.797 -0.123 1 98.88 99 CYS B CA 1
ATOM 2510 C C . CYS B 1 99 ? 1.101 13.492 -0.369 1 98.88 99 CYS B C 1
ATOM 2512 O O . CYS B 1 99 ? 1.339 14.586 0.145 1 98.88 99 CYS B O 1
ATOM 2514 N N . GLY B 1 100 ? 1.968 12.82 -1.098 1 98.69 100 GLY B N 1
ATOM 2515 C CA . GLY B 1 100 ? 3.203 13.453 -1.537 1 98.69 100 GLY B CA 1
ATOM 2516 C C . GLY B 1 100 ? 4.25 13.539 -0.444 1 98.69 100 GLY B C 1
ATOM 2517 O O . GLY B 1 100 ? 5.047 14.477 -0.411 1 98.69 100 GLY B O 1
ATOM 2518 N N . HIS B 1 101 ? 4.191 12.664 0.556 1 98.69 101 HIS B N 1
ATOM 2519 C CA . HIS B 1 101 ? 5.27 12.633 1.539 1 98.69 101 HIS B CA 1
ATOM 2520 C C . HIS B 1 101 ? 6.633 12.578 0.862 1 98.69 101 HIS B C 1
ATOM 2522 O O . HIS B 1 101 ? 6.77 12.008 -0.226 1 98.69 101 HIS B O 1
ATOM 2528 N N . SER B 1 102 ? 7.66 13.078 1.531 1 97.62 102 SER B N 1
ATOM 2529 C CA . SER B 1 102 ? 9.008 13.18 0.973 1 97.62 102 SER B CA 1
ATOM 2530 C C . SER B 1 102 ? 9.508 11.812 0.508 1 97.62 102 SER B C 1
ATOM 2532 O O . SER B 1 102 ? 10.117 11.703 -0.558 1 97.62 102 SER B O 1
ATOM 2534 N N . GLU B 1 103 ? 9.203 10.828 1.261 1 96.75 103 GLU B N 1
ATOM 2535 C CA . GLU B 1 103 ? 9.641 9.477 0.937 1 96.75 103 GLU B CA 1
ATOM 2536 C C . GLU B 1 103 ? 8.938 8.953 -0.314 1 96.75 103 GLU B C 1
ATOM 2538 O O . GLU B 1 103 ? 9.516 8.164 -1.071 1 96.75 103 GLU B O 1
ATOM 2543 N N . ARG B 1 104 ? 7.688 9.32 -0.562 1 98.06 104 ARG B N 1
ATOM 2544 C CA . ARG B 1 104 ? 6.98 8.961 -1.786 1 98.06 104 ARG B CA 1
ATOM 2545 C C . ARG B 1 104 ? 7.559 9.703 -2.99 1 98.06 104 ARG B C 1
ATOM 2547 O O . ARG B 1 104 ? 7.75 9.109 -4.055 1 98.06 104 ARG B O 1
ATOM 2554 N N . ARG B 1 105 ? 7.871 11.008 -2.809 1 97.62 105 ARG B N 1
ATOM 2555 C CA . ARG B 1 105 ? 8.445 11.812 -3.887 1 97.62 105 ARG B CA 1
ATOM 2556 C C . ARG B 1 105 ? 9.836 11.312 -4.258 1 97.62 105 ARG B C 1
ATOM 2558 O O . ARG B 1 105 ? 10.148 11.156 -5.441 1 97.62 105 ARG B O 1
ATOM 2565 N N . THR B 1 106 ? 10.648 10.969 -3.234 1 95.75 106 THR B N 1
ATOM 2566 C CA . THR B 1 106 ? 12.047 10.633 -3.467 1 95.75 106 THR B CA 1
ATOM 2567 C C . THR B 1 106 ? 12.195 9.172 -3.895 1 95.75 106 THR B C 1
ATOM 2569 O O . THR B 1 106 ? 12.914 8.867 -4.848 1 95.75 106 THR B O 1
ATOM 2572 N N . ASP B 1 107 ? 11.438 8.297 -3.219 1 94.94 107 ASP B N 1
ATOM 2573 C CA . ASP B 1 107 ? 11.688 6.867 -3.398 1 94.94 107 ASP B CA 1
ATOM 2574 C C . ASP B 1 107 ? 10.773 6.281 -4.473 1 94.94 107 ASP B C 1
ATOM 2576 O O . ASP B 1 107 ? 11.07 5.227 -5.039 1 94.94 107 ASP B O 1
ATOM 2580 N N . HIS B 1 108 ? 9.664 6.945 -4.742 1 96 108 HIS B N 1
ATOM 2581 C CA . HIS B 1 108 ? 8.703 6.414 -5.703 1 96 108 HIS B CA 1
ATOM 2582 C C . HIS B 1 108 ? 8.531 7.359 -6.887 1 96 108 HIS B C 1
ATOM 2584 O O . HIS B 1 108 ? 7.723 7.098 -7.781 1 96 108 HIS B O 1
ATOM 2590 N N . GLY B 1 109 ? 9.219 8.508 -6.895 1 96.06 109 GLY B N 1
ATOM 2591 C CA . GLY B 1 109 ? 9.25 9.398 -8.039 1 96.06 109 GLY B CA 1
ATOM 2592 C C . GLY B 1 109 ? 7.953 10.156 -8.242 1 96.06 109 GLY B C 1
ATOM 2593 O O . GLY B 1 109 ? 7.602 10.508 -9.367 1 96.06 109 GLY B O 1
ATOM 2594 N N . GLU B 1 110 ? 7.211 10.375 -7.23 1 97.62 110 GLU B N 1
ATOM 2595 C CA . GLU B 1 110 ? 5.941 11.086 -7.355 1 97.62 110 GLU B CA 1
ATOM 2596 C C . GLU B 1 110 ? 6.16 12.555 -7.723 1 97.62 110 GLU B C 1
ATOM 2598 O O . GLU B 1 110 ? 6.941 13.25 -7.07 1 97.62 110 GLU B O 1
ATOM 2603 N N . THR B 1 111 ? 5.438 13.008 -8.688 1 98.25 111 THR B N 1
ATOM 2604 C CA . THR B 1 111 ? 5.496 14.398 -9.133 1 98.25 111 THR B CA 1
ATOM 2605 C C . THR B 1 111 ? 4.398 15.227 -8.469 1 98.25 111 THR B C 1
ATOM 2607 O O . THR B 1 111 ? 3.432 14.672 -7.945 1 98.25 111 THR B O 1
ATOM 2610 N N . SER B 1 112 ? 4.605 16.5 -8.516 1 98.81 112 SER B N 1
ATOM 2611 C CA . SER B 1 112 ? 3.574 17.391 -7.969 1 98.81 112 SER B CA 1
ATOM 2612 C C . SER B 1 112 ? 2.236 17.156 -8.664 1 98.81 112 SER B C 1
ATOM 2614 O O . SER B 1 112 ? 1.182 17.234 -8.031 1 98.81 112 SER B O 1
ATOM 2616 N N . ALA B 1 113 ? 2.287 16.922 -9.961 1 98.69 113 ALA B N 1
ATOM 2617 C CA . ALA B 1 113 ? 1.06 16.672 -10.711 1 98.69 113 ALA B CA 1
ATOM 2618 C C . ALA B 1 113 ? 0.359 15.414 -10.203 1 98.69 113 ALA B C 1
ATOM 2620 O O . ALA B 1 113 ? -0.866 15.391 -10.07 1 98.69 113 ALA B O 1
ATOM 2621 N N . GLN B 1 114 ? 1.108 14.359 -10 1 98.56 114 GLN B N 1
ATOM 2622 C CA . GLN B 1 114 ? 0.547 13.133 -9.445 1 98.56 114 GLN B CA 1
ATOM 2623 C C . GLN B 1 114 ? -0.04 13.375 -8.055 1 98.56 114 GLN B C 1
ATOM 2625 O O . GLN B 1 114 ? -1.125 12.883 -7.738 1 98.56 114 GLN B O 1
ATOM 2630 N N . VAL B 1 115 ? 0.689 14.148 -7.246 1 98.88 115 VAL B N 1
ATOM 2631 C CA . VAL B 1 115 ? 0.248 14.461 -5.891 1 98.88 115 VAL B CA 1
ATOM 2632 C C . VAL B 1 115 ? -1.065 15.234 -5.938 1 98.88 115 VAL B C 1
ATOM 2634 O O . VAL B 1 115 ? -1.977 14.977 -5.148 1 98.88 115 VAL B O 1
ATOM 2637 N N . ALA B 1 116 ? -1.176 16.156 -6.855 1 98.94 116 ALA B N 1
ATOM 2638 C CA . ALA B 1 116 ? -2.42 16.906 -7.031 1 98.94 116 ALA B CA 1
ATOM 2639 C C . ALA B 1 116 ? -3.58 15.969 -7.352 1 98.94 116 ALA B C 1
ATOM 2641 O O . ALA B 1 116 ? -4.684 16.125 -6.824 1 98.94 116 ALA B O 1
ATOM 2642 N N . GLY B 1 117 ? -3.32 15.016 -8.25 1 98.88 117 GLY B N 1
ATOM 2643 C CA . GLY B 1 117 ? -4.336 14.031 -8.57 1 98.88 117 GLY B CA 1
ATOM 2644 C C . GLY B 1 117 ? -4.766 13.203 -7.371 1 98.88 117 GLY B C 1
ATOM 2645 O O . GLY B 1 117 ? -5.949 12.906 -7.207 1 98.88 117 GLY B O 1
ATOM 2646 N N . LYS B 1 118 ? -3.811 12.852 -6.559 1 98.88 118 LYS B N 1
ATOM 2647 C CA . LYS B 1 118 ? -4.102 12.102 -5.34 1 98.88 118 LYS B CA 1
ATOM 2648 C C . LYS B 1 118 ? -4.949 12.93 -4.375 1 98.88 118 LYS B C 1
ATOM 2650 O O . LYS B 1 118 ? -5.895 12.414 -3.775 1 98.88 118 LYS B O 1
ATOM 2655 N N . ALA B 1 119 ? -4.594 14.172 -4.199 1 98.88 119 ALA B N 1
ATOM 2656 C CA . ALA B 1 119 ? -5.344 15.07 -3.318 1 98.88 119 ALA B CA 1
ATOM 2657 C C . ALA B 1 119 ? -6.785 15.227 -3.791 1 98.88 119 ALA B C 1
ATOM 2659 O O . ALA B 1 119 ? -7.715 15.227 -2.98 1 98.88 119 ALA B O 1
ATOM 2660 N N . GLU B 1 120 ? -6.934 15.32 -5.035 1 98.81 120 GLU B N 1
ATOM 2661 C CA . GLU B 1 120 ? -8.273 15.414 -5.605 1 98.81 120 GLU B CA 1
ATOM 2662 C C . GLU B 1 120 ? -9.078 14.148 -5.336 1 98.81 120 GLU B C 1
ATOM 2664 O O . GLU B 1 120 ? -10.25 14.227 -4.953 1 98.81 120 GLU B O 1
ATOM 2669 N N . ALA B 1 121 ? -8.484 13.023 -5.598 1 98.88 121 ALA B N 1
ATOM 2670 C CA . ALA B 1 121 ? -9.148 11.75 -5.34 1 98.88 121 ALA B CA 1
ATOM 2671 C C . ALA B 1 121 ? -9.539 11.617 -3.869 1 98.88 121 ALA B C 1
ATOM 2673 O O . ALA B 1 121 ? -10.633 11.148 -3.549 1 98.88 121 ALA B O 1
ATOM 2674 N N . ALA B 1 122 ? -8.648 12.055 -2.998 1 98.88 122 ALA B N 1
ATOM 2675 C CA . ALA B 1 122 ? -8.898 12 -1.56 1 98.88 122 ALA B CA 1
ATOM 2676 C C . ALA B 1 122 ? -10.125 12.828 -1.188 1 98.88 122 ALA B C 1
ATOM 2678 O O . ALA B 1 122 ? -11.031 12.336 -0.506 1 98.88 122 ALA B O 1
ATOM 2679 N N . ALA B 1 123 ? -10.141 14.031 -1.642 1 98.75 123 ALA B N 1
ATOM 2680 C CA . ALA B 1 123 ? -11.266 14.922 -1.354 1 98.75 123 ALA B CA 1
ATOM 2681 C C . ALA B 1 123 ? -12.57 14.344 -1.896 1 98.75 123 ALA B C 1
ATOM 2683 O O . ALA B 1 123 ? -13.609 14.414 -1.233 1 98.75 123 ALA B O 1
ATOM 2684 N N . ALA B 1 124 ? -12.492 13.789 -3.057 1 98.38 124 ALA B N 1
ATOM 2685 C CA . ALA B 1 124 ? -13.68 13.203 -3.684 1 98.38 124 ALA B CA 1
ATOM 2686 C C . ALA B 1 124 ? -14.211 12.031 -2.865 1 98.38 124 ALA B C 1
ATOM 2688 O O . ALA B 1 124 ? -15.414 11.773 -2.846 1 98.38 124 ALA B O 1
ATOM 2689 N N . ALA B 1 125 ? -13.352 11.344 -2.184 1 98.56 125 ALA B N 1
ATOM 2690 C CA . ALA B 1 125 ? -13.727 10.18 -1.378 1 98.56 125 ALA B CA 1
ATOM 2691 C C . ALA B 1 125 ? -14.141 10.609 0.029 1 98.56 125 ALA B C 1
ATOM 2693 O O . ALA B 1 125 ? -14.398 9.758 0.889 1 98.56 125 ALA B O 1
ATOM 2694 N N . GLY B 1 126 ? -14.117 11.906 0.338 1 98.5 126 GLY B N 1
ATOM 2695 C CA . GLY B 1 126 ? -14.531 12.414 1.636 1 98.5 126 GLY B CA 1
ATOM 2696 C C . GLY B 1 126 ? -13.406 12.438 2.654 1 98.5 126 GLY B C 1
ATOM 2697 O O . GLY B 1 126 ? -13.648 12.562 3.855 1 98.5 126 GLY B O 1
ATOM 2698 N N . LEU B 1 127 ? -12.172 12.25 2.195 1 98.88 127 LEU B N 1
ATOM 2699 C CA . LEU B 1 127 ? -11.008 12.305 3.07 1 98.88 127 LEU B CA 1
ATOM 2700 C C . LEU B 1 127 ? -10.406 13.711 3.1 1 98.88 127 LEU B C 1
ATOM 2702 O O . LEU B 1 127 ? -10.531 14.461 2.129 1 98.88 127 LEU B O 1
ATOM 2706 N N . GLU B 1 128 ? -9.82 14.07 4.176 1 98.88 128 GLU B N 1
ATOM 2707 C CA . GLU B 1 128 ? -9.031 15.297 4.281 1 98.88 128 GLU B CA 1
ATOM 2708 C C . GLU B 1 128 ? -7.574 15.047 3.918 1 98.88 128 GLU B C 1
ATOM 2710 O O . GLU B 1 128 ? -6.844 14.406 4.672 1 98.88 128 GLU B O 1
ATOM 2715 N N . PRO B 1 129 ? -7.094 15.578 2.799 1 98.94 129 PRO B N 1
ATOM 2716 C CA . PRO B 1 129 ? -5.695 15.344 2.436 1 98.94 129 PRO B CA 1
ATOM 2717 C C . PRO B 1 129 ? -4.727 16.219 3.225 1 98.94 129 PRO B C 1
ATOM 2719 O O . PRO B 1 129 ? -5.031 17.375 3.521 1 98.94 129 PRO B O 1
ATOM 2722 N N . ILE B 1 130 ? -3.617 15.672 3.637 1 98.94 130 ILE B N 1
ATOM 2723 C CA . ILE B 1 130 ? -2.424 16.375 4.09 1 98.94 130 ILE B CA 1
ATOM 2724 C C . ILE B 1 130 ? -1.359 16.344 2.996 1 98.94 130 ILE B C 1
ATOM 2726 O O . ILE B 1 130 ? -0.724 15.312 2.766 1 98.94 130 ILE B O 1
ATOM 2730 N N . VAL B 1 131 ? -1.171 17.422 2.309 1 98.94 131 VAL B N 1
ATOM 2731 C CA . VAL B 1 131 ? -0.251 17.469 1.178 1 98.94 131 VAL B CA 1
ATOM 2732 C C . VAL B 1 131 ? 1.133 17.906 1.654 1 98.94 131 VAL B C 1
ATOM 2734 O O . VAL B 1 131 ? 1.29 19 2.205 1 98.94 131 VAL B O 1
ATOM 2737 N N . CYS B 1 132 ? 2.125 17.062 1.393 1 98.88 132 CYS B N 1
ATOM 2738 C CA . CYS B 1 132 ? 3.471 17.328 1.898 1 98.88 132 CYS B CA 1
ATOM 2739 C C . CYS B 1 132 ? 4.32 18.031 0.852 1 98.88 132 CYS B C 1
ATOM 2741 O O . CYS B 1 132 ? 4.246 17.703 -0.336 1 98.88 132 CYS B O 1
ATOM 2743 N N . VAL B 1 133 ? 5.102 18.953 1.326 1 98.81 133 VAL B N 1
ATOM 2744 C CA . VAL B 1 133 ? 6.051 19.688 0.501 1 98.81 133 VAL B CA 1
ATOM 2745 C C . VAL B 1 133 ? 7.371 19.844 1.255 1 98.81 133 VAL B C 1
ATOM 2747 O O . VAL B 1 133 ? 7.402 19.766 2.484 1 98.81 133 VAL B O 1
ATOM 2750 N N . GLY B 1 134 ? 8.453 20.016 0.576 1 98 134 GLY B N 1
ATOM 2751 C CA . GLY B 1 134 ? 9.758 20.172 1.21 1 98 134 GLY B CA 1
ATOM 2752 C C . GLY B 1 134 ? 10.906 20.156 0.223 1 98 134 GLY B C 1
ATOM 2753 O O . GLY B 1 134 ? 10.773 19.609 -0.878 1 98 134 GLY B O 1
ATOM 2754 N N . GLU B 1 135 ? 11.961 20.719 0.616 1 97.19 135 GLU B N 1
ATOM 2755 C CA . GLU B 1 135 ? 13.117 20.812 -0.267 1 97.19 135 GLU B CA 1
ATOM 2756 C C . GLU B 1 135 ? 14.289 20 0.274 1 97.19 135 GLU B C 1
ATOM 2758 O O . GLU B 1 135 ? 14.359 19.719 1.472 1 97.19 135 GLU B O 1
ATOM 2763 N N . THR B 1 136 ? 15.172 19.656 -0.573 1 95.44 136 THR B N 1
ATOM 2764 C CA . THR B 1 136 ? 16.406 19 -0.186 1 95.44 136 THR B CA 1
ATOM 2765 C C . THR B 1 136 ? 17.406 20.016 0.394 1 95.44 136 THR B C 1
ATOM 2767 O O . THR B 1 136 ? 17.203 21.219 0.27 1 95.44 136 THR B O 1
ATOM 2770 N N . LEU B 1 137 ? 18.438 19.453 1.007 1 92.88 137 LEU B N 1
ATOM 2771 C CA . LEU B 1 137 ? 19.516 20.297 1.513 1 92.88 137 LEU B CA 1
ATOM 2772 C C . LEU B 1 137 ? 20.203 21.047 0.374 1 92.88 137 LEU B C 1
ATOM 2774 O O . LEU B 1 137 ? 20.531 22.219 0.514 1 92.88 137 LEU B O 1
ATOM 2778 N N . GLU B 1 138 ? 20.422 20.359 -0.69 1 95.06 138 GLU B N 1
ATOM 2779 C CA . GLU B 1 138 ? 21.047 20.953 -1.859 1 95.06 138 GLU B CA 1
ATOM 2780 C C . GLU B 1 138 ? 20.266 22.156 -2.361 1 95.06 138 GLU B C 1
ATOM 2782 O O . GLU B 1 138 ? 20.844 23.203 -2.67 1 95.06 138 GLU B O 1
ATOM 2787 N N . THR B 1 139 ? 18.969 22.047 -2.461 1 96.5 139 THR B N 1
ATOM 2788 C CA . THR B 1 139 ? 18.094 23.141 -2.896 1 96.5 139 THR B CA 1
ATOM 2789 C C . THR B 1 139 ? 18.188 24.328 -1.94 1 96.5 139 THR B C 1
ATOM 2791 O O . THR B 1 139 ? 18.203 25.484 -2.373 1 96.5 139 THR B O 1
ATOM 2794 N N . ARG B 1 140 ? 18.219 24.031 -0.631 1 94 140 ARG B N 1
ATOM 2795 C CA . ARG B 1 140 ? 18.312 25.078 0.385 1 94 140 ARG B CA 1
ATOM 2796 C C . ARG B 1 140 ? 19.656 25.812 0.296 1 94 140 ARG B C 1
ATOM 2798 O O . ARG B 1 140 ? 19.688 27.047 0.321 1 94 140 ARG B O 1
ATOM 2805 N N . GLU B 1 141 ? 20.719 25.047 0.18 1 94.12 141 GLU B N 1
ATOM 2806 C CA . GLU B 1 141 ? 22.047 25.625 0.112 1 94.12 141 GLU B CA 1
ATOM 2807 C C . GLU B 1 141 ? 22.234 26.438 -1.162 1 94.12 141 GLU B C 1
ATOM 2809 O O . GLU B 1 141 ? 23.031 27.391 -1.189 1 94.12 141 GLU B O 1
ATOM 2814 N N . ALA B 1 142 ? 21.484 26.156 -2.162 1 97.25 142 ALA B N 1
ATOM 2815 C CA . ALA B 1 142 ? 21.531 26.875 -3.426 1 97.25 142 ALA B CA 1
ATOM 2816 C C . ALA B 1 142 ? 20.688 28.156 -3.354 1 97.25 142 ALA B C 1
ATOM 2818 O O . ALA B 1 142 ? 20.609 28.906 -4.328 1 97.25 142 ALA B O 1
ATOM 2819 N N . GLY B 1 143 ? 20.031 28.375 -2.236 1 96.56 143 GLY B N 1
ATOM 2820 C CA . GLY B 1 143 ? 19.234 29.578 -2.053 1 96.56 143 GLY B CA 1
ATOM 2821 C C . GLY B 1 143 ? 17.891 29.516 -2.756 1 96.56 143 GLY B C 1
ATOM 2822 O O . GLY B 1 143 ? 17.297 30.547 -3.053 1 96.56 143 GLY B O 1
ATOM 2823 N N . GLN B 1 144 ? 17.391 28.328 -3.031 1 97.94 144 GLN B N 1
ATOM 2824 C CA . GLN B 1 144 ? 16.172 28.156 -3.824 1 97.94 144 GLN B CA 1
ATOM 2825 C C . GLN B 1 144 ? 15.062 27.516 -3.002 1 97.94 144 GLN B C 1
ATOM 2827 O O . GLN B 1 144 ? 14.047 27.062 -3.553 1 97.94 144 GLN B O 1
ATOM 2832 N N . ALA B 1 145 ? 15.219 27.438 -1.718 1 97.56 145 ALA B N 1
ATOM 2833 C CA . ALA B 1 145 ? 14.305 26.688 -0.864 1 97.56 145 ALA B CA 1
ATOM 2834 C C . ALA B 1 145 ? 12.883 27.219 -0.975 1 97.56 145 ALA B C 1
ATOM 2836 O O . ALA B 1 145 ? 11.945 26.469 -1.268 1 97.56 145 ALA B O 1
ATOM 2837 N N . VAL B 1 146 ? 12.727 28.531 -0.774 1 98.5 146 VAL B N 1
ATOM 2838 C CA . VAL B 1 146 ? 11.398 29.141 -0.731 1 98.5 146 VAL B CA 1
ATOM 2839 C C . VAL B 1 146 ? 10.719 29 -2.094 1 98.5 146 VAL B C 1
ATOM 2841 O O . VAL B 1 146 ? 9.578 28.547 -2.186 1 98.5 146 VAL B O 1
ATOM 2844 N N . SER B 1 147 ? 11.445 29.359 -3.182 1 98.56 147 SER B N 1
ATOM 2845 C CA . SER B 1 147 ? 10.859 29.281 -4.516 1 98.56 147 SER B CA 1
ATOM 2846 C C . SER B 1 147 ? 10.477 27.844 -4.871 1 98.56 147 SER B C 1
ATOM 2848 O O . SER B 1 147 ? 9.422 27.609 -5.465 1 98.56 147 SER B O 1
ATOM 2850 N N . PHE B 1 148 ? 11.312 26.969 -4.504 1 98.56 148 PHE B N 1
ATOM 2851 C CA . PHE B 1 148 ? 11.062 25.562 -4.793 1 98.56 148 PHE B CA 1
ATOM 2852 C C . PHE B 1 148 ? 9.82 25.078 -4.066 1 98.56 148 PHE B C 1
ATOM 2854 O O . PHE B 1 148 ? 8.922 24.484 -4.684 1 98.56 148 PHE B O 1
ATOM 2861 N N . VAL B 1 149 ? 9.719 25.266 -2.797 1 98.75 149 VAL B N 1
ATOM 2862 C CA . VAL B 1 149 ? 8.617 24.781 -1.986 1 98.75 149 VAL B CA 1
ATOM 2863 C C . VAL B 1 149 ? 7.312 25.453 -2.42 1 98.75 149 VAL B C 1
ATOM 2865 O O . VAL B 1 149 ? 6.27 24.797 -2.516 1 98.75 149 VAL B O 1
ATOM 2868 N N . VAL B 1 150 ? 7.363 26.719 -2.648 1 98.75 150 VAL B N 1
ATOM 2869 C CA . VAL B 1 150 ? 6.176 27.438 -3.09 1 98.75 150 VAL B CA 1
ATOM 2870 C C . VAL B 1 150 ? 5.676 26.859 -4.41 1 98.75 150 VAL B C 1
ATOM 2872 O O . VAL B 1 150 ? 4.469 26.703 -4.609 1 98.75 150 VAL B O 1
ATOM 2875 N N . SER B 1 151 ? 6.578 26.547 -5.324 1 98.69 151 SER B N 1
ATOM 2876 C CA . SER B 1 151 ? 6.176 25.906 -6.57 1 98.69 151 SER B CA 1
ATOM 2877 C C . SER B 1 151 ? 5.543 24.547 -6.316 1 98.69 151 SER B C 1
ATOM 2879 O O . SER B 1 151 ? 4.586 24.156 -6.988 1 98.69 151 SER B O 1
ATOM 2881 N N . GLN B 1 152 ? 6.129 23.812 -5.43 1 98.62 152 GLN B N 1
ATOM 2882 C CA . GLN B 1 152 ? 5.578 22.516 -5.062 1 98.62 152 GLN B CA 1
ATOM 2883 C C . GLN B 1 152 ? 4.164 22.656 -4.508 1 98.62 152 GLN B C 1
ATOM 2885 O O . GLN B 1 152 ? 3.283 21.844 -4.824 1 98.62 152 GLN B O 1
ATOM 2890 N N . VAL B 1 153 ? 3.924 23.672 -3.666 1 98.88 153 VAL B N 1
ATOM 2891 C CA . VAL B 1 153 ? 2.59 23.953 -3.152 1 98.88 153 VAL B CA 1
ATOM 2892 C C . VAL B 1 153 ? 1.642 24.25 -4.312 1 98.88 153 VAL B C 1
ATOM 2894 O O . VAL B 1 153 ? 0.571 23.641 -4.418 1 98.88 153 VAL B O 1
ATOM 2897 N N . ARG B 1 154 ? 2.043 25.078 -5.156 1 98.44 154 ARG B N 1
ATOM 2898 C CA . ARG B 1 154 ? 1.228 25.484 -6.293 1 98.44 154 ARG B CA 1
ATOM 2899 C C . ARG B 1 154 ? 0.847 24.297 -7.16 1 98.44 154 ARG B C 1
ATOM 2901 O O . ARG B 1 154 ? -0.308 24.156 -7.57 1 98.44 154 ARG B O 1
ATOM 2908 N N . ASP B 1 155 ? 1.769 23.453 -7.398 1 98.62 155 ASP B N 1
ATOM 2909 C CA . ASP B 1 155 ? 1.589 22.391 -8.383 1 98.62 155 ASP B CA 1
ATOM 2910 C C . ASP B 1 155 ? 0.955 21.156 -7.742 1 98.62 155 ASP B C 1
ATOM 2912 O O . ASP B 1 155 ? 0.441 20.281 -8.445 1 98.62 155 ASP B O 1
ATOM 2916 N N . SER B 1 156 ? 0.962 21.016 -6.379 1 98.88 156 SER B N 1
ATOM 2917 C CA . SER B 1 156 ? 0.461 19.828 -5.699 1 98.88 156 SER B CA 1
ATOM 2918 C C . SER B 1 156 ? -0.937 20.062 -5.137 1 98.88 156 SER B C 1
ATOM 2920 O O . SER B 1 156 ? -1.564 19.141 -4.617 1 98.88 156 SER B O 1
ATOM 2922 N N . LEU B 1 157 ? -1.438 21.25 -5.156 1 98.81 157 LEU B N 1
ATOM 2923 C CA . LEU B 1 157 ? -2.768 21.562 -4.645 1 98.81 157 LEU B CA 1
ATOM 2924 C C . LEU B 1 157 ? -3.721 21.906 -5.785 1 98.81 157 LEU B C 1
ATOM 2926 O O . LEU B 1 157 ? -3.705 23.031 -6.289 1 98.81 157 LEU B O 1
ATOM 2930 N N . PRO B 1 158 ? -4.574 20.969 -6.105 1 98.31 158 PRO B N 1
ATOM 2931 C CA . PRO B 1 158 ? -5.516 21.266 -7.184 1 98.31 158 PRO B CA 1
ATOM 2932 C C . PRO B 1 158 ? -6.566 22.297 -6.777 1 98.31 158 PRO B C 1
ATOM 2934 O O . PRO B 1 158 ? -6.926 22.391 -5.602 1 98.31 158 PRO B O 1
ATOM 2937 N N . THR B 1 159 ? -7.117 22.969 -7.715 1 96.5 159 THR B N 1
ATOM 2938 C CA . THR B 1 159 ? -8.117 24.016 -7.465 1 96.5 159 THR B CA 1
ATOM 2939 C C . THR B 1 159 ? -9.398 23.406 -6.906 1 96.5 159 THR B C 1
ATOM 2941 O O . THR B 1 159 ? -10.18 24.078 -6.234 1 96.5 159 THR B O 1
ATOM 2944 N N . SER B 1 160 ? -9.539 22.141 -7.141 1 97.12 160 SER B N 1
ATOM 2945 C CA . SER B 1 160 ? -10.742 21.438 -6.691 1 97.12 160 SER B CA 1
ATOM 2946 C C . SER B 1 160 ? -10.781 21.328 -5.172 1 97.12 160 SER B C 1
ATOM 2948 O O . SER B 1 160 ? -11.812 20.984 -4.594 1 97.12 160 SER B O 1
ATOM 2950 N N . LEU B 1 161 ? -9.711 21.719 -4.5 1 98.12 161 LEU B N 1
ATOM 2951 C CA . LEU B 1 161 ? -9.68 21.688 -3.041 1 98.12 161 LEU B CA 1
ATOM 2952 C C . LEU B 1 161 ? -10.367 22.906 -2.451 1 98.12 161 LEU B C 1
ATOM 2954 O O . LEU B 1 161 ? -10.594 22.984 -1.241 1 98.12 161 LEU B O 1
ATOM 2958 N N . ALA B 1 162 ? -10.695 23.906 -3.277 1 97.69 162 ALA B N 1
ATOM 2959 C CA . ALA B 1 162 ? -11.422 25.078 -2.789 1 97.69 162 ALA B CA 1
ATOM 2960 C C . ALA B 1 162 ? -12.703 24.656 -2.064 1 97.69 162 ALA B C 1
ATOM 2962 O O . ALA B 1 162 ? -13.484 23.859 -2.584 1 97.69 162 ALA B O 1
ATOM 2963 N N . GLY B 1 163 ? -12.812 25.156 -0.828 1 97.06 163 GLY B N 1
ATOM 2964 C CA . GLY B 1 163 ? -14 24.875 -0.037 1 97.06 163 GLY B CA 1
ATOM 2965 C C . GLY B 1 163 ? -13.93 23.531 0.674 1 97.06 163 GLY B C 1
ATOM 2966 O O . GLY B 1 163 ? -14.852 23.156 1.408 1 97.06 163 GLY B O 1
ATOM 2967 N N . LYS B 1 164 ? -12.883 22.781 0.442 1 97.56 164 LYS B N 1
ATOM 2968 C CA . LYS B 1 164 ? -12.703 21.469 1.085 1 97.56 164 LYS B CA 1
ATOM 2969 C C . LYS B 1 164 ? -11.672 21.562 2.211 1 97.56 164 LYS B C 1
ATOM 2971 O O . LYS B 1 164 ? -10.836 22.469 2.227 1 97.56 164 LYS B O 1
ATOM 2976 N N . ALA B 1 165 ? -11.82 20.656 3.154 1 97.56 165 ALA B N 1
ATOM 2977 C CA . ALA B 1 165 ? -10.828 20.578 4.223 1 97.56 165 ALA B CA 1
ATOM 2978 C C . ALA B 1 165 ? -9.531 19.938 3.732 1 97.56 165 ALA B C 1
ATOM 2980 O O . ALA B 1 165 ? -9.562 18.875 3.113 1 97.56 165 ALA B O 1
ATOM 2981 N N . PHE B 1 166 ? -8.43 20.562 3.932 1 98.69 166 PHE B N 1
ATOM 2982 C CA . PHE B 1 166 ? -7.105 20.016 3.674 1 98.69 166 PHE B CA 1
ATOM 2983 C C . PHE B 1 166 ? -6.047 20.75 4.48 1 98.69 166 PHE B C 1
ATOM 2985 O O . PHE B 1 166 ? -6.328 21.797 5.07 1 98.69 166 PHE B O 1
ATOM 2992 N N . SER B 1 167 ? -4.832 20.188 4.598 1 98.81 167 SER B N 1
ATOM 2993 C CA . SER B 1 167 ? -3.668 20.812 5.223 1 98.81 167 SER B CA 1
ATOM 2994 C C . SER B 1 167 ? -2.424 20.656 4.359 1 98.81 167 SER B C 1
ATOM 2996 O O . SER B 1 167 ? -2.402 19.828 3.434 1 98.81 167 SER B O 1
ATOM 2998 N N . VAL B 1 168 ? -1.471 21.422 4.637 1 98.94 168 VAL B N 1
ATOM 2999 C CA . VAL B 1 168 ? -0.153 21.312 4.016 1 98.94 168 VAL B CA 1
ATOM 3000 C C . VAL B 1 168 ? 0.893 20.984 5.078 1 98.94 168 VAL B C 1
ATOM 3002 O O . VAL B 1 168 ? 0.88 21.562 6.168 1 98.94 168 VAL B O 1
ATOM 3005 N N . ALA B 1 169 ? 1.69 20.031 4.812 1 98.88 169 ALA B N 1
ATOM 3006 C CA . ALA B 1 169 ? 2.777 19.703 5.734 1 98.88 169 ALA B CA 1
ATOM 3007 C C . ALA B 1 169 ? 4.133 20.047 5.125 1 98.88 169 ALA B C 1
ATOM 3009 O O . ALA B 1 169 ? 4.496 19.516 4.07 1 98.88 169 ALA B O 1
ATOM 3010 N N . TYR B 1 170 ? 4.828 20.922 5.785 1 98.69 170 TYR B N 1
ATOM 3011 C CA . TYR B 1 170 ? 6.191 21.266 5.383 1 98.69 170 TYR B CA 1
ATOM 3012 C C . TYR B 1 170 ? 7.199 20.312 6.02 1 98.69 170 TYR B C 1
ATOM 3014 O O . TYR B 1 170 ? 7.301 20.234 7.246 1 98.69 170 TYR B O 1
ATOM 3022 N N . GLU B 1 171 ? 7.895 19.609 5.133 1 96.38 171 GLU B N 1
ATOM 3023 C CA . GLU B 1 171 ? 8.891 18.625 5.543 1 96.38 171 GLU B CA 1
ATOM 3024 C C . GLU B 1 171 ? 10.258 18.953 4.938 1 96.38 171 GLU B C 1
ATOM 3026 O O . GLU B 1 171 ? 10.625 18.406 3.895 1 96.38 171 GLU B O 1
ATOM 3031 N N . PRO B 1 172 ? 11.039 19.797 5.645 1 95.56 172 PRO B N 1
ATOM 3032 C CA . PRO B 1 172 ? 12.406 19.938 5.133 1 95.56 172 PRO B CA 1
ATOM 3033 C C . PRO B 1 172 ? 13.188 18.625 5.145 1 95.56 172 PRO B C 1
ATOM 3035 O O . PRO B 1 172 ? 13.484 18.094 6.215 1 95.56 172 PRO B O 1
ATOM 3038 N N . LEU B 1 173 ? 13.547 18.141 3.98 1 93.62 173 LEU B N 1
ATOM 3039 C CA . LEU B 1 173 ? 14.117 16.812 3.844 1 93.62 173 LEU B CA 1
ATOM 3040 C C . LEU B 1 173 ? 15.422 16.688 4.629 1 93.62 173 LEU B C 1
ATOM 3042 O O . LEU B 1 173 ? 15.758 15.609 5.121 1 93.62 173 LEU B O 1
ATOM 3046 N N . TRP B 1 174 ? 16.141 17.734 4.777 1 89.12 174 TRP B N 1
ATOM 3047 C CA . TRP B 1 174 ? 17.438 17.766 5.457 1 89.12 174 TRP B CA 1
ATOM 3048 C C . TRP B 1 174 ? 17.25 17.688 6.969 1 89.12 174 TRP B C 1
ATOM 3050 O O . TRP B 1 174 ? 18.219 17.484 7.703 1 89.12 174 TRP B O 1
ATOM 3060 N N . ALA B 1 175 ? 16.031 17.75 7.438 1 81.75 175 ALA B N 1
ATOM 3061 C CA . ALA B 1 175 ? 15.734 17.703 8.867 1 81.75 175 ALA B CA 1
ATOM 3062 C C . ALA B 1 175 ? 14.984 16.422 9.234 1 81.75 175 ALA B C 1
ATOM 3064 O O . ALA B 1 175 ? 14.641 16.219 10.398 1 81.75 175 ALA B O 1
ATOM 3065 N N . ILE B 1 176 ? 14.75 15.57 8.281 1 78.12 176 ILE B N 1
ATOM 3066 C CA . ILE B 1 176 ? 13.977 14.359 8.555 1 78.12 176 ILE B CA 1
ATOM 3067 C C . ILE B 1 176 ? 14.914 13.242 8.992 1 78.12 176 ILE B C 1
ATOM 3069 O O . ILE B 1 176 ? 15.789 12.82 8.234 1 78.12 176 ILE B O 1
ATOM 3073 N N . GLY B 1 177 ? 14.805 12.68 10.07 1 69.31 177 GLY B N 1
ATOM 3074 C CA . GLY B 1 177 ? 15.516 11.5 10.547 1 69.31 177 GLY B CA 1
ATOM 3075 C C . GLY B 1 177 ? 17 11.742 10.734 1 69.31 177 GLY B C 1
ATOM 3076 O O . GLY B 1 177 ? 17.781 10.789 10.859 1 69.31 177 GLY B O 1
ATOM 3077 N N . THR B 1 178 ? 17.562 12.891 10.57 1 66.5 178 THR B N 1
ATOM 3078 C CA . THR B 1 178 ? 19 13.172 10.609 1 66.5 178 THR B CA 1
ATOM 3079 C C . THR B 1 178 ? 19.406 13.648 12 1 66.5 178 THR B C 1
ATOM 3081 O O . THR B 1 178 ? 20.609 13.664 12.328 1 66.5 178 THR B O 1
ATOM 3084 N N . GLY B 1 179 ? 18.469 13.898 12.797 1 63.47 179 GLY B N 1
ATOM 3085 C CA . GLY B 1 179 ? 18.797 14.523 14.07 1 63.47 179 GLY B CA 1
ATOM 3086 C C . GLY B 1 179 ? 19.016 16.016 13.953 1 63.47 179 GLY B C 1
ATOM 3087 O O . GLY B 1 179 ? 19.047 16.719 14.969 1 63.47 179 GLY B O 1
ATOM 3088 N N . ARG B 1 180 ? 19.125 16.531 12.703 1 72.75 180 ARG B N 1
ATOM 3089 C CA . ARG B 1 180 ? 19.188 17.969 12.484 1 72.75 180 ARG B CA 1
ATOM 3090 C C . ARG B 1 180 ? 17.797 18.594 12.516 1 72.75 180 ARG B C 1
ATOM 3092 O O . ARG B 1 180 ? 16.859 18.047 11.93 1 72.75 180 ARG B O 1
ATOM 3099 N N . THR B 1 181 ? 17.656 19.609 13.312 1 78.69 181 THR B N 1
ATOM 3100 C CA . THR B 1 181 ? 16.375 20.297 13.422 1 78.69 181 THR B CA 1
ATOM 3101 C C . THR B 1 181 ? 16.469 21.703 12.812 1 78.69 181 THR B C 1
ATOM 3103 O O . THR B 1 181 ? 17.453 22.406 13.008 1 78.69 181 THR B O 1
ATOM 3106 N N . ALA B 1 182 ? 15.523 21.922 12 1 87.88 182 ALA B N 1
ATOM 3107 C CA . ALA B 1 182 ? 15.43 23.281 11.477 1 87.88 182 ALA B CA 1
ATOM 3108 C C . ALA B 1 182 ? 15.281 24.297 12.609 1 87.88 182 ALA B C 1
ATOM 3110 O O . ALA B 1 182 ? 14.617 24.016 13.609 1 87.88 182 ALA B O 1
ATOM 3111 N N . SER B 1 183 ? 15.898 25.438 12.43 1 91.5 183 SER B N 1
ATOM 3112 C CA . SER B 1 183 ? 15.672 26.5 13.406 1 91.5 183 SER B CA 1
ATOM 3113 C C . SER B 1 183 ? 14.25 27.047 13.32 1 91.5 183 SER B C 1
ATOM 3115 O O . SER B 1 183 ? 13.594 26.922 12.281 1 91.5 183 SER B O 1
ATOM 3117 N N . VAL B 1 184 ? 13.828 27.609 14.367 1 94.81 184 VAL B N 1
ATOM 3118 C CA . VAL B 1 184 ? 12.5 28.219 14.398 1 94.81 184 VAL B CA 1
ATOM 3119 C C . VAL B 1 184 ? 12.398 29.312 13.328 1 94.81 184 VAL B C 1
ATOM 3121 O O . VAL B 1 184 ? 11.359 29.469 12.688 1 94.81 184 VAL B O 1
ATOM 3124 N N . ASP B 1 185 ? 13.477 30 13.125 1 95.31 185 ASP B N 1
ATOM 3125 C CA . ASP B 1 185 ? 13.5 31.031 12.102 1 95.31 185 ASP B CA 1
ATOM 3126 C C . ASP B 1 185 ? 13.25 30.438 10.719 1 95.31 185 ASP B C 1
ATOM 3128 O O . ASP B 1 185 ? 12.539 31.031 9.898 1 95.31 185 ASP B O 1
ATOM 3132 N N . ASN B 1 186 ? 13.891 29.312 10.445 1 95.06 186 ASN B N 1
ATOM 3133 C CA . ASN B 1 186 ? 13.672 28.625 9.18 1 95.06 186 ASN B CA 1
ATOM 3134 C C . ASN B 1 186 ? 12.203 28.219 9.016 1 95.06 186 ASN B C 1
ATOM 3136 O O . ASN B 1 186 ? 11.633 28.375 7.934 1 95.06 186 ASN B O 1
ATOM 3140 N N . ILE B 1 187 ? 11.633 27.75 10.047 1 97.44 187 ILE B N 1
ATOM 3141 C CA . ILE B 1 187 ? 10.242 27.312 10.047 1 97.44 187 ILE B CA 1
ATOM 3142 C C . ILE B 1 187 ? 9.32 28.5 9.766 1 97.44 187 ILE B C 1
ATOM 3144 O O . ILE B 1 187 ? 8.453 28.422 8.891 1 97.44 187 ILE B O 1
ATOM 3148 N N . VAL B 1 188 ? 9.562 29.594 10.477 1 98.12 188 VAL B N 1
ATOM 3149 C CA . VAL B 1 188 ? 8.734 30.781 10.352 1 98.12 188 VAL B CA 1
ATOM 3150 C C . VAL B 1 188 ? 8.797 31.312 8.922 1 98.12 188 VAL B C 1
ATOM 3152 O O . VAL B 1 188 ? 7.77 31.641 8.32 1 98.12 188 VAL B O 1
ATOM 3155 N N . GLU B 1 189 ? 9.977 31.328 8.375 1 97.69 189 GLU B N 1
ATOM 3156 C CA . GLU B 1 189 ? 10.172 31.828 7.02 1 97.69 189 GLU B CA 1
ATOM 3157 C C . GLU B 1 189 ? 9.383 31 6.012 1 97.69 189 GLU B C 1
ATOM 3159 O O . GLU B 1 189 ? 8.633 31.547 5.199 1 97.69 189 GLU B O 1
ATOM 3164 N N . MET B 1 190 ? 9.562 29.734 6.043 1 98.44 190 MET B N 1
ATOM 3165 C CA . MET B 1 190 ? 8.93 28.859 5.062 1 98.44 190 MET B CA 1
ATOM 3166 C C . MET B 1 190 ? 7.418 28.828 5.246 1 98.44 190 MET B C 1
ATOM 3168 O O . MET B 1 190 ? 6.668 28.875 4.27 1 98.44 190 MET B O 1
ATOM 3172 N N . HIS B 1 191 ? 6.949 28.766 6.484 1 98.75 191 HIS B N 1
ATOM 3173 C CA . HIS B 1 191 ? 5.516 28.75 6.746 1 98.75 191 HIS B CA 1
ATOM 3174 C C . HIS B 1 191 ? 4.848 30.031 6.266 1 98.75 191 HIS B C 1
ATOM 3176 O O . HIS B 1 191 ? 3.725 30 5.754 1 98.75 191 HIS B O 1
ATOM 3182 N N . ALA B 1 192 ? 5.52 31.141 6.484 1 98.75 192 ALA B N 1
ATOM 3183 C CA . ALA B 1 192 ? 4.984 32.406 5.984 1 98.75 192 ALA B CA 1
ATOM 3184 C C . ALA B 1 192 ? 4.848 32.375 4.465 1 98.75 192 ALA B C 1
ATOM 3186 O O . ALA B 1 192 ? 3.859 32.875 3.92 1 98.75 192 ALA B O 1
ATOM 3187 N N . ALA B 1 193 ? 5.867 31.844 3.793 1 98.81 193 ALA B N 1
ATOM 3188 C CA . ALA B 1 193 ? 5.836 31.766 2.336 1 98.81 193 ALA B CA 1
ATOM 3189 C C . ALA B 1 193 ? 4.711 30.844 1.865 1 98.81 193 ALA B C 1
ATOM 3191 O O . ALA B 1 193 ? 4.008 31.156 0.902 1 98.81 193 ALA B O 1
ATOM 3192 N N . ILE B 1 194 ? 4.531 29.688 2.514 1 98.88 194 ILE B N 1
ATOM 3193 C CA . ILE B 1 194 ? 3.459 28.75 2.184 1 98.88 194 ILE B CA 1
ATOM 3194 C C . ILE B 1 194 ? 2.105 29.438 2.389 1 98.88 194 ILE B C 1
ATOM 3196 O O . ILE B 1 194 ? 1.22 29.344 1.535 1 98.88 194 ILE B O 1
ATOM 3200 N N . ARG B 1 195 ? 1.923 30.172 3.498 1 98.81 195 ARG B N 1
ATOM 3201 C CA . ARG B 1 195 ? 0.683 30.891 3.787 1 98.81 195 ARG B CA 1
ATOM 3202 C C . ARG B 1 195 ? 0.351 31.891 2.68 1 98.81 195 ARG B C 1
ATOM 3204 O O . ARG B 1 195 ? -0.787 31.938 2.209 1 98.81 195 ARG B O 1
ATOM 3211 N N . ALA B 1 196 ? 1.356 32.625 2.307 1 98.75 196 ALA B N 1
ATOM 3212 C CA . ALA B 1 196 ? 1.146 33.625 1.251 1 98.75 196 ALA B CA 1
ATOM 3213 C C . ALA B 1 196 ? 0.641 32.938 -0.027 1 98.75 196 ALA B C 1
ATOM 3215 O O . ALA B 1 196 ? -0.27 33.469 -0.681 1 98.75 196 ALA B O 1
ATOM 3216 N N . GLU B 1 197 ? 1.267 31.828 -0.376 1 98.69 197 GLU B N 1
ATOM 3217 C CA . GLU B 1 197 ? 0.841 31.109 -1.575 1 98.69 197 GLU B CA 1
ATOM 3218 C C . GLU B 1 197 ? -0.578 30.578 -1.423 1 98.69 197 GLU B C 1
ATOM 3220 O O . GLU B 1 197 ? -1.368 30.625 -2.369 1 98.69 197 GLU B O 1
ATOM 3225 N N . LEU B 1 198 ? -0.91 30.047 -0.285 1 98.69 198 LEU B N 1
ATOM 3226 C CA . LEU B 1 198 ? -2.25 29.531 -0.013 1 98.69 198 LEU B CA 1
ATOM 3227 C C . LEU B 1 198 ? -3.291 30.641 -0.156 1 98.69 198 LEU B C 1
ATOM 3229 O O . LEU B 1 198 ? -4.359 30.422 -0.73 1 98.69 198 LEU B O 1
ATOM 3233 N N . VAL B 1 199 ? -2.986 31.781 0.43 1 98.44 199 VAL B N 1
ATOM 3234 C CA . VAL B 1 199 ? -3.906 32.906 0.34 1 98.44 199 VAL B CA 1
ATOM 3235 C C . VAL B 1 199 ? -4.086 33.312 -1.121 1 98.44 199 VAL B C 1
ATOM 3237 O O . VAL B 1 199 ? -5.203 33.594 -1.562 1 98.44 199 VAL B O 1
ATOM 3240 N N . SER B 1 200 ? -2.988 33.375 -1.813 1 98.12 200 SER B N 1
ATOM 3241 C CA . SER B 1 200 ? -3.045 33.719 -3.227 1 98.12 200 SER B CA 1
ATOM 3242 C C . SER B 1 200 ? -3.943 32.781 -4.008 1 98.12 200 SER B C 1
ATOM 3244 O O . SER B 1 200 ? -4.691 33.188 -4.887 1 98.12 200 SER B O 1
ATOM 3246 N N . ARG B 1 201 ? -3.957 31.547 -3.68 1 97.62 201 ARG B N 1
ATOM 3247 C CA . ARG B 1 201 ? -4.609 30.516 -4.48 1 97.62 201 ARG B CA 1
ATOM 3248 C C . ARG B 1 201 ? -6.035 30.266 -3.996 1 97.62 201 ARG B C 1
ATOM 3250 O O . ARG B 1 201 ? -6.918 29.953 -4.793 1 97.62 201 ARG B O 1
ATOM 3257 N N . PHE B 1 202 ? -6.223 30.391 -2.717 1 97.69 202 PHE B N 1
ATOM 3258 C CA . PHE B 1 202 ? -7.5 29.969 -2.154 1 97.69 202 PHE B CA 1
ATOM 3259 C C . PHE B 1 202 ? -8.18 31.125 -1.42 1 97.69 202 PHE B C 1
ATOM 3261 O O . PHE B 1 202 ? -9.172 30.922 -0.717 1 97.69 202 PHE B O 1
ATOM 3268 N N . CYS B 1 203 ? -7.617 32.312 -1.422 1 96.75 203 CYS B N 1
ATOM 3269 C CA . CYS B 1 203 ? -8.188 33.531 -0.862 1 96.75 203 CYS B CA 1
ATOM 3270 C C . CYS B 1 203 ? -8.492 33.375 0.622 1 96.75 203 CYS B C 1
ATOM 3272 O O . CYS B 1 203 ? -7.621 32.938 1.392 1 96.75 203 CYS B O 1
ATOM 3274 N N . GLU B 1 204 ? -9.719 33.5 1.081 1 96.19 204 GLU B N 1
ATOM 3275 C CA . GLU B 1 204 ? -10.078 33.469 2.496 1 96.19 204 GLU B CA 1
ATOM 3276 C C . GLU B 1 204 ? -9.781 32.094 3.104 1 96.19 204 GLU B C 1
ATOM 3278 O O . GLU B 1 204 ? -9.297 32 4.23 1 96.19 204 GLU B O 1
ATOM 3283 N N . GLN B 1 205 ? -10.055 31.094 2.352 1 96.44 205 GLN B N 1
ATOM 3284 C CA . GLN B 1 205 ? -9.734 29.75 2.834 1 96.44 205 GLN B CA 1
ATOM 3285 C C . GLN B 1 205 ? -8.234 29.594 3.078 1 96.44 205 GLN B C 1
ATOM 3287 O O . GLN B 1 205 ? -7.824 28.922 4.023 1 96.44 205 GLN B O 1
ATOM 3292 N N . GLY B 1 206 ? -7.434 30.219 2.244 1 97.75 206 GLY B N 1
ATOM 3293 C CA . GLY B 1 206 ? -5.984 30.141 2.352 1 97.75 206 GLY B CA 1
ATOM 3294 C C . GLY B 1 206 ? -5.453 30.688 3.662 1 97.75 206 GLY B C 1
ATOM 3295 O O . GLY B 1 206 ? -4.352 30.328 4.09 1 97.75 206 GLY B O 1
ATOM 3296 N N . ARG B 1 207 ? -6.199 31.531 4.332 1 97.19 207 ARG B N 1
ATOM 3297 C CA . ARG B 1 207 ? -5.777 32.156 5.574 1 97.19 207 ARG B CA 1
ATOM 3298 C C . ARG B 1 207 ? -5.898 31.203 6.754 1 97.19 207 ARG B C 1
ATOM 3300 O O . ARG B 1 207 ? -5.289 31.422 7.801 1 97.19 207 ARG B O 1
ATOM 3307 N N . THR B 1 208 ? -6.676 30.109 6.488 1 96.56 208 THR B N 1
ATOM 3308 C CA . THR B 1 208 ? -6.996 29.297 7.652 1 96.56 208 THR B CA 1
ATOM 3309 C C . THR B 1 208 ? -6.516 27.859 7.461 1 96.56 208 THR B C 1
ATOM 3311 O O . THR B 1 208 ? -6.527 27.062 8.398 1 96.56 208 THR B O 1
ATOM 3314 N N . VAL B 1 209 ? -6.055 27.516 6.242 1 98.31 209 VAL B N 1
ATOM 3315 C CA . VAL B 1 209 ? -5.527 26.172 6.016 1 98.31 209 VAL B CA 1
ATOM 3316 C C . VAL B 1 209 ? -4.398 25.891 7.004 1 98.31 209 VAL B C 1
ATOM 3318 O O . VAL B 1 209 ? -3.508 26.719 7.195 1 98.31 209 VAL B O 1
ATOM 3321 N N . LEU B 1 210 ? -4.473 24.75 7.645 1 98.69 210 LEU B N 1
ATOM 3322 C CA . LEU B 1 210 ? -3.408 24.406 8.578 1 98.69 210 LEU B CA 1
ATOM 3323 C C . LEU B 1 210 ? -2.107 24.109 7.836 1 98.69 210 LEU B C 1
ATOM 3325 O O . LEU B 1 210 ? -2.113 23.406 6.82 1 98.69 210 LEU B O 1
ATOM 3329 N N . ILE B 1 211 ? -1.052 24.672 8.297 1 98.88 211 ILE B N 1
ATOM 3330 C CA . ILE B 1 211 ? 0.294 24.312 7.863 1 98.88 211 ILE B CA 1
ATOM 3331 C C . ILE B 1 211 ? 1.008 23.562 8.984 1 98.88 211 ILE B C 1
ATOM 3333 O O . ILE B 1 211 ? 1.257 24.109 10.055 1 98.88 211 ILE B O 1
ATOM 3337 N N . LEU B 1 212 ? 1.282 22.297 8.711 1 98.81 212 LEU B N 1
ATOM 3338 C CA . LEU B 1 212 ? 1.95 21.422 9.68 1 98.81 212 LEU B CA 1
ATOM 3339 C C . LEU B 1 212 ? 3.459 21.438 9.461 1 98.81 212 LEU B C 1
ATOM 3341 O O . LEU B 1 212 ? 3.93 21.625 8.336 1 98.81 212 LEU B O 1
ATOM 3345 N N . TYR B 1 213 ? 4.121 21.25 10.578 1 98.19 213 TYR B N 1
ATOM 3346 C CA . TYR B 1 213 ? 5.562 21.078 10.484 1 98.19 213 TYR B CA 1
ATOM 3347 C C . TYR B 1 213 ? 5.945 19.609 10.664 1 98.19 213 TYR B C 1
ATOM 3349 O O . TYR B 1 213 ? 5.512 18.969 11.617 1 98.19 213 TYR B O 1
ATOM 3357 N N . GLY B 1 214 ? 6.742 19.031 9.695 1 95.69 214 GLY B N 1
ATOM 3358 C CA . GLY B 1 214 ? 7.062 17.609 9.711 1 95.69 214 GLY B CA 1
ATOM 3359 C C . GLY B 1 214 ? 8.555 17.344 9.727 1 95.69 214 GLY B C 1
ATOM 3360 O O . GLY B 1 214 ? 9.016 16.344 9.172 1 95.69 214 GLY B O 1
ATOM 3361 N N . GLY B 1 215 ? 9.383 18.172 10.375 1 92.56 215 GLY B N 1
ATOM 3362 C CA . GLY B 1 215 ? 10.812 17.938 10.453 1 92.56 215 GLY B CA 1
ATOM 3363 C C . GLY B 1 215 ? 11.289 17.625 11.859 1 92.56 215 GLY B C 1
ATOM 3364 O O . GLY B 1 215 ? 11.555 18.547 12.648 1 92.56 215 GLY B O 1
ATOM 3365 N N . SER B 1 216 ? 11.469 16.328 12.188 1 91.75 216 SER B N 1
ATOM 3366 C CA . SER B 1 216 ? 12.102 15.859 13.422 1 91.75 216 SER B CA 1
ATOM 3367 C C . SER B 1 216 ? 11.438 16.469 14.648 1 91.75 216 SER B C 1
ATOM 3369 O O . SER B 1 216 ? 12.117 17.016 15.523 1 91.75 216 SER B O 1
ATOM 3371 N N . VAL B 1 217 ? 10.141 16.469 14.703 1 95.19 217 VAL B N 1
ATOM 3372 C CA . VAL B 1 217 ? 9.414 16.906 15.883 1 95.19 217 VAL B CA 1
ATOM 3373 C C . VAL B 1 217 ? 9.562 15.875 17 1 95.19 217 VAL B C 1
ATOM 3375 O O . VAL B 1 217 ? 9.32 14.688 16.781 1 95.19 217 VAL B O 1
ATOM 3378 N N . LYS B 1 218 ? 10.062 16.328 18.141 1 94.75 218 LYS B N 1
ATOM 3379 C CA . LYS B 1 218 ? 10.281 15.523 19.344 1 94.75 218 LYS B CA 1
ATOM 3380 C C . LYS B 1 218 ? 9.68 16.203 20.578 1 94.75 218 LYS B C 1
ATOM 3382 O O . LYS B 1 218 ? 9.367 17.391 20.547 1 94.75 218 LYS B O 1
ATOM 3387 N N . PRO B 1 219 ? 9.492 15.344 21.594 1 97 219 PRO B N 1
ATOM 3388 C CA . PRO B 1 219 ? 8.945 15.945 22.812 1 97 219 PRO B CA 1
ATOM 3389 C C . PRO B 1 219 ? 9.727 17.172 23.266 1 97 219 PRO B C 1
ATOM 3391 O O . PRO B 1 219 ? 9.133 18.172 23.688 1 97 219 PRO B O 1
ATOM 3394 N N . GLU B 1 220 ? 11 17.141 23.094 1 95.38 220 GLU B N 1
ATOM 3395 C CA . GLU B 1 220 ? 11.883 18.172 23.641 1 95.38 220 GLU B CA 1
ATOM 3396 C C . GLU B 1 220 ? 11.766 19.484 22.859 1 95.38 220 GLU B C 1
ATOM 3398 O O . GLU B 1 220 ? 12.047 20.547 23.406 1 95.38 220 GLU B O 1
ATOM 3403 N N . ASN B 1 221 ? 11.344 19.453 21.609 1 95.38 221 ASN B N 1
ATOM 3404 C CA . ASN B 1 221 ? 11.328 20.672 20.812 1 95.38 221 ASN B CA 1
ATOM 3405 C C . ASN B 1 221 ? 9.914 21.047 20.391 1 95.38 221 ASN B C 1
ATOM 3407 O O . ASN B 1 221 ? 9.703 22.094 19.781 1 95.38 221 ASN B O 1
ATOM 3411 N N . ALA B 1 222 ? 8.898 20.281 20.75 1 96.94 222 ALA B N 1
ATOM 3412 C CA . ALA B 1 222 ? 7.523 20.422 20.266 1 96.94 222 ALA B CA 1
ATOM 3413 C C . ALA B 1 222 ? 6.922 21.766 20.688 1 96.94 222 ALA B C 1
ATOM 3415 O O . ALA B 1 222 ? 6.273 22.438 19.875 1 96.94 222 ALA B O 1
ATOM 3416 N N . ARG B 1 223 ? 7.156 22.141 21.875 1 97.25 223 ARG B N 1
ATOM 3417 C CA . ARG B 1 223 ? 6.555 23.375 22.375 1 97.25 223 ARG B CA 1
ATOM 3418 C C . ARG B 1 223 ? 7.016 24.578 21.562 1 97.25 223 ARG B C 1
ATOM 3420 O O . ARG B 1 223 ? 6.203 25.422 21.188 1 97.25 223 ARG B O 1
ATOM 3427 N N . GLU B 1 224 ? 8.305 24.625 21.375 1 96.88 224 GLU B N 1
ATOM 3428 C CA . GLU B 1 224 ? 8.867 25.75 20.625 1 96.88 224 GLU B CA 1
ATOM 3429 C C . GLU B 1 224 ? 8.367 25.766 19.188 1 96.88 224 GLU B C 1
ATOM 3431 O O . GLU B 1 224 ? 8.008 26.812 18.656 1 96.88 224 GLU B O 1
ATOM 3436 N N . ILE B 1 225 ? 8.32 24.625 18.547 1 96.94 225 ILE B N 1
ATOM 3437 C CA . ILE B 1 225 ? 7.902 24.5 17.156 1 96.94 225 ILE B CA 1
ATOM 3438 C C . ILE B 1 225 ? 6.43 24.875 17.016 1 96.94 225 ILE B C 1
ATOM 3440 O O . ILE B 1 225 ? 6.066 25.688 16.156 1 96.94 225 ILE B O 1
ATOM 3444 N N . LEU B 1 226 ? 5.586 24.375 17.906 1 97.44 226 LEU B N 1
ATOM 3445 C CA . LEU B 1 226 ? 4.141 24.531 17.812 1 97.44 226 LEU B CA 1
ATOM 3446 C C . LEU B 1 226 ? 3.725 25.969 18.156 1 97.44 226 LEU B C 1
ATOM 3448 O O . LEU B 1 226 ? 2.625 26.391 17.812 1 97.44 226 LEU B O 1
ATOM 3452 N N . ALA B 1 227 ? 4.609 26.688 18.812 1 97 227 ALA B N 1
ATOM 3453 C CA . ALA B 1 227 ? 4.324 28.062 19.188 1 97 227 ALA B CA 1
ATOM 3454 C C . ALA B 1 227 ? 4.691 29.031 18.062 1 97 227 ALA B C 1
ATOM 3456 O O . ALA B 1 227 ? 4.312 30.203 18.094 1 97 227 ALA B O 1
ATOM 3457 N N . ALA B 1 228 ? 5.434 28.578 17.109 1 97.31 228 ALA B N 1
ATOM 3458 C CA . ALA B 1 228 ? 5.902 29.438 16.016 1 97.31 228 ALA B CA 1
ATOM 3459 C C . ALA B 1 228 ? 4.734 29.922 15.164 1 97.31 228 ALA B C 1
ATOM 3461 O O . ALA B 1 228 ? 3.764 29.203 14.953 1 97.31 228 ALA B O 1
ATOM 3462 N N . PRO B 1 229 ? 4.863 31.188 14.664 1 97.19 229 PRO B N 1
ATOM 3463 C CA . PRO B 1 229 ? 3.805 31.734 13.82 1 97.19 229 PRO B CA 1
ATOM 3464 C C . PRO B 1 229 ? 3.484 30.844 12.617 1 97.19 229 PRO B C 1
ATOM 3466 O O . PRO B 1 229 ? 4.395 30.297 11.992 1 97.19 229 PRO B O 1
ATOM 3469 N N . GLU B 1 230 ? 2.217 30.609 12.344 1 97.44 230 GLU B N 1
ATOM 3470 C CA . GLU B 1 230 ? 1.683 29.938 11.172 1 97.44 230 GLU B CA 1
ATOM 3471 C C . GLU B 1 230 ? 1.834 28.422 11.297 1 97.44 230 GLU B C 1
ATOM 3473 O O . GLU B 1 230 ? 1.459 27.672 10.383 1 97.44 230 GLU B O 1
ATOM 3478 N N . VAL B 1 231 ? 2.381 27.969 12.391 1 98.12 231 VAL B N 1
ATOM 3479 C CA . VAL B 1 231 ? 2.424 26.531 12.602 1 98.12 231 VAL B CA 1
ATOM 3480 C C . VAL B 1 231 ? 1.102 26.047 13.203 1 98.12 231 VAL B C 1
ATOM 3482 O O . VAL B 1 231 ? 0.762 26.406 14.328 1 98.12 231 VAL B O 1
ATOM 3485 N N . GLY B 1 232 ? 0.369 25.297 12.406 1 98.06 232 GLY B N 1
ATOM 3486 C CA . GLY B 1 232 ? -0.955 24.844 12.805 1 98.06 232 GLY B CA 1
ATOM 3487 C C . GLY B 1 232 ? -0.973 23.406 13.289 1 98.06 232 GLY B C 1
ATOM 3488 O O . GLY B 1 232 ? -2.043 22.812 13.461 1 98.06 232 GLY B O 1
ATOM 3489 N N . GLY B 1 233 ? 0.215 22.812 13.516 1 98.44 233 GLY B N 1
ATOM 3490 C CA . GLY B 1 233 ? 0.328 21.438 13.969 1 98.44 233 GLY B CA 1
ATOM 3491 C C . GLY B 1 233 ? 1.62 20.766 13.539 1 98.44 233 GLY B C 1
ATOM 3492 O O . GLY B 1 233 ? 2.584 21.453 13.18 1 98.44 233 GLY B O 1
ATOM 3493 N N . ALA B 1 234 ? 1.632 19.453 13.656 1 98.44 234 ALA B N 1
ATOM 3494 C CA . ALA B 1 234 ? 2.848 18.703 13.359 1 98.44 234 ALA B CA 1
ATOM 3495 C C . ALA B 1 234 ? 2.523 17.375 12.672 1 98.44 234 ALA B C 1
ATOM 3497 O O . ALA B 1 234 ? 1.495 16.766 12.961 1 98.44 234 ALA B O 1
ATOM 3498 N N . LEU B 1 235 ? 3.301 17.031 11.734 1 98.44 235 LEU B N 1
ATOM 3499 C CA . LEU B 1 235 ? 3.363 15.68 11.18 1 98.44 235 LEU B CA 1
ATOM 3500 C C . LEU B 1 235 ? 4.57 14.93 11.727 1 98.44 235 LEU B C 1
ATOM 3502 O O . LEU B 1 235 ? 5.695 15.133 11.258 1 98.44 235 LEU B O 1
ATOM 3506 N N . VAL B 1 236 ? 4.305 14.023 12.648 1 97.88 236 VAL B N 1
ATOM 3507 C CA . VAL B 1 236 ? 5.328 13.438 13.508 1 97.88 236 VAL B CA 1
ATOM 3508 C C . VAL B 1 236 ? 5.703 12.055 13 1 97.88 236 VAL B C 1
ATOM 3510 O O . VAL B 1 236 ? 4.824 11.227 12.727 1 97.88 236 VAL B O 1
ATOM 3513 N N . GLY B 1 237 ? 6.984 11.781 12.898 1 96.25 237 GLY B N 1
ATOM 3514 C CA . GLY B 1 237 ? 7.453 10.469 12.484 1 96.25 237 GLY B CA 1
ATOM 3515 C C . GLY B 1 237 ? 7.703 9.531 13.648 1 96.25 237 GLY B C 1
ATOM 3516 O O . GLY B 1 237 ? 6.777 9.188 14.391 1 96.25 237 GLY B O 1
ATOM 3517 N N . GLY B 1 238 ? 8.953 9.234 13.898 1 95.31 238 GLY B N 1
ATOM 3518 C CA . GLY B 1 238 ? 9.367 8.234 14.867 1 95.31 238 GLY B CA 1
ATOM 3519 C C . GLY B 1 238 ? 8.781 8.461 16.25 1 95.31 238 GLY B C 1
ATOM 3520 O O . GLY B 1 238 ? 8.43 7.508 16.938 1 95.31 238 GLY B O 1
ATOM 3521 N N . ALA B 1 239 ? 8.602 9.609 16.672 1 96.75 239 ALA B N 1
ATOM 3522 C CA . ALA B 1 239 ? 8.133 9.938 18.016 1 96.75 239 ALA B CA 1
ATOM 3523 C C . ALA B 1 239 ? 6.66 9.562 18.188 1 96.75 239 ALA B C 1
ATOM 3525 O O . ALA B 1 239 ? 6.145 9.523 19.297 1 96.75 239 ALA B O 1
ATOM 3526 N N . SER B 1 240 ? 5.965 9.305 17.125 1 98.25 240 SER B N 1
ATOM 3527 C CA . SER B 1 240 ? 4.555 8.938 17.219 1 98.25 240 SER B CA 1
ATOM 3528 C C . SER B 1 240 ? 4.387 7.441 17.438 1 98.25 240 SER B C 1
ATOM 3530 O O . SER B 1 240 ? 3.279 6.973 17.719 1 98.25 240 SER B O 1
ATOM 3532 N N . LEU B 1 241 ? 5.477 6.629 17.391 1 98.5 241 LEU B N 1
ATOM 3533 C CA . LEU B 1 241 ? 5.406 5.176 17.469 1 98.5 241 LEU B CA 1
ATOM 3534 C C . LEU B 1 241 ? 5.207 4.727 18.922 1 98.5 241 LEU B C 1
ATOM 3536 O O . LEU B 1 241 ? 4.789 3.592 19.172 1 98.5 241 LEU B O 1
ATOM 3540 N N . LYS B 1 242 ? 5.609 5.586 19.812 1 98.44 242 LYS B N 1
ATOM 3541 C CA . LYS B 1 242 ? 5.422 5.324 21.25 1 98.44 242 LYS B CA 1
ATOM 3542 C C . LYS B 1 242 ? 4.426 6.305 21.859 1 98.44 242 LYS B C 1
ATOM 3544 O O . LYS B 1 242 ? 4.578 7.52 21.719 1 98.44 242 LYS B O 1
ATOM 3549 N N . ALA B 1 243 ? 3.453 5.766 22.547 1 98.75 243 ALA B N 1
ATOM 3550 C CA . ALA B 1 243 ? 2.395 6.586 23.141 1 98.75 243 ALA B CA 1
ATOM 3551 C C . ALA B 1 243 ? 2.977 7.68 24.016 1 98.75 243 ALA B C 1
ATOM 3553 O O . ALA B 1 243 ? 2.557 8.836 23.953 1 98.75 243 ALA B O 1
ATOM 3554 N N . LYS B 1 244 ? 3.928 7.316 24.812 1 98.44 244 LYS B N 1
ATOM 3555 C CA . LYS B 1 244 ? 4.527 8.258 25.75 1 98.44 244 LYS B CA 1
ATOM 3556 C C . LYS B 1 244 ? 5.07 9.484 25.031 1 98.44 244 LYS B C 1
ATOM 3558 O O . LYS B 1 244 ? 4.762 10.617 25.406 1 98.44 244 LYS B O 1
ATOM 3563 N N . ASP B 1 245 ? 5.855 9.281 24 1 98.62 245 ASP B N 1
ATOM 3564 C CA . ASP B 1 245 ? 6.48 10.367 23.25 1 98.62 245 ASP B CA 1
ATOM 3565 C C . ASP B 1 245 ? 5.441 11.164 22.469 1 98.62 245 ASP B C 1
ATOM 3567 O O . ASP B 1 245 ? 5.488 12.398 22.438 1 98.62 245 ASP B O 1
ATOM 3571 N N . PHE B 1 246 ? 4.512 10.477 21.891 1 98.75 246 PHE B N 1
ATOM 3572 C CA . PHE B 1 246 ? 3.484 11.141 21.078 1 98.75 246 PHE B CA 1
ATOM 3573 C C . PHE B 1 246 ? 2.604 12.023 21.953 1 98.75 246 PHE B C 1
ATOM 3575 O O . PHE B 1 246 ? 2.307 13.164 21.594 1 98.75 246 PHE B O 1
ATOM 3582 N N . LEU B 1 247 ? 2.215 11.492 23.125 1 98.62 247 LEU B N 1
ATOM 3583 C CA . LEU B 1 247 ? 1.381 12.25 24.047 1 98.62 247 LEU B CA 1
ATOM 3584 C C . LEU B 1 247 ? 2.111 13.492 24.547 1 98.62 247 LEU B C 1
ATOM 3586 O O . LEU B 1 247 ? 1.496 14.547 24.734 1 98.62 247 LEU B O 1
ATOM 3590 N N . ALA B 1 248 ? 3.414 13.359 24.719 1 98.31 248 ALA B N 1
ATOM 3591 C CA . ALA B 1 248 ? 4.195 14.516 25.141 1 98.31 248 ALA B CA 1
ATOM 3592 C C . ALA B 1 248 ? 4.141 15.625 24.094 1 98.31 248 ALA B C 1
ATOM 3594 O O . ALA B 1 248 ? 4.074 16.812 24.438 1 98.31 248 ALA B O 1
ATOM 3595 N N . ILE B 1 249 ? 4.137 15.273 22.828 1 98.31 249 ILE B N 1
ATOM 3596 C CA . ILE B 1 249 ? 4.059 16.234 21.734 1 98.31 249 ILE B CA 1
ATOM 3597 C C . ILE B 1 249 ? 2.664 16.859 21.688 1 98.31 249 ILE B C 1
ATOM 3599 O O . ILE B 1 249 ? 2.52 18.062 21.547 1 98.31 249 ILE B O 1
ATOM 3603 N N . ILE B 1 250 ? 1.647 16.031 21.828 1 98.06 250 ILE B N 1
ATOM 3604 C CA . ILE B 1 250 ? 0.259 16.469 21.812 1 98.06 250 ILE B CA 1
ATOM 3605 C C . ILE B 1 250 ? 0.034 17.484 22.938 1 98.06 250 ILE B C 1
ATOM 3607 O O . ILE B 1 250 ? -0.624 18.5 22.75 1 98.06 250 ILE B O 1
ATOM 3611 N N . GLN B 1 251 ? 0.672 17.25 24.031 1 95.88 251 GLN B N 1
ATOM 3612 C CA . GLN B 1 251 ? 0.463 18.062 25.219 1 95.88 251 GLN B CA 1
ATOM 3613 C C . GLN B 1 251 ? 1.306 19.344 25.188 1 95.88 251 GLN B C 1
ATOM 3615 O O . GLN B 1 251 ? 1.145 20.219 26.031 1 95.88 251 GLN B O 1
ATOM 3620 N N . ALA B 1 252 ? 2.141 19.422 24.266 1 95.06 252 ALA B N 1
ATOM 3621 C CA . ALA B 1 252 ? 3.01 20.594 24.141 1 95.06 252 ALA B CA 1
ATOM 3622 C C . ALA B 1 252 ? 2.225 21.797 23.656 1 95.06 252 ALA B C 1
ATOM 3624 O O . ALA B 1 252 ? 2.713 22.938 23.719 1 95.06 252 ALA B O 1
ATOM 3625 N N . LEU B 1 253 ? 1.011 21.625 23.094 1 90.5 253 LEU B N 1
ATOM 3626 C CA . LEU B 1 253 ? 0.157 22.719 22.641 1 90.5 253 LEU B CA 1
ATOM 3627 C C . LEU B 1 253 ? -0.439 23.469 23.828 1 90.5 253 LEU B C 1
ATOM 3629 O O . LEU B 1 253 ? -0.796 22.875 24.844 1 90.5 253 LEU B O 1
#

Organism: Caulobacter vibrioides (strain ATCC 19089 / CIP 103742 / CB 15) (NCBI:txid190650)

Radius of gyration: 24.19 Å; Cα contacts (8 Å, |Δi|>4): 1191; chains: 2; bounding box: 45×73×62 Å

Nearest PDB structures (foldseek):
  4nvt-assembly2_B  TM=9.806E-01  e=3.036E-34  Brucella melitensis ATCC 23457
  6c2g-assembly1_C-2  TM=9.172E-01  e=7.669E-26  Homo sapiens
  1i45-assembly1_A  TM=9.148E-01  e=3.694E-25  Saccharomyces cerevisiae
  1ypi-assembly1_A  TM=9.066E-01  e=5.309E-25  Saccharomyces cerevisiae
  3ypi-assembly1_B  TM=9.223E-01  e=4.972E-24  Saccharomyces cerevisiae

Secondary structure (DSSP, 8-state):
-------PPPEEEEE--B---GGGHHHHHHHHHHHHHS--SSEEEEE--HHHHHHHHHHTTTSS-EEEES--BSSSSBS-TT--BHHHHHHTT--EEEES-HHHHHHH---HHHHHHHHHHHHHTT-EEEEEE---HHHHHTT-HHHHHHHHHHHHS-GGGTTS--EEEE--GGGSSSS----HHHHHHHHHHHHHHHHHHHHHHHTT-EEEE-SS--HHHHHHHHHSTT--EEEESGGGSSHHHHHHHHTT-/-------PPPEEEEE--B---GGGHHHHHHHHHHHHHS--SSEEEEE--HHHHHHHHHHTTTSS-EEEES--BSSSSBS-TT--BHHHHHHTT--EEEES-HHHHHHH---HHHHHHHHHHHHHTT-EEEEEE---HHHHHTT-HHHHHHHHHHHHS-GGGTTS--EEEE--GGGSSSS----HHHHHHHHHHHHHHHHHHHHHHHTT-EEEE-SS--HHHHHHHHHSTT--EEEESGGGSSHHHHHHHHTT-

Sequence (506 aa):
MTLSSTTPRPLIAGNWKMNGLSVALDEARAVAAALEAKPPAARVAIFPPATLLHRLSQAVEGAHLLTGGQDCHGKSSGAHTGDVSAEMVADAGGSLVICGHSERRTDHGETSAQVAGKAEAAAAAGLEPIVCVGETLETREAGQAVSFVVSQVRDSLPTSLAGKAFSVAYEPLWAIGTGRTASVDNIVEMHAAIRAELVSRFCEQGRTVLILYGGSVKPENAREILAAPEVGGALVGGASLKAKDFLAIIQALMTLSSTTPRPLIAGNWKMNGLSVALDEARAVAAALEAKPPAARVAIFPPATLLHRLSQAVEGAHLLTGGQDCHGKSSGAHTGDVSAEMVADAGGSLVICGHSERRTDHGETSAQVAGKAEAAAAAGLEPIVCVGETLETREAGQAVSFVVSQVRDSLPTSLAGKAFSVAYEPLWAIGTGRTASVDNIVEMHAAIRAELVSRFCEQGRTVLILYGGSVKPENAREILAAPEVGGALVGGASLKAKDFLAIIQAL

pLDDT: mean 95.51, std 9.74, range [29.52, 98.94]